Protein AF-W9RNI3-F1 (afdb_monomer_lite)

pLDDT: mean 77.63, std 23.72, range [28.42, 98.56]

Secondary structure (DSSP, 8-state):
----SHHHHHHHHHHHHHHHHHHHHHHHHHHHHHHHHHHHHHHHHHHHHHHHHHHHHHHHHHHHHHHHHHHHHHHHHHHHHHHHHHHHHHHHHHHHHHHHHHHHHHHHHHHHHHHHHHHHHHHHHHT----------------HHHHHHHHHHHHHHHHHHHHHHHHHHHHHHHHHHHHHHHHHHHHHHHHHHHHHHHHHHHHHHHHHHHHHHHHHHHHHHHHHHHHHHHHHHHHHHHHHHHHHHHHHHHHHHHHHHHHHHHHHHHHHHHTTS---HHHHHHHHHHHHHHHHHHHHHHHHHHHHHHHHHHHHHHHHHHT--S---------------------------------------PPPPP-----------SS-TT-------PPP----PPP-----

Foldseek 3Di:
DDDDPVPVVVVVVVVVVVVVVVVVVVVVVVVVVVVVVVVVVVVVVVVVVVVVVVVVVVVVVVVVVVVVVVVVVVVVVVVVVVVVVVVVVVVVVVVVVVVVVVVVVVVVVVVVVVVVVVVVVVVVVVPDDDDDDDDDDDDDPDDPPVVVVVVVVVVVVVVVVVVVVVVVVVVVVVVVVVVVVVVVVVVVVVVVVVVVVVVVVVVVVVVVVVVVVVVVVVVVVVVVVVVVVVVVVVVVVVVVVVVVVVVVVVVVVVVVVVVVVVVVVVVVVVVPDCPDVVVVVVVVVVVVVVVVVVVVVVVVVVVVVVVVVVVVVVVVVVPPDDDDDDDDDDDDDDDDDDDDDDDDDDDDDDDDDDDDDDDDDDDDDDDDDDDPDDDPDPDDPPDDDDDDDDDDDDDDDDDDDDDD

Organism: NCBI:txid981085

Sequence (404 aa):
MGTDRGSKASSDRQNWNRIFNGLVKMLQTQQVQLETLAKERKLLKDRIRMQHDRWVSDVRLFEEQVAQVKGDLVVQDMAASLEAAKSELVMGLKQKDAYLNKLRLAYAETELEDFKGLLDLLSKKGSDPKNGGRDSNRRSSSNTKNVEQHSENLESELRRLKQEYNKFALEKDAEVSALVAEKKFVWNQYKILETDCANKLKRKSSEVEQAEEKVQKLIAGMEELQSSNDEKDDRIARLTSQLTKMSEESNKFKDETSRLSQELDLLFTNRKGPSSNDEKDDRIARLTSQLTKMREESNKFKDETSRLSQELDLLRKSRSCAVTPVLGPSNRSIISRKESSAGQAQNSIEDIEKGGRRRSKRKGGDVASMSVTESPKLLSTSFKVPKLKNPSPRVRLWPNASVF

Structure (mmCIF, N/CA/C/O backbone):
data_AF-W9RNI3-F1
#
_entry.id   AF-W9RNI3-F1
#
loop_
_atom_site.group_PDB
_atom_site.id
_atom_site.type_symbol
_atom_site.label_atom_id
_atom_site.label_alt_id
_atom_site.label_comp_id
_atom_site.label_asym_id
_atom_site.label_entity_id
_atom_site.label_seq_id
_atom_site.pdbx_PDB_ins_code
_atom_site.Cartn_x
_atom_site.Cartn_y
_atom_site.Cartn_z
_atom_site.occupancy
_atom_site.B_iso_or_equiv
_atom_site.auth_seq_id
_atom_site.auth_comp_id
_atom_site.auth_asym_id
_atom_site.auth_atom_id
_atom_site.pdbx_PDB_model_num
ATOM 1 N N . MET A 1 1 ? -82.696 9.764 71.402 1.00 38.06 1 MET A N 1
ATOM 2 C CA . MET A 1 1 ? -82.089 9.040 70.266 1.00 38.06 1 MET A CA 1
ATOM 3 C C . MET A 1 1 ? -81.388 10.048 69.367 1.00 38.06 1 MET A C 1
ATOM 5 O O . MET A 1 1 ? -82.057 10.750 68.625 1.00 38.06 1 MET A O 1
ATOM 9 N N . GLY A 1 2 ? -80.071 10.197 69.497 1.00 51.25 2 GLY A N 1
ATOM 10 C CA . GLY A 1 2 ? -79.273 11.118 68.686 1.00 51.25 2 GLY A CA 1
ATOM 11 C C . GLY A 1 2 ? -78.080 10.365 68.123 1.00 51.25 2 GLY A C 1
ATOM 12 O O . GLY A 1 2 ? -77.028 10.334 68.746 1.00 51.25 2 GLY A O 1
ATOM 13 N N . THR A 1 3 ? -78.270 9.690 66.993 1.00 47.34 3 THR A N 1
ATOM 14 C CA . THR A 1 3 ? -77.221 8.899 66.343 1.00 47.34 3 THR A CA 1
ATOM 15 C C . THR A 1 3 ? -76.673 9.637 65.119 1.00 47.34 3 THR A C 1
ATOM 17 O O . THR A 1 3 ? -77.327 9.746 64.084 1.00 47.34 3 THR A O 1
ATOM 20 N N . ASP A 1 4 ? -75.442 10.124 65.272 1.00 51.56 4 ASP A N 1
ATOM 21 C CA . ASP A 1 4 ? -74.326 9.740 64.397 1.00 51.56 4 ASP A CA 1
ATOM 22 C C . ASP A 1 4 ? -74.319 10.247 62.933 1.00 51.56 4 ASP A C 1
ATOM 24 O O . ASP A 1 4 ? -74.021 9.506 61.997 1.00 51.56 4 ASP A O 1
ATOM 28 N N . ARG A 1 5 ? -74.618 11.538 62.695 1.00 54.75 5 ARG A N 1
ATOM 29 C CA . ARG A 1 5 ? -74.425 12.168 61.361 1.00 54.75 5 ARG A CA 1
ATOM 30 C C . ARG A 1 5 ? -73.089 12.895 61.169 1.00 54.75 5 ARG A C 1
ATOM 32 O O . ARG A 1 5 ? -72.662 13.050 60.028 1.00 54.75 5 ARG A O 1
ATOM 39 N N . GLY A 1 6 ? -72.405 13.300 62.242 1.00 52.38 6 GLY A N 1
ATOM 40 C CA . GLY A 1 6 ? -71.112 14.002 62.155 1.00 52.38 6 GLY A CA 1
ATOM 41 C C . GLY A 1 6 ? -69.950 13.111 61.693 1.00 52.38 6 GLY A C 1
ATOM 42 O O . GLY A 1 6 ? -69.042 13.571 61.004 1.00 52.38 6 GLY A O 1
ATOM 43 N N . SER A 1 7 ? -70.015 11.815 62.001 1.00 56.00 7 SER A N 1
ATOM 44 C CA . SER A 1 7 ? -68.956 10.833 61.735 1.00 56.00 7 SER A CA 1
ATOM 45 C C . SER A 1 7 ? -68.865 10.428 60.251 1.00 56.00 7 SER A C 1
ATOM 47 O O . SER A 1 7 ? -67.774 10.183 59.736 1.00 56.00 7 SER A O 1
ATOM 49 N N . LYS A 1 8 ? -69.995 10.425 59.522 1.00 58.88 8 LYS A N 1
ATOM 50 C CA . LYS A 1 8 ? -70.069 10.018 58.101 1.00 58.88 8 LYS A CA 1
ATOM 51 C C . LYS A 1 8 ? -69.441 11.027 57.135 1.00 58.88 8 LYS A C 1
ATOM 53 O O . LYS A 1 8 ? -68.665 10.631 56.273 1.00 58.88 8 LYS A O 1
ATOM 58 N N . ALA A 1 9 ? -69.698 12.325 57.317 1.00 60.53 9 ALA A N 1
ATOM 59 C CA . ALA A 1 9 ? -69.136 13.369 56.451 1.00 60.53 9 ALA A CA 1
ATOM 60 C C . ALA A 1 9 ? -67.599 13.479 56.568 1.00 60.53 9 ALA A C 1
ATOM 62 O O . ALA A 1 9 ? -66.914 13.804 55.598 1.00 60.53 9 ALA A O 1
ATOM 63 N N . SER A 1 10 ? -67.049 13.167 57.748 1.00 67.75 10 SER A N 1
ATOM 64 C CA . SER A 1 10 ? -65.600 13.069 57.971 1.00 67.75 10 SER A CA 1
ATOM 65 C C . SER A 1 10 ? -64.988 11.861 57.243 1.00 67.75 10 SER A C 1
ATOM 67 O O . SER A 1 10 ? -63.944 11.984 56.598 1.00 67.75 10 SER A O 1
ATOM 69 N N . SER A 1 11 ? -65.680 10.715 57.272 1.00 76.88 11 SER A N 1
ATOM 70 C CA . SER A 1 11 ? -65.249 9.474 56.616 1.00 76.88 11 SER A CA 1
ATOM 71 C C . SER A 1 11 ? -65.184 9.602 55.087 1.00 76.88 11 SER A C 1
ATOM 73 O O . SER A 1 11 ? -64.175 9.226 54.487 1.00 76.88 11 SER A O 1
ATOM 75 N N . ASP A 1 12 ? -66.186 10.225 54.458 1.00 83.81 12 ASP A N 1
ATOM 76 C CA . ASP A 1 12 ? -66.213 10.416 53.000 1.00 83.81 12 ASP A CA 1
ATOM 77 C C . ASP A 1 12 ? -65.072 11.312 52.510 1.00 83.81 12 ASP A C 1
ATOM 79 O O . ASP A 1 12 ? -64.391 10.989 51.533 1.00 83.81 12 ASP A O 1
ATOM 83 N N . ARG A 1 13 ? -64.789 12.411 53.220 1.00 86.50 13 ARG A N 1
ATOM 84 C CA . ARG A 1 13 ? -63.661 13.298 52.891 1.00 86.50 13 ARG A CA 1
ATOM 85 C C . ARG A 1 13 ? -62.323 12.563 52.972 1.00 86.50 13 ARG A C 1
ATOM 87 O O . ARG A 1 13 ? -61.437 12.777 52.144 1.00 86.50 13 ARG A O 1
ATOM 94 N N . GLN A 1 14 ? -62.172 11.680 53.956 1.00 88.81 14 GLN A N 1
ATOM 95 C CA . GLN A 1 14 ? -60.970 10.870 54.121 1.00 88.81 14 GLN A CA 1
ATOM 96 C C . GLN A 1 14 ? -60.828 9.828 53.000 1.00 88.81 14 GLN A C 1
ATOM 98 O O . GLN A 1 14 ? -59.714 9.574 52.535 1.00 88.81 14 GLN A O 1
ATOM 103 N N . ASN A 1 15 ? -61.946 9.274 52.523 1.00 92.12 15 ASN A N 1
ATOM 104 C CA . ASN A 1 15 ? -61.973 8.325 51.415 1.00 92.12 15 ASN A CA 1
ATOM 105 C C . ASN A 1 15 ? -61.614 8.995 50.075 1.00 92.12 15 ASN A C 1
ATOM 107 O O . ASN A 1 15 ? -60.745 8.508 49.351 1.00 92.12 15 ASN A O 1
ATOM 111 N N . TRP A 1 16 ? -62.173 10.176 49.789 1.00 95.06 16 TRP A N 1
ATOM 112 C CA . TRP A 1 16 ? -61.807 10.971 48.609 1.00 95.06 16 TRP A CA 1
ATOM 113 C C . TRP A 1 16 ? -60.337 11.385 48.607 1.00 95.06 16 TRP A C 1
ATOM 115 O O . TRP 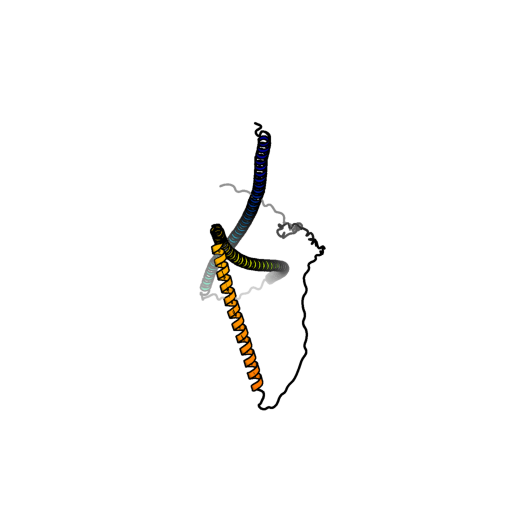A 1 16 ? -59.674 11.277 47.577 1.00 95.06 16 TRP A O 1
ATOM 125 N N . ASN A 1 17 ? -59.788 11.769 49.764 1.00 94.44 17 ASN A N 1
ATOM 126 C CA . ASN A 1 17 ? -58.356 12.042 49.886 1.00 94.44 17 ASN A CA 1
ATOM 127 C C . ASN A 1 17 ? -57.499 10.805 49.579 1.00 94.44 17 ASN A C 1
ATOM 129 O O . ASN A 1 17 ? -56.448 10.935 48.954 1.00 94.44 17 ASN A O 1
ATOM 133 N N . ARG A 1 18 ? -57.927 9.597 49.977 1.00 95.62 18 ARG A N 1
ATOM 134 C CA . ARG A 1 18 ? -57.220 8.355 49.617 1.00 95.62 18 ARG A CA 1
ATOM 135 C C . ARG A 1 18 ? -57.250 8.101 48.110 1.00 95.62 18 ARG A C 1
ATOM 137 O O . ARG A 1 18 ? -56.202 7.797 47.547 1.00 95.62 18 ARG A O 1
ATOM 144 N N . ILE A 1 19 ? -58.407 8.268 47.467 1.00 95.50 19 ILE A N 1
ATOM 145 C CA . ILE A 1 19 ? -58.565 8.093 46.013 1.00 95.50 19 ILE A CA 1
ATOM 146 C C . ILE A 1 19 ? -57.706 9.111 45.255 1.00 95.50 19 ILE A C 1
ATOM 148 O O . ILE A 1 19 ? -56.919 8.730 44.390 1.00 95.50 19 ILE A O 1
ATOM 152 N N . PHE A 1 20 ? -57.802 10.391 45.619 1.00 96.44 20 PHE A N 1
ATOM 153 C CA . PHE A 1 20 ? -57.029 11.466 45.000 1.00 96.44 20 PHE A CA 1
ATOM 154 C C . PHE A 1 20 ? -55.521 11.236 45.144 1.00 96.44 20 PHE A C 1
ATOM 156 O O . PHE A 1 20 ? -54.794 11.263 44.155 1.00 96.44 20 PHE A O 1
ATOM 163 N N . ASN A 1 21 ? -55.047 10.914 46.351 1.00 96.69 21 ASN A N 1
ATOM 164 C CA . ASN A 1 21 ? -53.632 10.614 46.576 1.00 96.69 21 ASN A CA 1
ATOM 165 C C . ASN A 1 21 ? -53.172 9.368 45.802 1.00 96.69 21 ASN A C 1
ATOM 167 O O . ASN A 1 21 ? -52.033 9.323 45.338 1.00 96.69 21 ASN A O 1
ATOM 171 N N . GLY A 1 22 ? -54.042 8.364 45.640 1.00 97.62 22 GLY A N 1
ATOM 172 C CA . GLY A 1 22 ? -53.785 7.203 44.788 1.00 97.62 22 GLY A CA 1
ATOM 173 C C . GLY A 1 22 ? -53.603 7.587 43.317 1.00 97.62 22 GLY A C 1
ATOM 174 O O . GLY A 1 22 ? -52.627 7.170 42.695 1.00 97.62 22 GLY A O 1
ATOM 175 N N . LEU A 1 23 ? -54.486 8.437 42.783 1.00 97.38 23 LEU A N 1
ATOM 176 C CA . LEU A 1 23 ? -54.399 8.957 41.412 1.00 97.38 23 LEU A CA 1
ATOM 177 C C . LEU A 1 23 ? -53.137 9.794 41.189 1.00 97.38 23 LEU A C 1
ATOM 179 O O . LEU A 1 23 ? -52.449 9.600 40.191 1.00 97.38 23 LEU A O 1
ATOM 183 N N . VAL A 1 24 ? -52.786 10.675 42.129 1.00 97.75 24 VAL A N 1
ATOM 184 C CA . VAL A 1 24 ? -51.560 11.485 42.045 1.00 97.75 24 VAL A CA 1
ATOM 185 C C . VAL A 1 24 ? -50.319 10.593 42.017 1.00 97.75 24 VAL A C 1
ATOM 187 O O . VAL A 1 24 ? -49.455 10.784 41.165 1.00 97.75 24 VAL A O 1
ATOM 190 N N . LYS A 1 25 ? -50.242 9.578 42.888 1.00 97.81 25 LYS A N 1
ATOM 191 C CA . LYS A 1 25 ? -49.129 8.613 42.878 1.00 97.81 25 LYS A CA 1
ATOM 192 C C . LYS A 1 25 ? -49.054 7.835 41.565 1.00 97.81 25 LYS A C 1
ATOM 194 O O . LYS A 1 25 ? -47.959 7.610 41.054 1.00 97.81 25 LYS A O 1
ATOM 199 N N . MET A 1 26 ? -50.199 7.440 41.008 1.00 98.00 26 MET A N 1
ATOM 200 C CA . MET A 1 26 ? -50.262 6.745 39.722 1.00 98.00 26 MET A CA 1
ATOM 201 C C . MET A 1 26 ? -49.738 7.632 38.587 1.00 98.00 26 MET A C 1
ATOM 203 O O . MET A 1 26 ? -48.880 7.194 37.827 1.00 98.00 26 MET A O 1
ATOM 207 N N . LEU A 1 27 ? -50.183 8.890 38.525 1.00 98.00 27 LEU A N 1
ATOM 208 C CA . LEU A 1 27 ? -49.718 9.883 37.552 1.00 98.00 27 LEU A CA 1
ATOM 209 C C . LEU A 1 27 ? -48.214 10.146 37.670 1.00 98.00 27 LEU A C 1
ATOM 211 O O . LEU A 1 27 ? -47.511 10.134 36.665 1.00 98.00 27 LEU A O 1
ATOM 215 N N . GLN A 1 28 ? -47.703 10.316 38.891 1.00 97.81 28 GLN A N 1
ATOM 216 C CA . GLN A 1 28 ? -46.266 10.467 39.137 1.00 97.81 28 GLN A CA 1
ATOM 217 C C . GLN A 1 28 ? -45.480 9.235 38.670 1.00 97.81 28 GLN A C 1
ATOM 219 O O . GLN A 1 28 ? -44.444 9.369 38.024 1.00 97.81 28 GLN A O 1
ATOM 224 N N . THR A 1 29 ? -45.991 8.030 38.940 1.00 97.69 29 THR A N 1
ATOM 225 C CA . THR A 1 29 ? -45.363 6.780 38.484 1.00 97.69 29 THR A CA 1
ATOM 226 C C . THR A 1 29 ? -45.329 6.702 36.958 1.00 97.69 29 THR A C 1
ATOM 228 O O . THR A 1 29 ? -44.284 6.409 36.380 1.00 97.69 29 THR A O 1
ATOM 231 N N . GLN A 1 30 ? -46.443 7.023 36.295 1.00 98.06 30 GLN A N 1
ATOM 232 C CA . GLN A 1 30 ? -46.527 7.053 34.833 1.00 98.06 30 GLN A CA 1
ATOM 233 C C . GLN A 1 30 ? -45.585 8.096 34.223 1.00 98.06 30 GLN A C 1
ATOM 235 O O . GLN A 1 30 ? -44.933 7.817 33.219 1.00 98.06 30 GLN A O 1
ATOM 240 N N . GLN A 1 31 ? -45.461 9.273 34.841 1.00 98.00 31 GLN A N 1
ATOM 241 C CA . GLN A 1 31 ? -44.525 10.304 34.399 1.00 98.00 31 GLN A CA 1
ATOM 242 C C . GLN A 1 31 ? -43.074 9.803 34.449 1.00 98.00 31 GLN A C 1
ATOM 244 O O . GLN A 1 31 ? -42.352 9.921 33.461 1.00 98.00 31 GLN A O 1
ATOM 249 N N . VAL A 1 32 ? -42.661 9.173 35.552 1.00 98.12 32 VAL A N 1
ATOM 250 C CA . VAL A 1 32 ? -41.308 8.603 35.690 1.00 98.12 32 VAL A CA 1
ATOM 251 C C . VAL A 1 32 ? -41.059 7.488 34.667 1.00 98.12 32 VAL A C 1
ATOM 253 O O . VAL A 1 32 ? -39.972 7.410 34.085 1.00 98.12 32 VAL A O 1
ATOM 256 N N . GLN A 1 33 ? -42.062 6.648 34.396 1.00 98.00 33 GLN A N 1
ATOM 257 C CA . GLN A 1 33 ? -41.973 5.610 33.364 1.00 98.00 33 GLN A CA 1
ATOM 258 C C . GLN A 1 33 ? -41.785 6.214 31.966 1.00 98.00 33 GLN A C 1
ATOM 260 O O . GLN A 1 33 ? -40.906 5.776 31.224 1.00 98.00 33 GLN A O 1
ATOM 265 N N . LEU A 1 34 ? -42.553 7.251 31.619 1.00 98.31 34 LEU A N 1
ATOM 266 C CA . LEU A 1 34 ? -42.423 7.955 30.341 1.00 98.31 34 LEU A CA 1
ATOM 267 C C . LEU A 1 34 ? -41.057 8.631 30.187 1.00 98.31 34 LEU A C 1
ATOM 269 O O . LEU A 1 34 ? -40.449 8.552 29.120 1.00 98.31 34 LEU A O 1
ATOM 273 N N . GLU A 1 35 ? -40.543 9.256 31.245 1.00 98.25 35 GLU A N 1
ATOM 274 C CA . GLU A 1 35 ? -39.207 9.858 31.233 1.00 98.25 35 GLU A CA 1
ATOM 275 C C . GLU A 1 35 ? -38.105 8.809 31.047 1.00 98.25 35 GLU A C 1
ATOM 277 O O . GLU A 1 35 ? -37.137 9.043 30.319 1.00 98.25 35 GLU A O 1
ATOM 282 N N . THR A 1 36 ? -38.257 7.638 31.668 1.00 97.88 36 THR A N 1
ATOM 283 C CA . THR A 1 36 ? -37.328 6.512 31.498 1.00 97.88 36 THR A CA 1
ATOM 284 C C . THR A 1 36 ? -37.351 6.001 30.058 1.00 97.88 36 THR A C 1
ATOM 286 O O . THR A 1 36 ? -36.303 5.948 29.413 1.00 97.88 36 THR A O 1
ATOM 289 N N . LEU A 1 37 ? -38.540 5.759 29.499 1.00 98.56 37 LEU A N 1
ATOM 290 C CA . LEU A 1 37 ? -38.708 5.341 28.103 1.00 98.56 37 LEU A CA 1
ATOM 291 C C . LEU A 1 37 ? -38.140 6.363 27.108 1.00 98.56 37 LEU A C 1
ATOM 293 O O . LEU A 1 37 ? -37.530 5.993 26.103 1.00 98.56 37 LEU A O 1
ATOM 297 N N . ALA A 1 38 ? -38.298 7.661 27.375 1.00 98.44 38 ALA A N 1
ATOM 298 C CA . ALA A 1 38 ? -37.727 8.709 26.533 1.00 98.44 38 ALA A CA 1
ATOM 299 C C . ALA A 1 38 ? -36.188 8.661 26.520 1.00 98.44 38 ALA A C 1
ATOM 301 O O . ALA A 1 38 ? -35.571 8.823 25.460 1.00 98.44 38 ALA A O 1
ATOM 302 N N . LYS A 1 39 ? -35.560 8.397 27.675 1.00 98.38 39 LYS A N 1
ATOM 303 C CA . LYS A 1 39 ? -34.102 8.223 27.790 1.00 98.38 39 LYS A CA 1
ATOM 304 C C . LYS A 1 39 ? -33.632 6.968 27.055 1.00 98.38 39 LYS A C 1
ATOM 306 O O . LYS A 1 39 ? -32.679 7.048 26.282 1.00 98.38 39 LYS A O 1
ATOM 311 N N . GLU A 1 40 ? -34.321 5.844 27.225 1.00 97.75 40 GLU A N 1
ATOM 312 C CA . GLU A 1 40 ? -34.006 4.587 26.533 1.00 97.75 40 GLU A CA 1
ATOM 313 C C . GLU A 1 40 ? -34.117 4.726 25.011 1.00 97.75 40 GLU A C 1
ATOM 315 O O . GLU A 1 40 ? -33.205 4.342 24.278 1.00 97.75 40 GLU A O 1
ATOM 320 N N . ARG A 1 41 ? -35.181 5.372 24.515 1.00 98.38 41 ARG A N 1
ATOM 321 C CA . ARG A 1 41 ? -35.350 5.645 23.080 1.00 98.38 41 ARG A CA 1
ATOM 322 C C . ARG A 1 41 ? -34.226 6.519 22.527 1.00 98.38 41 ARG A C 1
ATOM 324 O O . ARG A 1 41 ? -33.796 6.316 21.390 1.00 98.38 41 ARG A O 1
ATOM 331 N N . LYS A 1 42 ? -33.745 7.487 23.312 1.00 98.44 42 LYS A N 1
ATOM 332 C CA . LYS A 1 42 ? -32.594 8.315 22.935 1.00 98.44 42 LYS A CA 1
ATOM 333 C C . LYS A 1 42 ? -31.319 7.474 22.833 1.00 98.44 42 LYS A C 1
ATOM 335 O O . LYS A 1 42 ? -30.649 7.546 21.808 1.00 98.44 42 LYS A O 1
ATOM 340 N N . LEU A 1 43 ? -31.035 6.634 23.831 1.00 98.25 43 LEU A N 1
ATOM 341 C CA . LEU A 1 43 ? -29.883 5.725 23.809 1.00 98.25 43 LEU A CA 1
ATOM 342 C C . LEU A 1 43 ? -29.925 4.776 22.606 1.00 98.25 43 LEU A C 1
ATOM 344 O O . LEU A 1 43 ? -28.918 4.608 21.921 1.00 98.25 43 LEU A O 1
ATOM 348 N N . LEU A 1 44 ? -31.096 4.210 22.300 1.00 98.56 44 LEU A N 1
ATOM 349 C CA . LEU A 1 44 ? -31.274 3.343 21.137 1.00 98.56 44 LEU A CA 1
ATOM 350 C C . LEU A 1 44 ? -31.005 4.094 19.827 1.00 98.56 44 LEU A C 1
ATOM 352 O O . LEU A 1 44 ? -30.292 3.592 18.961 1.00 98.56 44 LEU A O 1
ATOM 356 N N . LYS A 1 45 ? -31.526 5.320 19.691 1.00 98.56 45 LYS A N 1
ATOM 357 C CA . LYS A 1 45 ? -31.273 6.170 18.520 1.00 98.56 45 LYS A CA 1
ATOM 358 C C . LYS A 1 45 ? -29.782 6.461 18.344 1.00 98.56 45 LYS A C 1
ATOM 360 O O . LYS A 1 45 ? -29.277 6.396 17.225 1.00 98.56 45 LYS A O 1
ATOM 365 N N . ASP A 1 46 ? -29.083 6.776 19.429 1.00 98.31 46 ASP A N 1
ATOM 366 C CA . ASP A 1 46 ? -27.653 7.080 19.391 1.00 98.31 46 ASP A CA 1
ATOM 367 C C . ASP A 1 46 ? -26.824 5.827 19.064 1.00 98.31 46 ASP A C 1
ATOM 369 O O . ASP A 1 46 ? -25.882 5.902 18.274 1.00 98.31 46 ASP A O 1
ATOM 373 N N . ARG A 1 47 ? -27.230 4.651 19.563 1.00 98.31 47 ARG A N 1
ATOM 374 C CA . ARG A 1 47 ? -26.607 3.368 19.212 1.00 98.31 47 ARG A CA 1
ATOM 375 C C . ARG A 1 47 ? -26.781 3.018 17.735 1.00 98.31 47 ARG A C 1
ATOM 377 O O . ARG A 1 47 ? -25.801 2.634 17.101 1.00 98.31 47 ARG A O 1
ATOM 384 N N . ILE A 1 48 ? -27.991 3.164 17.192 1.00 98.25 48 ILE A N 1
ATOM 385 C CA . ILE A 1 48 ? -28.271 2.912 15.768 1.00 98.25 48 ILE A CA 1
ATOM 386 C C . ILE A 1 48 ? -27.430 3.844 14.895 1.00 98.25 48 ILE A C 1
ATOM 388 O O . ILE A 1 48 ? -26.816 3.394 13.932 1.00 98.25 48 ILE A O 1
ATOM 392 N N . ARG A 1 49 ? -27.348 5.129 15.256 1.00 98.56 49 ARG A N 1
ATOM 393 C CA . ARG A 1 49 ? -26.535 6.106 14.526 1.00 98.56 49 ARG A CA 1
ATOM 394 C C . ARG A 1 49 ? -25.057 5.724 14.520 1.00 98.56 49 ARG A C 1
ATOM 396 O O . ARG A 1 49 ? -24.460 5.659 13.458 1.00 98.56 49 ARG A O 1
ATOM 403 N N . MET A 1 50 ? -24.501 5.391 15.684 1.00 97.62 50 MET A N 1
ATOM 404 C CA . MET A 1 50 ? -23.104 4.966 15.803 1.00 97.62 50 MET A CA 1
ATOM 405 C C . MET A 1 50 ? -22.803 3.720 14.959 1.00 97.62 50 MET A C 1
ATOM 407 O O . MET A 1 50 ? -21.750 3.639 14.333 1.00 97.62 50 MET A O 1
ATOM 411 N N . GLN A 1 51 ? -23.717 2.744 14.934 1.00 97.94 51 GLN A N 1
ATOM 412 C CA . GLN A 1 51 ? -23.562 1.557 14.091 1.00 97.94 51 GLN A CA 1
ATOM 413 C C . GLN A 1 51 ? -23.627 1.901 12.603 1.00 97.94 51 GLN A C 1
ATOM 415 O O . GLN A 1 51 ? -22.803 1.409 11.839 1.00 97.94 51 GLN A O 1
ATOM 420 N N . HIS A 1 52 ? -24.557 2.768 12.203 1.00 98.19 52 HIS A N 1
ATOM 421 C CA . HIS A 1 52 ? -24.668 3.225 10.824 1.00 98.19 52 HIS A CA 1
ATOM 422 C C . HIS A 1 52 ? -23.408 3.971 10.366 1.00 98.19 52 HIS A C 1
ATOM 424 O O . HIS A 1 52 ? -22.856 3.639 9.323 1.00 98.19 52 HIS A O 1
ATOM 430 N N . ASP A 1 53 ? -22.906 4.911 11.168 1.00 97.88 53 ASP A N 1
ATOM 431 C CA . ASP A 1 53 ? -21.699 5.684 10.851 1.00 97.88 53 ASP A CA 1
ATOM 432 C C . ASP A 1 53 ? -20.465 4.776 10.723 1.00 97.88 53 ASP A C 1
ATOM 434 O O . ASP A 1 53 ? -19.636 4.957 9.825 1.00 97.88 53 ASP A O 1
ATOM 438 N N . ARG A 1 54 ? -20.365 3.750 11.583 1.00 98.00 54 ARG A N 1
ATOM 439 C CA . ARG A 1 54 ? -19.332 2.715 11.472 1.00 98.00 54 ARG A CA 1
ATOM 440 C C . ARG A 1 54 ? -19.464 1.937 10.164 1.00 98.00 54 ARG A C 1
ATOM 442 O O . ARG A 1 54 ? -18.489 1.840 9.435 1.00 98.00 54 ARG A O 1
ATOM 449 N N . TRP A 1 55 ? -20.657 1.437 9.839 1.00 98.44 55 TRP A N 1
ATOM 450 C CA . TRP A 1 55 ? -20.888 0.693 8.595 1.00 98.44 55 TRP A CA 1
ATOM 451 C C . TRP A 1 55 ? -20.583 1.526 7.350 1.00 98.44 55 TRP A C 1
ATOM 453 O O . TRP A 1 55 ? -19.966 1.022 6.420 1.00 98.44 55 TRP A O 1
ATOM 463 N N . VAL A 1 56 ? -20.960 2.805 7.331 1.00 98.44 56 VAL A N 1
ATOM 464 C CA . VAL A 1 56 ? -20.632 3.717 6.225 1.00 98.44 56 VAL A CA 1
ATOM 465 C C . VAL A 1 56 ? -19.118 3.891 6.085 1.00 98.44 56 VAL A C 1
ATOM 467 O O . VAL A 1 56 ? -18.610 3.936 4.966 1.00 98.44 56 VAL A O 1
ATOM 470 N N . SER A 1 57 ? -18.394 3.969 7.202 1.00 97.38 57 SER A N 1
ATOM 471 C CA . SER A 1 57 ? -16.930 4.066 7.193 1.00 97.38 57 SER A CA 1
ATOM 472 C C . SER A 1 57 ? -16.281 2.781 6.672 1.00 97.38 57 SER A C 1
ATOM 474 O O . SER A 1 57 ? -15.396 2.856 5.824 1.00 97.38 57 SER A O 1
ATOM 476 N N . ASP A 1 58 ? -16.766 1.617 7.114 1.00 97.06 58 ASP A N 1
ATOM 477 C CA . ASP A 1 58 ? -16.278 0.308 6.664 1.00 97.06 58 ASP A CA 1
ATOM 478 C C . ASP A 1 58 ? -16.524 0.117 5.154 1.00 97.06 58 ASP A C 1
ATOM 480 O O . ASP A 1 58 ? -15.625 -0.297 4.426 1.00 97.06 58 ASP A O 1
ATOM 484 N N . VAL A 1 59 ? -17.708 0.490 4.648 1.00 97.75 59 VAL A N 1
ATOM 485 C CA . VAL A 1 59 ? -18.024 0.429 3.207 1.00 97.75 59 VAL A CA 1
ATOM 486 C C . VAL A 1 59 ? -17.077 1.307 2.391 1.00 97.75 59 VAL A C 1
ATOM 488 O O . VAL A 1 59 ? -16.518 0.828 1.409 1.00 97.75 59 VAL A O 1
ATOM 491 N N . ARG A 1 60 ? -16.840 2.558 2.812 1.00 97.88 60 ARG A N 1
ATOM 492 C CA . ARG A 1 60 ? -15.904 3.458 2.114 1.00 97.88 60 ARG A CA 1
ATOM 493 C C . ARG A 1 60 ? -14.486 2.899 2.082 1.00 97.88 60 ARG A C 1
ATOM 495 O O . ARG A 1 60 ? -13.840 2.949 1.042 1.00 97.88 60 ARG A O 1
ATOM 502 N N . LEU A 1 61 ? -14.024 2.329 3.194 1.00 97.56 61 LEU A N 1
ATOM 503 C CA . LEU A 1 61 ? -12.710 1.695 3.267 1.00 97.56 61 LEU A CA 1
ATOM 504 C C . LEU A 1 61 ? -12.589 0.542 2.260 1.00 97.56 61 LEU A C 1
ATOM 506 O O . LEU A 1 61 ? -11.594 0.451 1.543 1.00 97.56 61 LEU A O 1
ATOM 510 N N . PHE A 1 62 ? -13.600 -0.326 2.177 1.00 95.88 62 PHE A N 1
ATOM 511 C CA . PHE A 1 62 ? -13.591 -1.425 1.212 1.00 95.88 62 PHE A CA 1
ATOM 512 C C . PHE A 1 62 ? -13.676 -0.933 -0.235 1.00 95.88 62 PHE A C 1
ATOM 514 O O . PHE A 1 62 ? -12.999 -1.480 -1.103 1.00 95.88 62 PHE A O 1
ATOM 521 N N . GLU A 1 63 ? -14.459 0.109 -0.513 1.00 97.06 63 GLU A N 1
ATOM 522 C CA . GLU A 1 63 ? -14.514 0.733 -1.839 1.00 97.06 63 GLU A CA 1
ATOM 523 C C . GLU A 1 63 ? -13.150 1.296 -2.262 1.00 97.06 63 GLU A C 1
ATOM 525 O O . GLU A 1 63 ? -12.716 1.057 -3.392 1.00 97.06 63 GLU A O 1
ATOM 530 N N . GLU A 1 64 ? -12.447 1.979 -1.355 1.00 96.44 64 GLU A N 1
ATOM 531 C CA . GLU A 1 64 ? -11.094 2.494 -1.588 1.00 96.44 64 GLU A CA 1
ATOM 532 C C . GLU A 1 64 ? -10.095 1.360 -1.859 1.00 96.44 64 GLU A C 1
ATOM 534 O O . GLU A 1 64 ? -9.343 1.424 -2.834 1.00 96.44 64 GLU A O 1
ATOM 539 N N . GLN A 1 65 ? -10.133 0.280 -1.072 1.00 95.50 65 GLN A N 1
ATOM 540 C CA . GLN A 1 65 ? -9.283 -0.898 -1.290 1.00 95.50 65 GLN A CA 1
ATOM 541 C C . GLN A 1 65 ? -9.558 -1.571 -2.640 1.00 95.50 65 GLN A C 1
ATOM 543 O O . GLN A 1 65 ? -8.629 -1.926 -3.365 1.00 95.50 65 GLN A O 1
ATOM 548 N N . VAL A 1 66 ? -10.830 -1.722 -3.018 1.00 95.44 66 VAL A N 1
ATOM 549 C CA . VAL A 1 66 ? -11.208 -2.289 -4.320 1.00 95.44 66 VAL A CA 1
ATOM 550 C C . VAL A 1 66 ? -10.731 -1.392 -5.461 1.00 95.44 66 VAL A C 1
ATOM 552 O O . VAL A 1 66 ? -10.250 -1.902 -6.474 1.00 95.44 66 VAL A O 1
ATOM 555 N N . ALA A 1 67 ? -10.850 -0.070 -5.323 1.00 96.06 67 ALA A N 1
ATOM 556 C CA . ALA A 1 67 ? -10.353 0.875 -6.318 1.00 96.06 67 ALA A CA 1
ATOM 557 C C . ALA A 1 67 ? -8.826 0.786 -6.468 1.00 96.06 67 ALA A C 1
ATOM 559 O O . ALA A 1 67 ? -8.330 0.768 -7.595 1.00 96.06 67 ALA A O 1
ATOM 560 N N . GLN A 1 68 ? -8.102 0.655 -5.355 1.00 96.69 68 GLN A N 1
ATOM 561 C CA . GLN A 1 68 ? -6.653 0.475 -5.349 1.00 96.69 68 GLN A CA 1
ATOM 562 C C . GLN A 1 68 ? -6.239 -0.814 -6.069 1.00 96.69 68 GLN A C 1
ATOM 564 O O . GLN A 1 68 ? -5.485 -0.752 -7.037 1.00 96.69 68 GLN A O 1
ATOM 569 N N . VAL A 1 69 ? -6.795 -1.964 -5.672 1.00 95.94 69 VAL A N 1
ATOM 570 C CA . VAL A 1 69 ? -6.464 -3.267 -6.279 1.00 95.94 69 VAL A CA 1
ATOM 571 C C . VAL A 1 69 ? -6.781 -3.287 -7.776 1.00 95.94 69 VAL A C 1
ATOM 573 O O . VAL A 1 69 ? -6.022 -3.844 -8.566 1.00 95.94 69 VAL A O 1
ATOM 576 N N . LYS A 1 70 ? -7.879 -2.648 -8.201 1.00 95.88 70 LYS A N 1
ATOM 577 C CA . LYS A 1 70 ? -8.196 -2.497 -9.630 1.00 95.88 70 LYS A CA 1
ATOM 578 C C . LYS A 1 70 ? -7.146 -1.669 -10.369 1.00 95.88 70 LYS A C 1
ATOM 580 O O . LYS A 1 70 ? -6.785 -2.031 -11.485 1.00 95.88 70 LYS A O 1
ATOM 585 N N . GLY A 1 71 ? -6.673 -0.578 -9.769 1.00 95.25 71 GLY A N 1
ATOM 586 C CA . GLY A 1 71 ? -5.594 0.235 -10.329 1.00 95.25 71 GLY A CA 1
ATOM 587 C C . GLY A 1 71 ? -4.303 -0.567 -10.495 1.00 95.25 71 GLY A C 1
ATOM 588 O O . GLY A 1 71 ? -3.728 -0.581 -11.583 1.00 95.25 71 GLY A O 1
ATOM 589 N N . ASP A 1 72 ? -3.903 -1.295 -9.453 1.00 94.44 72 ASP A N 1
ATOM 590 C CA . ASP A 1 72 ? -2.691 -2.121 -9.458 1.00 94.44 72 ASP A CA 1
ATOM 591 C C . ASP A 1 72 ? -2.759 -3.230 -10.518 1.00 94.44 72 ASP A C 1
ATOM 593 O O . ASP A 1 72 ? -1.793 -3.455 -11.249 1.00 94.44 72 ASP A O 1
ATOM 597 N N . LEU A 1 73 ? -3.924 -3.869 -10.673 1.00 95.44 73 LEU A N 1
ATOM 598 C CA . LEU A 1 73 ? -4.140 -4.900 -11.688 1.00 95.44 73 LEU A CA 1
ATOM 599 C C . LEU A 1 73 ? -3.973 -4.355 -13.114 1.00 95.44 73 LEU A C 1
ATOM 601 O O . LEU A 1 73 ? -3.343 -5.004 -13.946 1.00 95.44 73 LEU A O 1
ATOM 605 N N . VAL A 1 74 ? -4.496 -3.156 -13.399 1.00 96.50 74 VAL A N 1
ATOM 606 C CA . VAL A 1 74 ? -4.329 -2.507 -14.712 1.00 96.50 74 VAL A CA 1
ATOM 607 C C . VAL A 1 74 ? -2.856 -2.208 -14.986 1.00 96.50 74 VAL A C 1
ATOM 609 O O . VAL A 1 74 ? -2.368 -2.462 -16.085 1.00 96.50 74 VAL A O 1
ATOM 612 N N . VAL A 1 75 ? -2.121 -1.705 -13.990 1.00 94.00 75 VAL A N 1
ATOM 613 C CA . VAL A 1 75 ? -0.680 -1.445 -14.130 1.00 94.00 75 VAL A CA 1
ATOM 614 C C . VAL A 1 75 ? 0.086 -2.741 -14.407 1.00 94.00 75 VAL A C 1
ATOM 616 O O . VAL A 1 75 ? 0.961 -2.762 -15.275 1.00 94.00 75 VAL A O 1
ATOM 619 N N . GLN A 1 76 ? -0.253 -3.828 -13.711 1.00 96.38 76 GLN A N 1
ATOM 620 C CA . GLN A 1 76 ? 0.374 -5.132 -13.912 1.00 96.38 76 GLN A CA 1
ATOM 621 C C . GLN A 1 76 ? 0.094 -5.702 -15.311 1.00 96.38 76 GLN A C 1
ATOM 623 O O . GLN A 1 76 ? 1.015 -6.201 -15.958 1.00 96.38 76 GLN A O 1
ATOM 628 N N . ASP A 1 77 ? -1.141 -5.590 -15.800 1.00 95.81 77 ASP A N 1
ATOM 629 C CA . ASP A 1 77 ? -1.531 -6.032 -17.145 1.00 95.81 77 ASP A CA 1
ATOM 630 C C . ASP A 1 77 ? -0.792 -5.251 -18.245 1.00 95.81 77 ASP A C 1
ATOM 632 O O . ASP A 1 77 ? -0.244 -5.827 -19.191 1.00 95.81 77 ASP A O 1
ATOM 636 N N . MET A 1 78 ? -0.667 -3.931 -18.073 1.00 95.56 78 MET A N 1
ATOM 637 C CA . MET A 1 78 ? 0.127 -3.089 -18.972 1.00 95.56 78 MET A CA 1
ATOM 638 C C . MET A 1 78 ? 1.612 -3.470 -18.956 1.00 95.56 78 MET A C 1
ATOM 640 O O . MET A 1 78 ? 2.246 -3.511 -20.012 1.00 95.56 78 MET A O 1
ATOM 644 N N . ALA A 1 79 ? 2.176 -3.765 -17.782 1.00 95.75 79 ALA A N 1
ATOM 645 C CA . ALA A 1 79 ? 3.564 -4.201 -17.659 1.00 95.75 79 ALA A CA 1
ATOM 646 C C . ALA A 1 79 ? 3.801 -5.558 -18.346 1.00 95.75 79 ALA A C 1
ATOM 648 O O . ALA A 1 79 ? 4.782 -5.713 -19.074 1.00 95.75 79 ALA A O 1
ATOM 649 N N . ALA A 1 80 ? 2.883 -6.514 -18.174 1.00 96.12 80 ALA A N 1
ATOM 650 C CA . ALA A 1 80 ? 2.943 -7.812 -18.840 1.00 96.12 80 ALA A CA 1
ATOM 651 C C . ALA A 1 80 ? 2.856 -7.670 -20.369 1.00 96.12 80 ALA A C 1
ATOM 653 O O . ALA A 1 80 ? 3.666 -8.249 -21.094 1.00 96.12 80 ALA A O 1
ATOM 654 N N . SER A 1 81 ? 1.934 -6.836 -20.854 1.00 94.19 81 SER A N 1
ATOM 655 C CA . SER A 1 81 ? 1.778 -6.534 -22.282 1.00 94.19 81 SER A CA 1
ATOM 656 C C . SER A 1 81 ? 3.032 -5.888 -22.879 1.00 94.19 81 SER A C 1
ATOM 658 O O . SER A 1 81 ? 3.454 -6.237 -23.983 1.00 94.19 81 SER A O 1
ATOM 660 N N . LEU A 1 82 ? 3.667 -4.971 -22.142 1.00 96.69 82 LEU A N 1
ATOM 661 C CA . LEU A 1 82 ? 4.915 -4.335 -22.561 1.00 96.69 82 LEU A CA 1
ATOM 662 C C . LEU A 1 82 ? 6.059 -5.351 -22.678 1.00 96.69 82 LEU A C 1
ATOM 664 O O . LEU A 1 82 ? 6.800 -5.329 -23.663 1.00 96.69 82 LEU A O 1
ATOM 668 N N . GLU A 1 83 ? 6.209 -6.244 -21.698 1.00 96.75 83 GLU A N 1
ATOM 669 C CA . GLU A 1 83 ? 7.274 -7.251 -21.720 1.00 96.75 83 GLU A CA 1
ATOM 670 C C . GLU A 1 83 ? 7.048 -8.295 -22.828 1.00 96.75 83 GLU A C 1
ATOM 672 O O . GLU A 1 83 ? 8.003 -8.715 -23.491 1.00 96.75 83 GLU A O 1
ATOM 677 N N . ALA A 1 84 ? 5.788 -8.649 -23.110 1.00 96.25 84 ALA A N 1
ATOM 678 C CA . ALA A 1 84 ? 5.423 -9.479 -24.256 1.00 96.25 84 ALA A CA 1
ATOM 679 C C . ALA A 1 84 ? 5.807 -8.806 -25.586 1.00 96.25 84 ALA A C 1
ATOM 681 O O . ALA A 1 84 ? 6.544 -9.391 -26.380 1.00 96.25 84 ALA A O 1
ATOM 682 N N . ALA A 1 85 ? 5.414 -7.544 -25.791 1.00 96.38 85 ALA A N 1
ATOM 683 C CA . ALA A 1 85 ? 5.740 -6.791 -27.005 1.00 96.38 85 ALA A CA 1
ATOM 684 C C . ALA A 1 85 ? 7.258 -6.623 -27.206 1.00 96.38 85 ALA A C 1
ATOM 686 O O . ALA A 1 85 ? 7.779 -6.734 -28.319 1.00 96.38 85 ALA A O 1
ATOM 687 N N . LYS A 1 86 ? 8.003 -6.394 -26.119 1.00 97.44 86 LYS A N 1
ATOM 688 C CA . LYS A 1 86 ? 9.469 -6.343 -26.138 1.00 97.44 86 LYS A CA 1
ATOM 689 C C . LYS A 1 86 ? 10.071 -7.685 -26.560 1.00 97.44 86 LYS A C 1
ATOM 691 O O . LYS A 1 86 ? 11.000 -7.707 -27.369 1.00 97.44 86 LYS A O 1
ATOM 696 N N . SER A 1 87 ? 9.538 -8.791 -26.047 1.00 96.50 87 SER A N 1
ATOM 697 C CA . SER A 1 87 ? 9.992 -10.141 -26.395 1.00 96.50 87 SER A CA 1
ATOM 698 C C . SER A 1 87 ? 9.730 -10.463 -27.870 1.00 96.50 87 SER A C 1
ATOM 700 O O . SER A 1 87 ? 10.631 -10.942 -28.562 1.00 96.50 87 SER A O 1
ATOM 702 N N . GLU A 1 88 ? 8.547 -10.119 -28.386 1.00 98.00 88 GLU A N 1
ATOM 703 C CA . GLU A 1 88 ? 8.203 -10.262 -29.806 1.00 98.00 88 GLU A CA 1
ATOM 704 C C . GLU A 1 88 ? 9.134 -9.454 -30.715 1.00 98.00 88 GLU A C 1
ATOM 706 O O . GLU A 1 88 ? 9.621 -9.969 -31.724 1.00 98.00 88 GLU A O 1
ATOM 711 N N . LEU A 1 89 ? 9.444 -8.207 -30.345 1.00 97.50 89 LEU A N 1
ATOM 712 C CA . LEU A 1 89 ? 10.374 -7.370 -31.100 1.00 97.50 89 LEU A CA 1
ATOM 713 C C . LEU A 1 89 ? 11.768 -8.007 -31.177 1.00 97.50 89 LEU A C 1
ATOM 715 O O . LEU A 1 89 ? 12.357 -8.076 -32.258 1.00 97.50 89 LEU A O 1
ATOM 719 N N . VAL A 1 90 ? 12.295 -8.486 -30.046 1.00 98.12 90 VAL A N 1
ATOM 720 C CA . VAL A 1 90 ? 13.609 -9.145 -29.992 1.00 98.12 90 VAL A CA 1
ATOM 721 C C . VAL A 1 90 ? 13.619 -10.398 -30.865 1.00 98.12 90 VAL A C 1
ATOM 723 O O . VAL A 1 90 ? 14.546 -10.579 -31.658 1.00 98.12 90 VAL A O 1
ATOM 726 N N . MET A 1 91 ? 12.578 -11.226 -30.781 1.00 97.50 91 MET A N 1
ATOM 727 C CA . MET A 1 91 ? 12.428 -12.414 -31.624 1.00 97.50 91 MET A CA 1
ATOM 728 C C . MET A 1 91 ? 12.378 -12.053 -33.113 1.00 97.50 91 MET A C 1
ATOM 730 O O . MET A 1 91 ? 13.098 -12.650 -33.916 1.00 97.50 91 MET A O 1
ATOM 734 N N . GLY A 1 92 ? 11.611 -11.025 -33.482 1.00 97.38 92 GLY A N 1
ATOM 735 C CA . GLY A 1 92 ? 11.525 -10.537 -34.858 1.00 97.38 92 GLY A CA 1
ATOM 736 C C . GLY A 1 92 ? 12.857 -10.003 -35.394 1.00 97.38 92 GLY A C 1
ATOM 737 O O . GLY A 1 92 ? 13.200 -10.244 -36.554 1.00 97.38 92 GLY A O 1
ATOM 738 N N . LEU A 1 93 ? 13.647 -9.316 -34.562 1.00 96.50 93 LEU A N 1
ATOM 739 C CA . LEU A 1 93 ? 14.998 -8.873 -34.924 1.00 96.50 93 LEU A CA 1
ATOM 740 C C . LEU A 1 93 ? 15.948 -10.060 -35.126 1.00 96.50 93 LEU A C 1
ATOM 742 O O . LEU A 1 93 ? 16.675 -10.090 -36.118 1.00 96.50 93 LEU A O 1
ATOM 746 N N . LYS A 1 94 ? 15.909 -11.064 -34.241 1.00 97.88 94 LYS A N 1
ATOM 747 C CA . LYS A 1 94 ? 16.725 -12.282 -34.366 1.00 97.88 94 LYS A CA 1
ATOM 748 C C . LYS A 1 94 ? 16.381 -13.087 -35.618 1.00 97.88 94 LYS A C 1
ATOM 750 O O . LYS A 1 94 ? 17.284 -13.554 -36.305 1.00 97.88 94 LYS A O 1
ATOM 755 N N . GLN A 1 95 ? 15.098 -13.204 -35.954 1.00 97.81 95 GLN A N 1
ATOM 756 C CA . GLN A 1 95 ? 14.657 -13.892 -37.167 1.00 97.81 95 GLN A CA 1
ATOM 757 C C . GLN A 1 95 ? 15.136 -13.177 -38.439 1.00 97.81 95 GLN A C 1
ATOM 759 O O . GLN A 1 95 ? 15.614 -13.828 -39.369 1.00 97.81 95 GLN A O 1
ATOM 764 N N . LYS A 1 96 ? 15.055 -11.839 -38.475 1.00 97.25 96 LYS A N 1
ATOM 765 C CA . LYS A 1 96 ? 15.572 -11.030 -39.593 1.00 97.25 96 LYS A CA 1
ATOM 766 C C . LYS A 1 96 ? 17.084 -11.169 -39.752 1.00 97.25 96 LYS A C 1
ATOM 768 O O . LYS A 1 96 ? 17.556 -11.341 -40.871 1.00 97.25 96 LYS A O 1
ATOM 773 N N . ASP A 1 97 ? 17.827 -11.127 -38.651 1.00 97.31 97 ASP A N 1
ATOM 774 C CA . ASP A 1 97 ? 19.282 -11.301 -38.660 1.00 97.31 97 ASP A CA 1
ATOM 775 C C . ASP A 1 97 ? 19.678 -12.698 -39.169 1.00 97.31 97 ASP A C 1
ATOM 777 O O . ASP A 1 97 ? 20.500 -12.831 -40.075 1.00 97.31 97 ASP A O 1
ATOM 781 N N . ALA A 1 98 ? 19.008 -13.751 -38.688 1.00 97.50 98 ALA A N 1
ATOM 782 C CA . ALA A 1 98 ? 19.206 -15.113 -39.185 1.00 97.50 98 ALA A CA 1
ATOM 783 C C . ALA A 1 98 ? 18.925 -15.233 -40.695 1.00 97.50 98 ALA A C 1
ATOM 785 O O . ALA A 1 98 ? 19.698 -15.859 -41.422 1.00 97.50 98 ALA A O 1
ATOM 786 N N . TYR A 1 99 ? 17.854 -14.600 -41.183 1.00 98.06 99 TYR A N 1
ATOM 787 C CA . TYR A 1 99 ? 17.523 -14.573 -42.609 1.00 98.06 99 TYR A CA 1
ATOM 788 C C . TYR A 1 99 ? 18.597 -13.861 -43.446 1.00 98.06 99 TYR A C 1
ATOM 790 O O . TYR A 1 99 ? 19.022 -14.385 -44.476 1.00 98.06 99 TYR A O 1
ATOM 798 N N . LEU A 1 100 ? 19.080 -12.700 -42.995 1.00 97.69 100 LEU A N 1
ATOM 799 C CA . LEU A 1 100 ? 20.141 -11.956 -43.681 1.00 97.69 100 LEU A CA 1
ATOM 800 C C . LEU A 1 100 ? 21.458 -12.735 -43.723 1.00 97.69 100 LEU A C 1
ATOM 802 O O . LEU A 1 100 ? 22.115 -12.767 -44.762 1.00 97.69 100 LEU A O 1
ATOM 806 N N . ASN A 1 101 ? 21.830 -13.397 -42.627 1.00 96.44 101 ASN A N 1
ATOM 807 C CA . ASN A 1 101 ? 23.028 -14.233 -42.586 1.00 96.44 101 ASN A CA 1
ATOM 808 C C . ASN A 1 101 ? 22.906 -15.440 -43.525 1.00 96.44 101 ASN A C 1
ATOM 810 O O . ASN A 1 101 ? 23.859 -15.751 -44.235 1.00 96.44 101 ASN A O 1
ATOM 814 N N . LYS A 1 102 ? 21.719 -16.057 -43.615 1.00 97.62 102 LYS A N 1
ATOM 815 C CA . LYS A 1 102 ? 21.447 -17.115 -44.599 1.00 97.62 102 LYS A CA 1
ATOM 816 C C . LYS A 1 102 ? 21.612 -16.615 -46.038 1.00 97.62 102 LYS A C 1
ATOM 818 O O . LYS A 1 102 ? 22.220 -17.304 -46.848 1.00 97.62 102 LYS A O 1
ATOM 823 N N . LEU A 1 103 ? 21.105 -15.420 -46.353 1.00 96.81 103 LEU A N 1
ATOM 824 C CA . LEU A 1 103 ? 21.237 -14.831 -47.689 1.00 96.81 103 LEU A CA 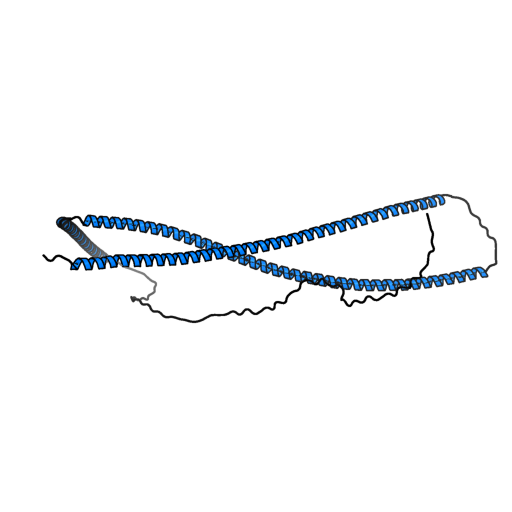1
ATOM 825 C C . LEU A 1 103 ? 22.701 -14.515 -48.035 1.00 96.81 103 LEU A C 1
ATOM 827 O O . LEU A 1 103 ? 23.144 -14.806 -49.141 1.00 96.81 103 LEU A O 1
ATOM 831 N N . ARG A 1 104 ? 23.461 -13.966 -47.079 1.00 96.62 104 ARG A N 1
ATOM 832 C CA . ARG A 1 104 ? 24.903 -13.717 -47.238 1.00 96.62 104 ARG A CA 1
ATOM 833 C C . ARG A 1 104 ? 25.688 -15.001 -47.484 1.00 96.62 104 ARG A C 1
ATOM 835 O O . ARG A 1 104 ? 26.568 -14.994 -48.333 1.00 96.62 104 ARG A O 1
ATOM 842 N N . LEU A 1 105 ? 25.367 -16.078 -46.766 1.00 96.06 105 LEU A N 1
ATOM 843 C CA . LEU A 1 105 ? 25.994 -17.385 -46.973 1.00 96.06 105 LEU A CA 1
ATOM 844 C C . LEU A 1 105 ? 25.707 -17.926 -48.374 1.00 96.06 105 LEU A C 1
ATOM 846 O O . LEU A 1 105 ? 26.648 -18.276 -49.072 1.00 96.06 105 LEU A O 1
ATOM 850 N N . ALA A 1 106 ? 24.446 -17.908 -48.814 1.00 96.25 106 ALA A N 1
ATOM 851 C CA . ALA A 1 106 ? 24.083 -18.359 -50.158 1.00 96.25 106 ALA A CA 1
ATOM 852 C C . ALA A 1 106 ? 24.806 -17.556 -51.256 1.00 96.25 106 ALA A C 1
ATOM 854 O O . ALA A 1 106 ? 25.281 -18.123 -52.234 1.00 96.25 106 ALA A O 1
ATOM 855 N N . TYR A 1 107 ? 24.933 -16.239 -51.074 1.00 95.62 107 TYR A N 1
ATOM 856 C CA . TYR A 1 107 ? 25.679 -15.386 -51.998 1.00 95.62 107 TYR A CA 1
ATOM 857 C C . TYR A 1 107 ? 27.190 -15.700 -51.997 1.00 95.62 107 TYR A C 1
ATOM 859 O O . TYR A 1 107 ? 27.798 -15.838 -53.056 1.00 95.62 107 TYR A O 1
ATOM 867 N N . ALA A 1 108 ? 27.796 -15.895 -50.822 1.00 95.31 108 ALA A N 1
ATOM 868 C CA . ALA A 1 108 ? 29.202 -16.289 -50.715 1.00 95.31 108 ALA A CA 1
ATOM 869 C C . ALA A 1 108 ? 29.474 -17.685 -51.311 1.00 95.31 108 ALA A C 1
ATOM 871 O O . ALA A 1 108 ? 30.529 -17.904 -51.900 1.00 95.31 108 ALA A O 1
ATOM 872 N N . GLU A 1 109 ? 28.527 -18.622 -51.192 1.00 94.62 109 GLU A N 1
ATOM 873 C CA . GLU A 1 109 ? 28.596 -19.941 -51.834 1.00 94.62 109 GLU A CA 1
ATOM 874 C C . GLU A 1 109 ? 28.603 -19.819 -53.362 1.00 94.62 109 GLU A C 1
ATOM 876 O O . GLU A 1 109 ? 29.397 -20.496 -54.015 1.00 94.62 109 GLU A O 1
ATOM 881 N N . THR A 1 110 ? 27.787 -18.923 -53.932 1.00 94.56 110 THR A N 1
ATOM 882 C CA . THR A 1 110 ? 27.803 -18.665 -55.381 1.00 94.56 110 THR A CA 1
ATOM 883 C C . THR A 1 110 ? 29.112 -18.031 -55.849 1.00 94.56 110 THR A C 1
ATOM 885 O O . THR A 1 110 ? 29.702 -18.521 -56.807 1.00 94.56 110 THR A O 1
ATOM 888 N N . GLU A 1 111 ? 29.630 -17.019 -55.140 1.00 94.69 111 GLU A N 1
ATOM 889 C CA . GLU A 1 111 ? 30.926 -16.410 -55.483 1.00 94.69 111 GLU A CA 1
ATOM 890 C C . GLU A 1 111 ? 32.068 -17.430 -55.389 1.00 94.69 111 GLU A C 1
ATOM 892 O O . GLU A 1 111 ? 32.946 -17.470 -56.250 1.00 94.69 111 GLU A O 1
ATOM 897 N N . LEU A 1 112 ? 32.061 -18.287 -54.362 1.00 93.62 112 LEU A N 1
ATOM 898 C CA . LEU A 1 112 ? 33.059 -19.343 -54.203 1.00 93.62 112 LEU A CA 1
ATOM 899 C C . LEU A 1 112 ? 33.039 -20.324 -55.382 1.00 93.62 112 LEU A C 1
ATOM 901 O O . LEU A 1 112 ? 34.102 -20.762 -55.826 1.00 93.62 112 LEU A O 1
ATOM 905 N N . GLU A 1 113 ? 31.857 -20.676 -55.880 1.00 94.00 113 GLU A N 1
ATOM 906 C CA . GLU A 1 113 ? 31.716 -21.560 -57.035 1.00 94.00 113 GLU A CA 1
ATOM 907 C C . GLU A 1 113 ? 32.237 -20.898 -58.322 1.00 94.00 113 GLU A C 1
ATOM 909 O O . GLU A 1 113 ? 33.000 -21.521 -59.066 1.00 94.00 113 GLU A O 1
ATOM 914 N N . ASP A 1 114 ? 31.954 -19.606 -58.522 1.00 92.88 114 ASP A N 1
ATOM 915 C CA . ASP A 1 114 ? 32.515 -18.815 -59.624 1.00 92.88 114 ASP A CA 1
ATOM 916 C C . ASP A 1 114 ? 34.056 -18.761 -59.559 1.00 92.88 114 ASP A C 1
ATOM 918 O O . ASP A 1 114 ? 34.747 -18.950 -60.569 1.00 92.88 114 ASP A O 1
ATOM 922 N N . PHE A 1 115 ? 34.623 -18.564 -58.362 1.00 93.31 115 PHE A N 1
ATOM 923 C CA . PHE A 1 115 ? 36.075 -18.558 -58.156 1.00 93.31 115 PHE A CA 1
ATOM 924 C C . PHE A 1 115 ? 36.721 -19.915 -58.442 1.00 93.31 115 PHE A C 1
ATOM 926 O O . PHE A 1 115 ? 37.790 -19.954 -59.057 1.00 93.31 115 PHE A O 1
ATOM 933 N N . LYS A 1 116 ? 36.097 -21.027 -58.035 1.00 92.81 116 LYS A N 1
ATOM 934 C CA . LYS A 1 116 ? 36.586 -22.371 -58.384 1.00 92.81 116 LYS A CA 1
ATOM 935 C C . LYS A 1 116 ? 36.615 -22.569 -59.898 1.00 92.81 116 LYS A C 1
ATOM 937 O O . LYS A 1 116 ? 37.634 -23.011 -60.422 1.00 92.81 116 LYS A O 1
ATOM 942 N N . GLY A 1 117 ? 35.558 -22.162 -60.606 1.00 91.81 117 GLY A N 1
ATOM 943 C CA . GLY A 1 117 ? 35.500 -22.243 -62.069 1.00 91.81 117 GLY A CA 1
ATOM 944 C C . GLY A 1 117 ? 36.613 -21.445 -62.763 1.00 91.81 117 GLY A C 1
ATOM 945 O O . GLY A 1 117 ? 37.233 -21.929 -63.715 1.00 91.81 117 GLY A O 1
ATOM 946 N N . LEU A 1 118 ? 36.929 -20.247 -62.255 1.00 89.38 118 LEU A N 1
ATOM 947 C CA . LEU A 1 118 ? 38.075 -19.452 -62.717 1.00 89.38 118 LEU A CA 1
ATOM 948 C C . LEU A 1 118 ? 39.415 -20.162 -62.476 1.00 89.38 118 LEU A C 1
ATOM 950 O O . LEU A 1 118 ? 40.293 -20.141 -63.344 1.00 89.38 118 LEU A O 1
ATOM 954 N N . LEU A 1 119 ? 39.581 -20.793 -61.314 1.00 87.75 119 LEU A N 1
ATOM 955 C CA . LEU A 1 119 ? 40.810 -21.496 -60.952 1.00 87.75 119 LEU A CA 1
ATOM 956 C C . LEU A 1 119 ? 41.023 -22.749 -61.816 1.00 87.75 119 LEU A C 1
ATOM 958 O O . LEU A 1 119 ? 42.132 -22.983 -62.297 1.00 87.75 119 LEU A O 1
ATOM 962 N N . ASP A 1 120 ? 39.955 -23.497 -62.093 1.00 89.06 120 ASP A N 1
ATOM 963 C CA . ASP A 1 120 ? 39.969 -24.648 -63.000 1.00 89.06 120 ASP A CA 1
ATOM 964 C C . ASP A 1 120 ? 40.348 -24.242 -64.430 1.00 89.06 120 ASP A C 1
ATOM 966 O O . ASP A 1 120 ? 41.126 -24.931 -65.099 1.00 89.06 120 ASP A O 1
ATOM 970 N N . LEU A 1 121 ? 39.845 -23.095 -64.900 1.00 87.38 121 LEU A N 1
ATOM 971 C CA . LEU A 1 121 ? 40.211 -22.532 -66.200 1.00 87.38 121 LEU A CA 1
ATOM 972 C C . LEU A 1 121 ? 41.704 -22.164 -66.258 1.00 87.38 121 LEU A C 1
ATOM 974 O O . LEU A 1 121 ? 42.380 -22.467 -67.244 1.00 87.38 121 LEU A O 1
ATOM 978 N N . LEU A 1 122 ? 42.233 -21.540 -65.201 1.00 83.38 122 LEU A N 1
ATOM 979 C CA . LEU A 1 122 ? 43.655 -21.197 -65.088 1.00 83.38 122 LEU A CA 1
ATOM 980 C C . LEU A 1 122 ? 44.546 -22.446 -65.014 1.00 83.38 122 LEU A C 1
ATOM 982 O O . LEU A 1 122 ? 45.593 -22.485 -65.659 1.00 83.38 122 LEU A O 1
ATOM 986 N N . SER A 1 123 ? 44.114 -23.485 -64.298 1.00 82.38 123 SER A N 1
ATOM 987 C CA . SER A 1 123 ? 44.825 -24.765 -64.185 1.00 82.38 123 SER A CA 1
ATOM 988 C C . SER A 1 123 ? 44.880 -25.519 -65.525 1.00 82.38 123 SER A C 1
ATOM 990 O O . SER A 1 123 ? 45.939 -26.005 -65.937 1.00 82.38 123 SER A O 1
ATOM 992 N N . LYS A 1 124 ? 43.777 -25.519 -66.290 1.00 77.44 124 LYS A N 1
ATOM 993 C CA . LYS A 1 124 ? 43.752 -26.029 -67.676 1.00 77.44 124 LYS A CA 1
ATOM 994 C C . LYS A 1 124 ? 44.683 -25.247 -68.604 1.00 77.44 124 LYS A C 1
ATOM 996 O O . LYS A 1 124 ? 45.318 -25.838 -69.466 1.00 77.44 124 LYS A O 1
ATOM 1001 N N . LYS A 1 125 ? 44.811 -23.932 -68.413 1.00 70.75 125 LYS A N 1
ATOM 1002 C CA . LYS A 1 125 ? 45.722 -23.087 -69.203 1.00 70.75 125 LYS A CA 1
ATOM 1003 C C . LYS A 1 125 ? 47.202 -23.269 -68.822 1.00 70.75 125 LYS A C 1
ATOM 1005 O O . LYS A 1 125 ? 48.071 -23.036 -69.653 1.00 70.75 125 LYS A O 1
ATOM 1010 N N . GLY A 1 126 ? 47.496 -23.682 -67.586 1.00 59.94 126 GLY A N 1
ATOM 1011 C CA . GLY A 1 126 ? 48.855 -23.944 -67.092 1.00 59.94 126 GLY A CA 1
ATOM 1012 C C . GLY A 1 126 ? 49.413 -25.336 -67.417 1.00 59.94 126 GLY A C 1
ATOM 1013 O O . GLY A 1 126 ? 50.593 -25.580 -67.180 1.00 59.94 126 GLY A O 1
ATOM 1014 N N . SER A 1 127 ? 48.592 -26.242 -67.956 1.00 52.91 127 SER A N 1
ATOM 1015 C CA . SER A 1 127 ? 48.961 -27.635 -68.258 1.00 52.91 127 SER A CA 1
ATOM 1016 C C . SER A 1 127 ? 49.261 -27.906 -69.739 1.00 52.91 127 SER A C 1
ATOM 1018 O O . SER A 1 127 ? 49.411 -29.065 -70.116 1.00 52.91 127 SER A O 1
ATOM 1020 N N . ASP A 1 128 ? 49.442 -26.860 -70.552 1.00 45.09 128 ASP A N 1
ATOM 1021 C CA . ASP A 1 128 ? 49.974 -26.955 -71.919 1.00 45.09 128 ASP A CA 1
ATOM 1022 C C . ASP A 1 128 ? 51.489 -26.652 -71.932 1.00 45.09 128 ASP A C 1
ATOM 1024 O O . ASP A 1 128 ? 51.898 -25.485 -71.922 1.00 45.09 128 ASP A O 1
ATOM 1028 N N . PRO A 1 129 ? 52.380 -27.663 -71.972 1.00 53.44 129 PRO A N 1
ATOM 1029 C CA . PRO A 1 129 ? 53.773 -27.446 -72.290 1.00 53.44 129 PRO A CA 1
ATOM 1030 C C . PRO A 1 129 ? 53.945 -27.652 -73.794 1.00 53.44 129 PRO A C 1
ATOM 1032 O O . PRO A 1 129 ? 54.068 -28.793 -74.239 1.00 53.44 129 PRO A O 1
ATOM 1035 N N . LYS A 1 130 ? 54.001 -26.562 -74.571 1.00 41.78 130 LYS A N 1
ATOM 1036 C CA . LYS A 1 130 ? 55.014 -26.359 -75.628 1.00 41.78 130 LYS A CA 1
ATOM 1037 C C . LYS A 1 130 ? 54.731 -25.179 -76.560 1.00 41.78 130 LYS A C 1
ATOM 1039 O O . LYS A 1 130 ? 53.647 -25.005 -77.094 1.00 41.78 130 LYS A O 1
ATOM 1044 N N . ASN A 1 131 ? 55.863 -24.557 -76.888 1.00 35.16 131 ASN A N 1
ATOM 1045 C CA . ASN A 1 131 ? 56.234 -23.948 -78.162 1.00 35.16 131 ASN A CA 1
ATOM 1046 C C . ASN A 1 131 ? 55.709 -22.554 -78.496 1.00 35.16 131 ASN A C 1
ATOM 1048 O O . ASN A 1 131 ? 54.653 -22.370 -79.087 1.00 35.16 131 ASN A O 1
ATOM 1052 N N . GLY A 1 132 ? 56.599 -21.582 -78.293 1.00 36.12 132 GLY A N 1
ATOM 1053 C CA . GLY A 1 132 ? 56.515 -20.294 -78.965 1.00 36.12 132 GLY A CA 1
ATOM 1054 C C . GLY A 1 132 ? 57.748 -19.416 -78.806 1.00 36.12 132 GLY A C 1
ATOM 1055 O O . GLY A 1 132 ? 57.606 -18.207 -78.690 1.00 36.12 132 GLY A O 1
ATOM 1056 N N . GLY A 1 133 ? 58.953 -19.994 -78.772 1.00 41.69 133 GLY A N 1
ATOM 1057 C CA . GLY A 1 133 ? 60.166 -19.202 -78.950 1.00 41.69 133 GLY A CA 1
ATOM 1058 C C . GLY A 1 133 ? 60.200 -18.600 -80.354 1.00 41.69 133 GLY A C 1
ATOM 1059 O O . GLY A 1 133 ? 60.089 -19.333 -81.337 1.00 41.69 133 GLY A O 1
ATOM 1060 N N . ARG A 1 134 ? 60.396 -17.283 -80.457 1.00 37.03 134 ARG A N 1
ATOM 1061 C CA . ARG A 1 134 ? 61.095 -16.697 -81.601 1.00 37.03 134 ARG A CA 1
ATOM 1062 C C . ARG A 1 134 ? 61.643 -15.319 -81.269 1.00 37.03 134 ARG A C 1
ATOM 1064 O O . ARG A 1 134 ? 60.913 -14.337 -81.191 1.00 37.03 134 ARG A O 1
ATOM 1071 N N . ASP A 1 135 ? 62.962 -15.293 -81.138 1.00 42.94 135 ASP A N 1
ATOM 1072 C CA . ASP A 1 135 ? 63.784 -14.146 -81.478 1.00 42.94 135 ASP A CA 1
ATOM 1073 C C . ASP A 1 135 ? 63.385 -13.587 -82.846 1.00 42.94 135 ASP A C 1
ATOM 1075 O O . ASP A 1 135 ? 63.342 -14.305 -83.850 1.00 42.94 135 ASP A O 1
ATOM 1079 N N . SER A 1 136 ? 63.193 -12.275 -82.903 1.00 41.62 136 SER A N 1
ATOM 1080 C CA . SER A 1 136 ? 63.389 -11.512 -84.129 1.00 41.62 136 SER A CA 1
ATOM 1081 C C . SER A 1 136 ? 63.842 -10.102 -83.781 1.00 41.62 136 SER A C 1
ATOM 1083 O O . SER A 1 136 ? 63.070 -9.149 -83.725 1.00 41.62 136 SER A O 1
ATOM 1085 N N . ASN A 1 137 ? 65.151 -9.998 -83.577 1.00 39.00 137 ASN A N 1
ATOM 1086 C CA . ASN A 1 137 ? 65.925 -8.798 -83.830 1.00 39.00 137 ASN A CA 1
ATOM 1087 C C . ASN A 1 137 ? 65.680 -8.331 -85.280 1.00 39.00 137 ASN A C 1
ATOM 1089 O O . ASN A 1 137 ? 66.069 -9.024 -86.221 1.00 39.00 137 ASN A O 1
ATOM 1093 N N . ARG A 1 138 ? 65.057 -7.162 -85.470 1.00 36.00 138 ARG A N 1
ATOM 1094 C CA . ARG A 1 138 ? 65.265 -6.302 -86.647 1.00 36.00 138 ARG A CA 1
ATOM 1095 C C . ARG A 1 138 ? 64.687 -4.906 -86.405 1.00 36.00 138 ARG A C 1
ATOM 1097 O O . ARG A 1 138 ? 63.482 -4.713 -86.429 1.00 36.00 138 ARG A O 1
ATOM 1104 N N . ARG A 1 139 ? 65.615 -3.962 -86.207 1.00 38.94 139 ARG A N 1
ATOM 1105 C CA . ARG A 1 139 ? 65.660 -2.597 -86.767 1.00 38.94 139 ARG A CA 1
ATOM 1106 C C . ARG A 1 139 ? 64.315 -1.881 -86.963 1.00 38.94 139 ARG A C 1
ATOM 1108 O O . ARG A 1 139 ? 63.581 -2.243 -87.869 1.00 38.94 139 ARG A O 1
ATOM 1115 N N . SER A 1 140 ? 64.139 -0.751 -86.273 1.00 39.31 140 SER A N 1
ATOM 1116 C CA . SER A 1 140 ? 63.675 0.492 -86.911 1.00 39.31 140 SER A CA 1
ATOM 1117 C C . SER A 1 140 ? 63.978 1.702 -86.030 1.00 39.31 140 SER A C 1
ATOM 1119 O O . SER A 1 140 ? 63.290 2.013 -85.063 1.00 39.31 140 SER A O 1
ATOM 1121 N N . SER A 1 141 ? 65.070 2.365 -86.393 1.00 45.44 141 SER A N 1
ATOM 1122 C CA . SER A 1 141 ? 65.367 3.749 -86.060 1.00 45.44 141 SER A CA 1
ATOM 1123 C C . SER A 1 141 ? 64.344 4.639 -86.771 1.00 45.44 141 SER A C 1
ATOM 1125 O O . SER A 1 141 ? 64.412 4.718 -87.992 1.00 45.44 141 SER A O 1
ATOM 1127 N N . SER A 1 142 ? 63.392 5.225 -86.028 1.00 45.94 142 SER A N 1
ATOM 1128 C CA . SER A 1 142 ? 62.659 6.476 -86.334 1.00 45.94 142 SER A CA 1
ATOM 1129 C C . SER A 1 142 ? 61.335 6.549 -85.551 1.00 45.94 142 SER A C 1
ATOM 1131 O O . SER A 1 142 ? 60.343 5.979 -85.994 1.00 45.94 142 SER A O 1
ATOM 1133 N N . ASN A 1 143 ? 61.316 7.215 -84.387 1.00 47.84 143 ASN A N 1
ATOM 1134 C CA . ASN A 1 143 ? 60.163 7.980 -83.855 1.00 47.84 143 ASN A CA 1
ATOM 1135 C C . ASN A 1 143 ? 60.480 8.588 -82.472 1.00 47.84 143 ASN A C 1
ATOM 1137 O O . ASN A 1 143 ? 59.748 8.410 -81.502 1.00 47.84 143 ASN A O 1
ATOM 1141 N N . THR A 1 144 ? 61.569 9.350 -82.366 1.00 49.38 144 THR A N 1
ATOM 1142 C CA . THR A 1 144 ? 61.911 10.113 -81.149 1.00 49.38 144 THR A CA 1
ATOM 1143 C C . THR A 1 144 ? 60.818 11.118 -80.755 1.00 49.38 144 THR A C 1
ATOM 1145 O O . THR A 1 144 ? 60.597 11.334 -79.574 1.00 49.38 144 THR A O 1
ATOM 1148 N N . LYS A 1 145 ? 60.033 11.628 -81.717 1.00 54.50 145 LYS A N 1
ATOM 1149 C CA . LYS A 1 145 ? 58.965 12.615 -81.462 1.00 54.50 145 LYS A CA 1
ATOM 1150 C C . LYS A 1 145 ? 57.669 12.050 -80.850 1.00 54.50 145 LYS A C 1
ATOM 1152 O O . LYS A 1 145 ? 56.912 12.809 -80.267 1.00 54.50 145 LYS A O 1
ATOM 1157 N N . ASN A 1 146 ? 57.385 10.748 -80.980 1.00 52.28 146 ASN A N 1
ATOM 1158 C CA . ASN A 1 146 ? 56.125 10.149 -80.491 1.00 52.28 146 ASN A CA 1
ATOM 1159 C C . ASN A 1 146 ? 56.277 9.553 -79.071 1.00 52.28 146 ASN A C 1
ATOM 1161 O O . ASN A 1 146 ? 55.339 9.552 -78.280 1.00 52.28 146 ASN A O 1
ATOM 1165 N N . VAL A 1 147 ? 57.488 9.110 -78.708 1.00 56.91 147 VAL A N 1
ATOM 1166 C CA . VAL A 1 147 ? 57.813 8.618 -77.354 1.00 56.91 147 VAL A CA 1
ATOM 1167 C C . VAL A 1 147 ? 57.895 9.769 -76.346 1.00 56.91 147 VAL A C 1
ATOM 1169 O O . VAL A 1 147 ? 57.372 9.637 -75.242 1.00 56.91 147 VAL A O 1
ATOM 1172 N N . GLU A 1 148 ? 58.472 10.911 -76.737 1.00 59.66 148 GLU A N 1
ATOM 1173 C CA . GLU A 1 148 ? 58.489 12.133 -75.915 1.00 59.66 148 GLU A CA 1
ATOM 1174 C C . GLU A 1 148 ? 57.065 12.619 -75.614 1.00 59.66 148 GLU A C 1
ATOM 1176 O O . GLU A 1 148 ? 56.724 12.839 -74.454 1.00 59.66 148 GLU A O 1
ATOM 1181 N N . GLN A 1 149 ? 56.188 12.652 -76.622 1.00 63.22 149 GLN A N 1
ATOM 1182 C CA . GLN A 1 149 ? 54.802 13.101 -76.462 1.00 63.22 149 GLN A CA 1
ATOM 1183 C C . GLN A 1 149 ? 53.952 12.146 -75.601 1.00 63.22 149 GLN A C 1
ATOM 1185 O O . GLN A 1 149 ? 53.118 12.591 -74.812 1.00 63.22 149 GLN A O 1
ATOM 1190 N N . HIS A 1 150 ? 54.198 10.833 -75.679 1.00 64.12 150 HIS A N 1
ATOM 1191 C CA . HIS A 1 150 ? 53.607 9.864 -74.750 1.00 64.12 150 HIS A CA 1
ATOM 1192 C C . HIS A 1 150 ? 54.146 10.010 -73.320 1.00 64.12 150 HIS A C 1
ATOM 1194 O O . HIS A 1 150 ? 53.382 9.838 -72.369 1.00 64.12 150 HIS A O 1
ATOM 1200 N N . SER A 1 151 ? 55.431 10.338 -73.155 1.00 75.62 151 SER A N 1
ATOM 1201 C CA . SER A 1 151 ? 56.042 10.538 -71.837 1.00 75.62 151 SER A CA 1
ATOM 1202 C C . SER A 1 151 ? 55.535 11.807 -71.144 1.00 75.62 151 SER A C 1
ATOM 1204 O O . SER A 1 151 ? 55.191 11.753 -69.966 1.00 75.62 151 SER A O 1
ATOM 1206 N N . GLU A 1 152 ? 55.373 12.909 -71.884 1.00 78.94 152 GLU A N 1
ATOM 1207 C CA . GLU A 1 152 ? 54.802 14.160 -71.371 1.00 78.94 152 GLU A CA 1
ATOM 1208 C C . GLU A 1 152 ? 53.332 13.985 -70.974 1.00 78.94 152 GLU A C 1
ATOM 1210 O O . GLU A 1 152 ? 52.907 14.455 -69.915 1.00 78.94 152 GLU A O 1
ATOM 1215 N N . ASN A 1 153 ? 52.551 13.256 -71.781 1.00 83.00 153 ASN A N 1
ATOM 1216 C CA . ASN A 1 153 ? 51.157 12.968 -71.453 1.00 83.00 153 ASN A CA 1
ATOM 1217 C C . ASN A 1 153 ? 51.049 12.120 -70.172 1.00 83.00 153 ASN A C 1
ATOM 1219 O O . ASN A 1 153 ? 50.276 12.457 -69.274 1.00 83.00 153 ASN A O 1
ATOM 1223 N N . LEU A 1 154 ? 51.881 11.082 -70.039 1.00 85.12 154 LEU A N 1
ATOM 1224 C CA . LEU A 1 154 ? 51.934 10.238 -68.842 1.00 85.12 154 LEU A CA 1
ATOM 1225 C C . LEU A 1 154 ? 52.351 11.032 -67.592 1.00 85.12 154 LEU A C 1
ATOM 1227 O O . LEU A 1 154 ? 51.787 10.841 -66.514 1.00 85.12 154 LEU A O 1
ATOM 1231 N N . GLU A 1 155 ? 53.304 11.957 -67.724 1.00 86.75 155 GLU A N 1
ATOM 1232 C CA . GLU A 1 155 ? 53.719 12.824 -66.619 1.00 86.75 155 GLU A CA 1
ATOM 1233 C C . GLU A 1 155 ? 52.594 13.783 -66.196 1.00 86.75 155 GLU A C 1
ATOM 1235 O O . GLU A 1 155 ? 52.372 14.009 -65.000 1.00 86.75 155 GLU A O 1
ATOM 1240 N N . SER A 1 156 ? 51.835 14.311 -67.161 1.00 87.88 156 SER A N 1
ATOM 1241 C CA . SER A 1 156 ? 50.669 15.155 -66.888 1.00 87.88 156 SER A CA 1
ATOM 1242 C C . SER A 1 156 ? 49.556 14.387 -66.159 1.00 87.88 156 SER A C 1
ATOM 1244 O O . SER A 1 156 ? 48.983 14.903 -65.193 1.00 87.88 156 SER A O 1
ATOM 1246 N N . GLU A 1 157 ? 49.313 13.125 -66.529 1.00 91.69 157 GLU A N 1
ATOM 1247 C CA . GLU A 1 157 ? 48.353 12.254 -65.847 1.00 91.69 157 GLU A CA 1
ATOM 1248 C C . GLU A 1 157 ? 48.808 11.883 -64.435 1.00 91.69 157 GLU A C 1
ATOM 1250 O O . GLU A 1 157 ? 48.001 11.943 -63.507 1.00 91.69 157 GLU A O 1
ATOM 1255 N N . LEU A 1 158 ? 50.097 11.588 -64.228 1.00 90.94 158 LEU A N 1
ATOM 1256 C CA . LEU A 1 158 ? 50.658 11.363 -62.891 1.00 90.94 158 LEU A CA 1
ATOM 1257 C C . LEU A 1 158 ? 50.506 12.598 -62.001 1.00 90.94 158 LEU A C 1
ATOM 1259 O O . LEU A 1 158 ? 50.173 12.485 -60.818 1.00 90.94 158 LEU A O 1
ATOM 1263 N N . ARG A 1 159 ? 50.712 13.793 -62.564 1.00 93.62 159 ARG A N 1
ATOM 1264 C CA . ARG A 1 159 ? 50.529 15.058 -61.845 1.00 93.62 159 ARG A CA 1
ATOM 1265 C C . ARG A 1 159 ? 49.063 15.280 -61.471 1.00 93.62 159 ARG A C 1
ATOM 1267 O O . ARG A 1 159 ? 48.796 15.657 -60.329 1.00 93.62 159 ARG A O 1
ATOM 1274 N N . ARG A 1 160 ? 48.124 14.992 -62.381 1.00 94.75 160 ARG A N 1
ATOM 1275 C CA . ARG A 1 160 ? 46.675 15.052 -62.122 1.00 94.75 160 ARG A CA 1
ATOM 1276 C C . ARG A 1 160 ? 46.256 14.051 -61.049 1.00 94.75 160 ARG A C 1
ATOM 1278 O O . ARG A 1 160 ? 45.607 14.440 -60.083 1.00 94.75 160 ARG A O 1
ATOM 1285 N N . LEU A 1 161 ? 46.683 12.795 -61.164 1.00 95.12 161 LEU A N 1
ATOM 1286 C CA . LEU A 1 161 ? 46.362 11.746 -60.198 1.00 95.12 161 LEU A CA 1
ATOM 1287 C C . LEU A 1 161 ? 46.901 12.086 -58.803 1.00 95.12 161 LEU A C 1
ATOM 1289 O O . LEU A 1 161 ? 46.203 11.914 -57.809 1.00 95.12 161 LEU A O 1
ATOM 1293 N N . LYS A 1 162 ? 48.112 12.651 -58.717 1.00 96.00 162 LYS A N 1
ATOM 1294 C CA . LYS A 1 162 ? 48.687 13.130 -57.452 1.00 96.00 162 LYS A CA 1
ATOM 1295 C C . LYS A 1 162 ? 47.876 14.276 -56.838 1.00 96.00 162 LYS A C 1
ATOM 1297 O O . LYS A 1 162 ? 47.695 14.311 -55.623 1.00 96.00 162 LYS A O 1
ATOM 1302 N N . GLN A 1 163 ? 47.386 15.211 -57.652 1.00 95.25 163 GLN A N 1
ATOM 1303 C CA . GLN A 1 163 ? 46.518 16.296 -57.181 1.00 95.25 163 GLN A CA 1
ATOM 1304 C C . GLN A 1 163 ? 45.164 15.770 -56.694 1.00 95.25 163 GLN A C 1
ATOM 1306 O O . GLN A 1 163 ? 44.709 16.177 -55.626 1.00 95.25 163 GLN A O 1
ATOM 1311 N N . GLU A 1 164 ? 44.546 14.851 -57.437 1.00 95.50 164 GLU A N 1
ATOM 1312 C CA . GLU A 1 164 ? 43.290 14.205 -57.044 1.00 95.50 164 GLU A CA 1
ATOM 1313 C C . GLU A 1 164 ? 43.453 13.403 -55.749 1.00 95.50 164 GLU A C 1
ATOM 1315 O O . GLU A 1 164 ? 42.634 13.550 -54.844 1.00 95.50 164 GLU A O 1
ATOM 1320 N N . TYR A 1 165 ? 44.547 12.648 -55.608 1.00 96.38 165 TYR A N 1
ATOM 1321 C CA . TYR A 1 165 ? 44.882 11.932 -54.377 1.00 96.38 165 TYR A CA 1
ATOM 1322 C C . TYR A 1 165 ? 45.028 12.881 -53.183 1.00 96.38 165 TYR A C 1
ATOM 1324 O O . TYR A 1 165 ? 44.414 12.664 -52.143 1.00 96.38 165 TYR A O 1
ATOM 1332 N N . ASN A 1 166 ? 45.792 13.968 -53.332 1.00 95.69 166 ASN A N 1
ATOM 1333 C CA . ASN A 1 166 ? 45.977 14.942 -52.254 1.00 95.69 166 ASN A CA 1
ATOM 1334 C C . ASN A 1 166 ? 44.660 15.635 -51.874 1.00 95.69 166 ASN A C 1
ATOM 1336 O O . ASN A 1 166 ? 44.394 15.847 -50.693 1.00 95.69 166 ASN A O 1
ATOM 1340 N N . LYS A 1 167 ? 43.820 15.974 -52.860 1.00 96.75 167 LYS A N 1
ATOM 1341 C CA . LYS A 1 167 ? 42.489 16.542 -52.616 1.00 96.75 167 LYS A CA 1
ATOM 1342 C C . LYS A 1 167 ? 41.607 15.558 -51.847 1.00 96.75 167 LYS A C 1
ATOM 1344 O O . LYS A 1 167 ? 40.975 15.951 -50.872 1.00 96.75 167 LYS A O 1
ATOM 1349 N N . PHE A 1 168 ? 41.587 14.297 -52.272 1.00 95.44 168 PHE A N 1
ATOM 1350 C CA . PHE A 1 168 ? 40.830 13.238 -51.613 1.00 95.44 168 PHE A CA 1
ATOM 1351 C C . PHE A 1 168 ? 41.311 13.003 -50.177 1.00 95.44 168 PHE A C 1
ATOM 1353 O O . PHE A 1 168 ? 40.490 12.881 -49.274 1.00 95.44 168 PHE A O 1
ATOM 1360 N N . ALA A 1 169 ? 42.627 13.009 -49.945 1.00 96.50 169 ALA A N 1
ATOM 1361 C CA . ALA A 1 169 ? 43.200 12.893 -48.607 1.00 96.50 169 ALA A CA 1
ATOM 1362 C C . ALA A 1 169 ? 42.724 14.028 -47.683 1.00 96.50 169 ALA A C 1
ATOM 1364 O O . ALA A 1 169 ? 42.227 13.757 -46.595 1.00 96.50 169 ALA A O 1
ATOM 1365 N N . LEU A 1 170 ? 42.766 15.284 -48.147 1.00 96.00 170 LEU A N 1
ATOM 1366 C CA . LEU A 1 170 ? 42.282 16.436 -47.372 1.00 96.00 170 LEU A CA 1
ATOM 1367 C C . LEU A 1 170 ? 40.778 16.365 -47.071 1.00 96.00 170 LEU A C 1
ATOM 1369 O O . LEU A 1 170 ? 40.347 16.722 -45.976 1.00 96.00 170 LEU A O 1
ATOM 1373 N N . GLU A 1 171 ? 39.973 15.911 -48.033 1.00 96.94 171 GLU A N 1
ATOM 1374 C CA . GLU A 1 171 ? 38.535 15.713 -47.835 1.00 96.94 171 GLU A CA 1
ATOM 1375 C C . GLU A 1 171 ? 38.262 14.632 -46.782 1.00 96.94 171 GLU A C 1
ATOM 1377 O O . GLU A 1 171 ? 37.432 14.825 -45.893 1.00 96.94 171 GLU A O 1
ATOM 1382 N N . LYS A 1 172 ? 39.016 13.528 -46.824 1.00 97.56 172 LYS A N 1
ATOM 1383 C CA . LYS A 1 172 ? 38.913 12.447 -45.840 1.00 97.56 172 LYS A CA 1
ATOM 1384 C C . LYS A 1 172 ? 39.357 12.880 -44.449 1.00 97.56 172 LYS A C 1
ATOM 1386 O O . LYS A 1 172 ? 38.677 12.554 -43.480 1.00 97.56 172 LYS A O 1
ATOM 1391 N N . ASP A 1 173 ? 40.423 13.663 -44.336 1.00 97.62 173 ASP A N 1
ATOM 1392 C CA . ASP A 1 173 ? 40.874 14.204 -43.050 1.00 97.62 173 ASP A CA 1
ATOM 1393 C C . ASP A 1 173 ? 39.845 15.172 -42.443 1.00 97.62 173 ASP A C 1
ATOM 1395 O O . ASP A 1 173 ? 39.617 15.171 -41.226 1.00 97.62 173 ASP A O 1
ATOM 1399 N N . ALA A 1 174 ? 39.171 15.968 -43.280 1.00 96.75 174 ALA A N 1
ATOM 1400 C CA . ALA A 1 174 ? 38.074 16.832 -42.851 1.00 96.75 174 ALA A CA 1
ATOM 1401 C C . ALA A 1 174 ? 36.852 16.020 -42.383 1.00 96.75 174 ALA A C 1
ATOM 1403 O O . ALA A 1 174 ? 36.280 16.328 -41.335 1.00 96.75 174 ALA A O 1
ATOM 1404 N N . GLU A 1 175 ? 36.483 14.960 -43.109 1.00 97.62 175 GLU A N 1
ATOM 1405 C CA . GLU A 1 175 ? 35.411 14.030 -42.728 1.00 97.62 175 GLU A CA 1
ATOM 1406 C C . GLU A 1 175 ? 35.719 13.343 -41.387 1.00 97.62 175 GLU A C 1
ATOM 1408 O O . GLU A 1 175 ? 34.891 13.356 -40.474 1.00 97.62 175 GLU A O 1
ATOM 1413 N N . VAL A 1 176 ? 36.940 12.827 -41.211 1.00 97.56 176 VAL A N 1
ATOM 1414 C CA . VAL A 1 176 ? 37.393 12.223 -39.948 1.00 97.56 176 VAL A CA 1
ATOM 1415 C C . VAL A 1 176 ? 37.347 13.241 -38.808 1.00 97.56 176 VAL A C 1
ATOM 1417 O O . VAL A 1 176 ? 36.858 12.927 -37.722 1.00 97.56 176 VAL A O 1
ATOM 1420 N N . SER A 1 177 ? 37.792 14.476 -39.047 1.00 97.38 177 SER A N 1
ATOM 1421 C CA . SER A 1 177 ? 37.749 15.546 -38.044 1.00 97.38 177 SER A CA 1
ATOM 1422 C C . SER A 1 177 ? 36.315 15.888 -37.622 1.00 97.38 177 SER A C 1
ATOM 1424 O O . SER A 1 177 ? 36.047 16.057 -36.428 1.00 97.38 177 SER A O 1
ATOM 1426 N N . ALA A 1 178 ? 35.376 15.935 -38.572 1.00 97.00 178 ALA A N 1
ATOM 1427 C CA . ALA A 1 178 ? 33.958 16.153 -38.295 1.00 97.00 178 ALA A CA 1
ATOM 1428 C C . ALA A 1 178 ? 33.353 15.002 -37.473 1.00 97.00 178 ALA A C 1
ATOM 1430 O O . ALA A 1 178 ? 32.709 15.249 -36.452 1.00 97.00 178 ALA A O 1
ATOM 1431 N N . LEU A 1 179 ? 33.635 13.749 -37.847 1.00 97.69 179 LEU A N 1
ATOM 1432 C CA . LEU A 1 179 ? 33.161 12.567 -37.119 1.00 97.69 179 LEU A CA 1
ATOM 1433 C C . LEU A 1 179 ? 33.724 12.492 -35.695 1.00 97.69 179 LEU A C 1
ATOM 1435 O O . LEU A 1 179 ? 33.017 12.120 -34.758 1.00 97.69 179 LEU A O 1
ATOM 1439 N N . VAL A 1 180 ? 34.987 12.874 -35.489 1.00 98.00 180 VAL A N 1
ATOM 1440 C CA . VAL A 1 180 ? 35.587 12.944 -34.147 1.00 98.00 180 VAL A CA 1
ATOM 1441 C C . VAL A 1 180 ? 34.897 14.011 -33.290 1.00 98.00 180 VAL A C 1
ATOM 1443 O O . VAL A 1 180 ? 34.638 13.772 -32.105 1.00 98.00 180 VAL A O 1
ATOM 1446 N N . ALA A 1 181 ? 34.564 15.168 -33.869 1.00 96.75 181 ALA A N 1
ATOM 1447 C CA . ALA A 1 181 ? 33.824 16.217 -33.172 1.00 96.75 181 ALA A CA 1
ATOM 1448 C C . ALA A 1 181 ? 32.403 15.761 -32.798 1.00 96.75 181 ALA A C 1
ATOM 1450 O O . ALA A 1 181 ? 31.979 15.956 -31.655 1.00 96.75 181 ALA A O 1
ATOM 1451 N N . GLU A 1 182 ? 31.703 15.087 -33.712 1.00 97.25 182 GLU A N 1
ATOM 1452 C CA . GLU A 1 182 ? 30.377 14.518 -33.461 1.00 97.25 182 GLU A CA 1
ATOM 1453 C C . GLU A 1 182 ? 30.424 13.437 -32.375 1.00 97.25 182 GLU A C 1
ATOM 1455 O O . GLU A 1 182 ? 29.663 13.500 -31.408 1.00 97.25 182 GLU A O 1
ATOM 1460 N N . LYS A 1 183 ? 31.385 12.506 -32.446 1.00 98.00 183 LYS A N 1
ATOM 1461 C CA . LYS A 1 183 ? 31.613 11.499 -31.400 1.00 98.00 183 LYS A CA 1
ATOM 1462 C C . LYS A 1 183 ? 31.801 12.154 -30.032 1.00 98.00 183 LYS A C 1
ATOM 1464 O O . LYS A 1 183 ? 31.217 11.701 -29.047 1.00 98.00 183 LYS A O 1
ATOM 1469 N N . LYS A 1 184 ? 32.605 13.219 -29.951 1.00 98.31 184 LYS A N 1
ATOM 1470 C CA . LYS A 1 184 ? 32.841 13.953 -28.699 1.00 98.31 184 LYS A CA 1
ATOM 1471 C C . LYS A 1 184 ? 31.561 14.612 -28.180 1.00 98.31 184 LYS A C 1
ATOM 1473 O O . LYS A 1 184 ? 31.309 14.569 -26.977 1.00 98.31 184 LYS A O 1
ATOM 1478 N N . PHE A 1 185 ? 30.754 15.188 -29.069 1.00 98.19 185 PHE A N 1
ATOM 1479 C CA . PHE A 1 185 ? 29.463 15.776 -28.723 1.00 98.19 185 PHE A CA 1
ATOM 1480 C C . PHE A 1 185 ? 28.485 14.724 -28.184 1.00 98.19 185 PHE A C 1
ATOM 1482 O O . PHE A 1 185 ? 27.974 14.881 -27.075 1.00 98.19 185 PHE A O 1
ATOM 1489 N N . VAL A 1 186 ? 28.280 13.622 -28.911 1.00 97.94 186 VAL A N 1
ATOM 1490 C CA . VAL A 1 186 ? 27.379 12.530 -28.503 1.00 97.94 186 VAL A CA 1
ATOM 1491 C C . VAL A 1 186 ? 27.823 11.924 -27.175 1.00 97.94 186 VAL A C 1
ATOM 1493 O O . VAL A 1 186 ? 26.999 11.714 -26.288 1.00 97.94 186 VAL A O 1
ATOM 1496 N N . TRP A 1 187 ? 29.127 11.710 -26.990 1.00 98.06 187 TRP A N 1
ATOM 1497 C CA . TRP A 1 187 ? 29.672 11.215 -25.728 1.00 98.06 187 TRP A CA 1
ATOM 1498 C C . TRP A 1 187 ? 29.394 12.164 -24.555 1.00 98.06 187 TRP A C 1
ATOM 1500 O O . TRP A 1 187 ? 29.025 11.721 -23.468 1.00 98.06 187 TRP A O 1
ATOM 1510 N N . ASN A 1 188 ? 29.524 13.476 -24.768 1.00 98.19 188 ASN A N 1
ATOM 1511 C CA . ASN A 1 188 ? 29.196 14.465 -23.745 1.00 98.19 188 ASN A CA 1
ATOM 1512 C C . ASN A 1 188 ? 27.701 14.439 -23.384 1.00 98.19 188 ASN A C 1
ATOM 1514 O O . ASN A 1 188 ? 27.357 14.460 -22.203 1.00 98.19 188 ASN A O 1
ATOM 1518 N N . GLN A 1 189 ? 26.819 14.327 -24.382 1.00 96.31 189 GLN A N 1
ATOM 1519 C CA . GLN A 1 189 ? 25.374 14.200 -24.161 1.00 96.31 189 GLN A CA 1
ATOM 1520 C C . GLN A 1 189 ? 25.024 12.920 -23.394 1.00 96.31 189 GLN A C 1
ATOM 1522 O O . GLN A 1 189 ? 24.239 12.969 -22.447 1.00 96.31 189 GLN A O 1
ATOM 1527 N N . TYR A 1 190 ? 25.645 11.796 -23.762 1.00 96.69 190 TYR A N 1
ATOM 1528 C CA . TYR A 1 190 ? 25.485 10.526 -23.059 1.00 96.69 190 TYR A CA 1
ATOM 1529 C C . TYR A 1 190 ? 25.886 10.657 -21.588 1.00 96.69 190 TYR A C 1
ATOM 1531 O O . TYR A 1 190 ? 25.125 10.270 -20.707 1.00 96.69 190 TYR A O 1
ATOM 1539 N N . LYS A 1 191 ? 27.031 11.288 -21.308 1.00 98.12 191 LYS A N 1
ATOM 1540 C CA . LYS A 1 191 ? 27.519 11.483 -19.940 1.00 98.12 191 LYS A CA 1
ATOM 1541 C C . LYS A 1 191 ? 26.571 12.338 -19.097 1.00 98.12 191 LYS A C 1
ATOM 1543 O O . LYS A 1 191 ? 26.322 12.015 -17.940 1.00 98.12 191 LYS A O 1
ATOM 1548 N N . ILE A 1 192 ? 26.010 13.408 -19.664 1.00 97.44 192 ILE A N 1
ATOM 1549 C CA . ILE A 1 192 ? 25.007 14.234 -18.973 1.00 97.44 192 ILE A CA 1
ATOM 1550 C C . ILE A 1 192 ? 23.777 13.386 -18.626 1.00 97.44 192 ILE A C 1
ATOM 1552 O O . ILE A 1 192 ? 23.348 13.380 -17.471 1.00 97.44 192 ILE A O 1
ATOM 1556 N N . LEU A 1 193 ? 23.250 12.635 -19.597 1.00 95.38 193 LEU A N 1
ATOM 1557 C CA . LEU A 1 193 ? 22.086 11.774 -19.394 1.00 95.38 193 LEU A CA 1
ATOM 1558 C C . LEU A 1 193 ? 22.349 10.705 -18.325 1.00 95.38 193 LEU A C 1
ATOM 1560 O O . LEU A 1 193 ? 21.535 10.525 -17.424 1.00 95.38 193 LEU A O 1
ATOM 1564 N N . GLU A 1 194 ? 23.505 10.046 -18.383 1.00 96.44 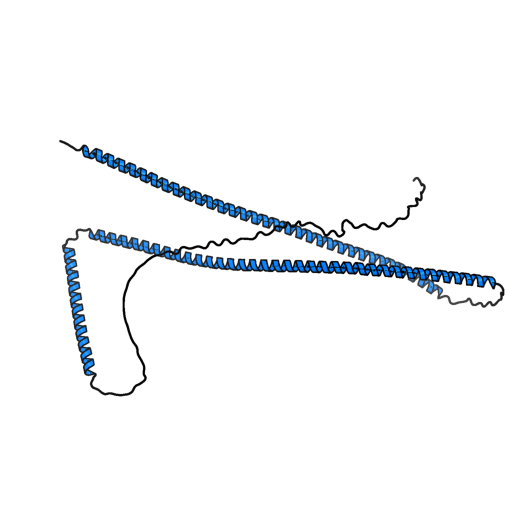194 GLU A N 1
ATOM 1565 C CA . GLU A 1 194 ? 23.936 9.048 -17.405 1.00 96.44 194 GLU A CA 1
ATOM 1566 C C . GLU A 1 194 ? 23.971 9.633 -15.986 1.00 96.44 194 GLU A C 1
ATOM 1568 O O . GLU A 1 194 ? 23.427 9.037 -15.053 1.00 96.44 194 GLU A O 1
ATOM 1573 N N . THR A 1 195 ? 24.529 10.839 -15.815 1.00 97.12 195 THR A N 1
ATOM 1574 C CA . THR A 1 195 ? 24.549 11.501 -14.501 1.00 97.12 195 THR A CA 1
ATOM 1575 C C . THR A 1 195 ? 23.157 11.896 -14.003 1.00 97.12 195 THR A C 1
ATOM 1577 O O . THR A 1 195 ? 22.874 11.740 -12.815 1.00 97.12 195 THR A O 1
ATOM 1580 N N . ASP A 1 196 ? 22.262 12.366 -14.877 1.00 95.62 196 ASP A N 1
ATOM 1581 C CA . ASP A 1 196 ? 20.883 12.704 -14.504 1.00 95.62 196 ASP A CA 1
ATOM 1582 C C . ASP A 1 196 ? 20.092 11.453 -14.092 1.00 95.62 196 ASP A C 1
ATOM 1584 O O . ASP A 1 196 ? 19.436 11.444 -13.047 1.00 95.62 196 ASP A O 1
ATOM 1588 N N . CYS A 1 197 ? 20.225 10.360 -14.847 1.00 92.88 197 CYS A N 1
ATOM 1589 C CA . CYS A 1 197 ? 19.650 9.063 -14.500 1.00 92.88 197 CYS A CA 1
ATOM 1590 C C . CYS A 1 197 ? 20.175 8.550 -13.152 1.00 92.88 197 CYS A C 1
ATOM 1592 O O . CYS A 1 197 ? 19.377 8.166 -12.296 1.00 92.88 197 CYS A O 1
ATOM 1594 N N . ALA A 1 198 ? 21.489 8.608 -12.915 1.00 95.31 198 ALA A N 1
ATOM 1595 C CA . ALA A 1 198 ? 22.084 8.204 -11.642 1.00 95.31 198 ALA A CA 1
ATOM 1596 C C . ALA A 1 198 ? 21.571 9.055 -10.466 1.00 95.31 198 ALA A C 1
ATOM 1598 O O . ALA A 1 198 ? 21.273 8.530 -9.392 1.00 95.31 198 ALA A O 1
ATOM 1599 N N . ASN A 1 199 ? 21.413 10.366 -10.665 1.00 94.50 199 ASN A N 1
ATOM 1600 C CA . ASN A 1 199 ? 20.880 11.269 -9.646 1.00 94.50 199 ASN A CA 1
ATOM 1601 C C . ASN A 1 199 ? 19.400 10.998 -9.348 1.00 94.50 199 ASN A C 1
ATOM 1603 O O . ASN A 1 199 ? 19.002 10.975 -8.182 1.00 94.50 199 ASN A O 1
ATOM 1607 N N . LYS A 1 200 ? 18.582 10.765 -10.381 1.00 95.06 200 LYS A N 1
ATOM 1608 C CA . LYS A 1 200 ? 17.172 10.379 -10.228 1.00 95.06 200 LYS A CA 1
ATOM 1609 C C . LYS A 1 200 ? 17.035 9.065 -9.467 1.00 95.06 200 LYS A C 1
ATOM 1611 O O . LYS A 1 200 ? 16.225 8.994 -8.545 1.00 95.06 200 LYS A O 1
ATOM 1616 N N . LEU A 1 201 ? 17.860 8.072 -9.801 1.00 93.06 201 LEU A N 1
ATOM 1617 C CA . LEU A 1 201 ? 17.882 6.782 -9.117 1.00 93.06 201 LEU A CA 1
ATOM 1618 C C . LEU A 1 201 ? 18.220 6.948 -7.631 1.00 93.06 201 LEU A C 1
ATOM 1620 O O . LEU A 1 201 ? 17.494 6.440 -6.784 1.00 93.06 201 LEU A O 1
ATOM 1624 N N . LYS A 1 202 ? 19.254 7.733 -7.303 1.00 96.62 202 LYS A N 1
ATOM 1625 C CA . LYS A 1 202 ? 19.625 8.024 -5.908 1.00 96.62 202 LYS A CA 1
ATOM 1626 C C . LYS A 1 202 ? 18.497 8.702 -5.129 1.00 96.62 202 LYS A C 1
ATOM 1628 O O . LYS A 1 202 ? 18.199 8.278 -4.019 1.00 96.62 202 LYS A O 1
ATOM 1633 N N . ARG A 1 203 ? 17.831 9.709 -5.711 1.00 93.62 203 ARG A N 1
ATOM 1634 C CA . ARG A 1 203 ? 16.687 10.386 -5.067 1.00 93.62 203 ARG A CA 1
ATOM 1635 C C . ARG A 1 203 ? 15.537 9.422 -4.794 1.00 93.62 203 ARG A C 1
ATOM 1637 O O . ARG A 1 203 ? 14.993 9.422 -3.694 1.00 93.62 203 ARG A O 1
ATOM 1644 N N . LYS A 1 204 ? 15.187 8.591 -5.778 1.00 94.12 204 LYS A N 1
ATOM 1645 C CA . LYS A 1 204 ? 14.123 7.593 -5.623 1.00 94.12 204 LYS A CA 1
ATOM 1646 C C . LYS A 1 204 ? 14.486 6.534 -4.586 1.00 94.12 204 LYS A C 1
ATOM 1648 O O . LYS A 1 204 ? 13.644 6.203 -3.765 1.00 94.12 204 LYS A O 1
ATOM 1653 N N . SER A 1 205 ? 15.741 6.094 -4.552 1.00 89.06 205 SER A N 1
ATOM 1654 C CA . SER A 1 205 ? 16.240 5.191 -3.512 1.00 89.06 205 SER A CA 1
ATOM 1655 C C . SER A 1 205 ? 16.086 5.792 -2.111 1.00 89.06 205 SER A C 1
ATOM 1657 O O . SER A 1 205 ? 15.560 5.125 -1.231 1.00 89.06 205 SER A O 1
ATOM 1659 N N . SER A 1 206 ? 16.466 7.060 -1.910 1.00 91.44 206 SER A N 1
ATOM 1660 C CA . SER A 1 206 ? 16.310 7.721 -0.603 1.00 91.44 206 SER A CA 1
ATOM 1661 C C . SER A 1 206 ? 14.846 7.949 -0.202 1.00 91.44 206 SER A C 1
ATOM 1663 O O . SER A 1 206 ? 14.514 7.919 0.978 1.00 91.44 206 SER A O 1
ATOM 1665 N N . GLU A 1 207 ? 13.955 8.175 -1.173 1.00 91.56 207 GLU A N 1
ATOM 1666 C CA . GLU A 1 207 ? 12.512 8.311 -0.930 1.00 91.56 207 GLU A CA 1
ATOM 1667 C C . GLU A 1 207 ? 11.903 6.977 -0.472 1.00 91.56 207 GLU A C 1
ATOM 1669 O O . GLU A 1 207 ? 11.115 6.954 0.474 1.00 91.56 207 GLU A O 1
ATOM 1674 N N . VAL A 1 208 ? 12.312 5.871 -1.105 1.00 91.69 208 VAL A N 1
ATOM 1675 C CA . VAL A 1 208 ? 11.911 4.510 -0.722 1.00 91.69 208 VAL A CA 1
ATOM 1676 C C . VAL A 1 208 ? 12.415 4.166 0.678 1.00 91.69 208 VAL A C 1
ATOM 1678 O O . VAL A 1 208 ? 11.616 3.742 1.504 1.00 91.69 208 VAL A O 1
ATOM 1681 N N . GLU A 1 209 ? 13.688 4.426 0.979 1.00 94.69 209 GLU A N 1
ATOM 1682 C CA . GLU A 1 209 ? 14.276 4.168 2.303 1.00 94.69 209 GLU A CA 1
ATOM 1683 C C . GLU A 1 209 ? 13.541 4.943 3.414 1.00 94.69 209 GLU A C 1
ATOM 1685 O O . GLU A 1 209 ? 13.200 4.394 4.461 1.00 94.69 209 GLU A O 1
ATOM 1690 N N . GLN A 1 210 ? 13.186 6.208 3.160 1.00 95.94 210 GLN A N 1
ATOM 1691 C CA . GLN A 1 210 ? 12.403 7.002 4.109 1.00 95.94 210 GLN A CA 1
ATOM 1692 C C . GLN A 1 210 ? 10.969 6.472 4.287 1.00 95.94 210 GLN A C 1
ATOM 1694 O O . GLN A 1 210 ? 10.400 6.556 5.381 1.00 95.94 210 GLN A O 1
ATOM 1699 N N . ALA A 1 211 ? 10.338 5.988 3.215 1.00 90.00 211 ALA A N 1
ATOM 1700 C CA . ALA A 1 211 ? 9.013 5.383 3.290 1.00 90.00 211 ALA A CA 1
ATOM 1701 C C . ALA A 1 211 ? 9.051 4.064 4.075 1.00 90.00 211 ALA A C 1
ATOM 1703 O O . ALA A 1 211 ? 8.182 3.836 4.916 1.00 90.00 211 ALA A O 1
ATOM 1704 N N . GLU A 1 212 ? 10.085 3.250 3.866 1.00 90.88 212 GLU A N 1
ATOM 1705 C CA . GLU A 1 212 ? 10.310 2.002 4.589 1.00 90.88 212 GLU A CA 1
ATOM 1706 C C . GLU A 1 212 ? 10.482 2.247 6.094 1.00 90.88 212 GLU A C 1
ATOM 1708 O O . GLU A 1 212 ? 9.795 1.618 6.898 1.00 90.88 212 GLU A O 1
ATOM 1713 N N . GLU A 1 213 ? 11.282 3.242 6.489 1.00 96.56 213 GLU A N 1
ATOM 1714 C CA . GLU A 1 213 ? 11.444 3.614 7.900 1.00 96.56 213 GLU A CA 1
ATOM 1715 C C . GLU A 1 213 ? 10.104 4.028 8.544 1.00 96.56 213 GLU A C 1
ATOM 1717 O O . GLU A 1 213 ? 9.809 3.690 9.694 1.00 96.56 213 GLU A O 1
ATOM 1722 N N . LYS A 1 214 ? 9.250 4.753 7.808 1.00 96.75 214 LYS A N 1
ATOM 1723 C CA . LYS A 1 214 ? 7.910 5.134 8.290 1.00 96.75 214 LYS A CA 1
ATOM 1724 C C . LYS A 1 214 ? 6.999 3.920 8.454 1.00 96.75 214 LYS A C 1
ATOM 1726 O O . LYS A 1 214 ? 6.273 3.855 9.444 1.00 96.75 214 LYS A O 1
ATOM 1731 N N . VAL A 1 215 ? 7.035 2.975 7.513 1.00 94.00 215 VAL A N 1
ATOM 1732 C CA . VAL A 1 215 ? 6.266 1.725 7.592 1.00 94.00 215 VAL A CA 1
ATOM 1733 C C . VAL A 1 215 ? 6.720 0.895 8.789 1.00 94.00 215 VAL A C 1
ATOM 1735 O O . VAL A 1 215 ? 5.879 0.471 9.575 1.00 94.00 215 VAL A O 1
ATOM 1738 N N . GLN A 1 216 ? 8.028 0.746 9.003 1.00 96.31 216 GLN A N 1
ATOM 1739 C CA . GLN A 1 216 ? 8.567 0.033 10.165 1.00 96.31 216 GLN A CA 1
ATOM 1740 C C . GLN A 1 216 ? 8.119 0.668 11.490 1.00 96.31 216 GLN A C 1
ATOM 1742 O O . GLN A 1 216 ? 7.683 -0.039 12.395 1.00 96.31 216 GLN A O 1
ATOM 1747 N N . LYS A 1 217 ? 8.137 2.006 11.594 1.00 96.88 217 LYS A N 1
ATOM 1748 C CA . LYS A 1 217 ? 7.621 2.719 12.779 1.00 96.88 217 LYS A CA 1
ATOM 1749 C C . LYS A 1 217 ? 6.130 2.475 13.013 1.00 96.88 217 LYS A C 1
ATOM 1751 O O . LYS A 1 217 ? 5.713 2.343 14.160 1.00 96.88 217 LYS A O 1
ATOM 1756 N N . LEU A 1 218 ? 5.327 2.431 11.948 1.00 96.69 218 LEU A N 1
ATOM 1757 C CA . LEU A 1 218 ? 3.897 2.129 12.050 1.00 96.69 218 LEU A CA 1
ATOM 1758 C C . LEU A 1 218 ? 3.651 0.687 12.502 1.00 96.69 218 LEU A C 1
ATOM 1760 O O . LEU A 1 218 ? 2.801 0.478 13.361 1.00 96.69 218 LEU A O 1
ATOM 1764 N N . ILE A 1 219 ? 4.403 -0.279 11.968 1.00 95.56 219 ILE A N 1
ATOM 1765 C CA . ILE A 1 219 ? 4.318 -1.690 12.371 1.00 95.56 219 ILE A CA 1
ATOM 1766 C C . ILE A 1 219 ? 4.656 -1.835 13.856 1.00 95.56 219 ILE A C 1
ATOM 1768 O O . ILE A 1 219 ? 3.847 -2.377 14.601 1.00 95.56 219 ILE A O 1
ATOM 1772 N N . ALA A 1 220 ? 5.773 -1.258 14.311 1.00 96.25 220 ALA A N 1
ATOM 1773 C CA . ALA A 1 220 ? 6.160 -1.300 15.721 1.00 96.25 220 ALA A CA 1
ATOM 1774 C C . ALA A 1 220 ? 5.084 -0.686 16.639 1.00 96.25 220 ALA A C 1
ATOM 1776 O O . ALA A 1 220 ? 4.740 -1.255 17.673 1.00 96.25 220 ALA A O 1
ATOM 1777 N N . GLY A 1 221 ? 4.494 0.450 16.242 1.00 97.75 221 GLY A N 1
ATOM 1778 C CA . GLY A 1 221 ? 3.388 1.057 16.989 1.00 97.75 221 GLY A CA 1
ATOM 1779 C C . GLY A 1 221 ? 2.118 0.197 17.002 1.00 97.75 221 GLY A C 1
ATOM 1780 O O . GLY A 1 221 ? 1.387 0.185 17.992 1.00 97.75 221 GLY A O 1
ATOM 1781 N N . MET A 1 222 ? 1.846 -0.540 15.922 1.00 96.06 222 MET A N 1
ATOM 1782 C CA . MET A 1 222 ? 0.720 -1.471 15.848 1.00 96.06 222 MET A CA 1
ATOM 1783 C C . MET A 1 222 ? 0.928 -2.683 16.767 1.00 96.06 222 MET A C 1
ATOM 1785 O O . MET A 1 222 ? 0.004 -3.055 17.486 1.00 96.06 222 MET A O 1
ATOM 1789 N N . GLU A 1 223 ? 2.135 -3.250 16.795 1.00 96.44 223 GLU A N 1
ATOM 1790 C CA . GLU A 1 223 ? 2.510 -4.363 17.680 1.00 96.44 223 GLU A CA 1
ATOM 1791 C C . GLU A 1 223 ? 2.425 -3.974 19.167 1.00 96.44 223 GLU A C 1
ATOM 1793 O O . GLU A 1 223 ? 1.928 -4.747 19.992 1.00 96.44 223 GLU A O 1
ATOM 1798 N N . GLU A 1 224 ? 2.836 -2.751 19.518 1.00 97.94 224 GLU A N 1
ATOM 1799 C CA . GLU A 1 224 ? 2.707 -2.215 20.879 1.00 97.94 224 GLU A CA 1
ATOM 1800 C C . GLU A 1 224 ? 1.234 -2.059 21.291 1.00 97.94 224 GLU A C 1
ATOM 1802 O O . GLU A 1 224 ? 0.835 -2.470 22.386 1.00 97.94 224 GLU A O 1
ATOM 1807 N N . LEU A 1 225 ? 0.396 -1.504 20.406 1.00 96.69 225 LEU A N 1
ATOM 1808 C CA . LEU A 1 225 ? -1.041 -1.367 20.655 1.00 96.69 225 LEU A CA 1
ATOM 1809 C C . LEU A 1 225 ? -1.730 -2.723 20.806 1.00 96.69 225 LEU A C 1
ATOM 1811 O O . LEU A 1 225 ? -2.575 -2.869 21.690 1.00 96.69 225 LEU A O 1
ATOM 1815 N N . GLN A 1 226 ? -1.364 -3.697 19.973 1.00 98.00 226 GLN A N 1
ATOM 1816 C CA . GLN A 1 226 ? -1.875 -5.059 20.060 1.00 98.00 226 GLN A CA 1
ATOM 1817 C C . GLN A 1 226 ? -1.510 -5.687 21.409 1.00 98.00 226 GLN A C 1
ATOM 1819 O O . GLN A 1 226 ? -2.400 -6.123 22.134 1.00 98.00 226 GLN A O 1
ATOM 1824 N N . SER A 1 227 ? -0.239 -5.601 21.809 1.00 95.50 227 SER A N 1
ATOM 1825 C CA . SER A 1 227 ? 0.234 -6.110 23.103 1.00 95.50 227 SER A CA 1
ATOM 1826 C C . SER A 1 227 ? -0.488 -5.447 24.287 1.00 95.50 227 SER A C 1
ATOM 1828 O O . SER A 1 227 ? -0.883 -6.111 25.244 1.00 95.50 227 SER A O 1
ATOM 1830 N N . SER A 1 228 ? -0.721 -4.130 24.220 1.00 98.00 228 SER A N 1
ATOM 1831 C CA . SER A 1 228 ? -1.495 -3.407 25.240 1.00 98.00 228 SER A CA 1
ATOM 1832 C C . SER A 1 228 ? -2.962 -3.841 25.288 1.00 98.00 228 SER A C 1
ATOM 1834 O O . SER A 1 228 ? -3.589 -3.781 26.350 1.00 98.00 228 SER A O 1
ATOM 1836 N N . ASN A 1 229 ? -3.541 -4.216 24.147 1.00 96.69 229 ASN A N 1
ATOM 1837 C CA . ASN A 1 229 ? -4.911 -4.699 24.092 1.00 96.69 229 ASN A CA 1
ATOM 1838 C C . ASN A 1 229 ? -5.025 -6.097 24.708 1.00 96.69 229 ASN A C 1
ATOM 1840 O O . ASN A 1 229 ? -5.892 -6.297 25.554 1.00 96.69 229 ASN A O 1
ATOM 1844 N N . ASP A 1 230 ? -4.091 -6.992 24.388 1.00 96.06 230 ASP A N 1
ATOM 1845 C CA . ASP A 1 230 ? -4.022 -8.335 24.970 1.00 96.06 230 ASP A CA 1
ATOM 1846 C C . ASP A 1 230 ? -3.898 -8.270 26.508 1.00 96.06 230 ASP A C 1
ATOM 1848 O O . ASP A 1 230 ? -4.631 -8.943 27.232 1.00 96.06 230 ASP A O 1
ATOM 1852 N N . GLU A 1 231 ? -3.066 -7.364 27.045 1.00 98.00 231 GLU A N 1
ATOM 1853 C CA . GLU A 1 231 ? -2.945 -7.157 28.499 1.00 98.00 231 GLU A CA 1
ATOM 1854 C C . GLU A 1 231 ? -4.255 -6.656 29.144 1.00 98.00 231 GLU A C 1
ATOM 1856 O O . GLU A 1 231 ? -4.614 -7.034 30.271 1.00 98.00 231 GLU A O 1
ATOM 1861 N N . LYS A 1 232 ? -4.988 -5.780 28.444 1.00 98.12 232 LYS A N 1
ATOM 1862 C CA . LYS A 1 232 ? -6.295 -5.293 28.907 1.00 98.12 232 LYS A CA 1
ATOM 1863 C C . LYS A 1 232 ? -7.333 -6.404 28.881 1.00 98.12 232 LYS A C 1
ATOM 1865 O O . LYS A 1 232 ? -8.078 -6.514 29.854 1.00 98.12 232 LYS A O 1
ATOM 1870 N N . ASP A 1 233 ? -7.359 -7.225 27.839 1.00 98.00 233 ASP A N 1
ATOM 1871 C CA . ASP A 1 233 ? -8.271 -8.362 27.719 1.00 98.00 233 ASP A CA 1
ATOM 1872 C C . ASP A 1 233 ? -8.016 -9.388 28.832 1.00 98.00 233 ASP A C 1
ATOM 1874 O O . ASP A 1 233 ? -8.951 -9.804 29.524 1.00 98.00 233 ASP A O 1
ATOM 1878 N N . ASP A 1 234 ? -6.750 -9.670 29.138 1.00 98.19 234 ASP A N 1
ATOM 1879 C CA . ASP A 1 234 ? -6.345 -10.484 30.285 1.00 98.19 234 ASP A CA 1
ATOM 1880 C C . ASP A 1 234 ? -6.830 -9.902 31.622 1.00 98.19 234 ASP A C 1
ATOM 1882 O O . ASP A 1 234 ? -7.304 -10.617 32.517 1.00 98.19 234 ASP A O 1
ATOM 1886 N N . ARG A 1 235 ? -6.722 -8.580 31.797 1.00 98.06 235 ARG A N 1
ATOM 1887 C CA . ARG A 1 235 ? -7.208 -7.900 33.004 1.00 98.06 235 ARG A CA 1
ATOM 1888 C C . ARG A 1 235 ? -8.727 -7.950 33.105 1.00 98.06 235 ARG A C 1
ATOM 1890 O O . ARG A 1 235 ? -9.240 -8.152 34.208 1.00 98.06 235 ARG A O 1
ATOM 1897 N N . ILE A 1 236 ? -9.431 -7.773 31.991 1.00 98.19 236 ILE A N 1
ATOM 1898 C CA . ILE A 1 236 ? -10.887 -7.891 31.922 1.00 98.19 236 ILE A CA 1
ATOM 1899 C C . ILE A 1 236 ? -11.294 -9.308 32.324 1.00 98.19 236 ILE A C 1
ATOM 1901 O O . ILE A 1 236 ? -12.093 -9.449 33.246 1.00 98.19 236 ILE A O 1
ATOM 1905 N N . ALA A 1 237 ? -10.682 -10.346 31.749 1.00 98.00 237 ALA A N 1
ATOM 1906 C CA . ALA A 1 237 ? -10.970 -11.738 32.091 1.00 98.00 237 ALA A CA 1
ATOM 1907 C C . ALA A 1 237 ? -10.784 -12.023 33.594 1.00 98.00 237 ALA A C 1
ATOM 1909 O O . ALA A 1 237 ? -11.654 -12.626 34.234 1.00 98.00 237 ALA A O 1
ATOM 1910 N N . ARG A 1 238 ? -9.692 -11.524 34.195 1.00 98.25 238 ARG A N 1
ATOM 1911 C CA . ARG A 1 238 ? -9.456 -11.634 35.646 1.00 98.25 238 ARG A CA 1
ATOM 1912 C C . ARG A 1 238 ? -10.533 -10.928 36.470 1.00 98.25 238 ARG A C 1
ATOM 1914 O O . ARG A 1 238 ? -11.036 -11.515 37.428 1.00 98.25 238 ARG A O 1
ATOM 1921 N N . LEU A 1 239 ? -10.890 -9.693 36.117 1.00 98.25 239 LEU A N 1
ATOM 1922 C CA . LEU A 1 239 ? -11.917 -8.924 36.829 1.00 98.25 239 LEU A CA 1
ATOM 1923 C C . LEU A 1 239 ? -13.299 -9.573 36.706 1.00 98.25 239 LEU A C 1
ATOM 1925 O O . LEU A 1 239 ? -14.013 -9.672 37.700 1.00 98.25 239 LEU A O 1
ATOM 1929 N N . THR A 1 240 ? -13.655 -10.079 35.527 1.00 97.94 240 THR A N 1
ATOM 1930 C CA . THR A 1 240 ? -14.903 -10.817 35.314 1.00 97.94 240 THR A CA 1
ATOM 1931 C C . THR A 1 240 ? -14.953 -12.072 36.182 1.00 97.94 240 THR A C 1
ATOM 1933 O O . THR A 1 240 ? -15.962 -12.299 36.842 1.00 97.94 240 THR A O 1
ATOM 1936 N N . SER A 1 241 ? -13.860 -12.841 36.268 1.00 97.44 241 SER A N 1
ATOM 1937 C CA . SER A 1 241 ? -13.780 -14.021 37.146 1.00 97.44 241 SER A CA 1
ATOM 1938 C C . SER A 1 241 ? -13.912 -13.673 38.634 1.00 97.44 241 SER A C 1
ATOM 1940 O O . SER A 1 241 ? -14.527 -14.412 39.402 1.00 97.44 241 SER A O 1
ATOM 1942 N N . GLN A 1 242 ? -13.349 -12.545 39.072 1.00 98.31 242 GLN A N 1
ATOM 1943 C CA . GLN A 1 242 ? -13.523 -12.079 40.450 1.00 98.31 242 GLN A CA 1
ATOM 1944 C C . GLN A 1 242 ? -14.969 -11.653 40.725 1.00 98.31 242 GLN A C 1
ATOM 1946 O O . GLN A 1 242 ? -15.509 -11.966 41.784 1.00 98.31 242 GLN A O 1
ATOM 1951 N N . LEU A 1 243 ? -15.606 -10.974 39.771 1.00 97.25 243 LEU A N 1
ATOM 1952 C CA . LEU A 1 243 ? -16.982 -10.504 39.898 1.00 97.25 243 LEU A CA 1
ATOM 1953 C C . LEU A 1 243 ? -17.985 -11.664 39.938 1.00 97.25 243 LEU A C 1
ATOM 1955 O O . LEU A 1 243 ? -18.921 -11.623 40.734 1.00 97.25 243 LEU A O 1
ATOM 1959 N N . THR A 1 244 ? -17.772 -12.722 39.149 1.00 96.75 244 THR A N 1
ATOM 1960 C CA . THR A 1 244 ? -18.611 -13.929 39.216 1.00 96.75 244 THR A CA 1
ATOM 1961 C C . THR A 1 244 ? -18.478 -14.629 40.566 1.00 96.75 244 THR A C 1
ATOM 1963 O O . THR A 1 244 ? -19.495 -14.897 41.202 1.00 96.75 244 THR A O 1
ATOM 1966 N N . LYS A 1 245 ? -17.250 -14.830 41.067 1.00 97.81 245 LYS A N 1
ATOM 1967 C CA . LYS A 1 245 ? -17.010 -15.415 42.401 1.00 97.81 245 LYS A CA 1
ATOM 1968 C C . LYS A 1 245 ? -17.680 -14.612 43.515 1.00 97.81 245 LYS A C 1
ATOM 1970 O O . LYS A 1 245 ? -18.399 -15.173 44.336 1.00 97.81 245 LYS A O 1
ATOM 1975 N N . MET A 1 246 ? -17.499 -13.291 43.512 1.00 96.69 246 MET A N 1
ATOM 1976 C CA . MET A 1 246 ? -18.106 -12.409 44.511 1.00 96.69 246 MET A CA 1
ATOM 1977 C C . MET A 1 246 ? -19.640 -12.415 44.429 1.00 96.69 246 MET A C 1
ATOM 1979 O O . MET A 1 246 ? -20.314 -12.363 45.456 1.00 96.69 246 MET A O 1
ATOM 1983 N N . SER A 1 247 ? -20.211 -12.516 43.224 1.00 96.25 247 SER A N 1
ATOM 1984 C CA . SER A 1 247 ? -21.660 -12.650 43.043 1.00 96.25 247 SER A CA 1
ATOM 1985 C C . SER A 1 247 ? -22.190 -13.972 43.603 1.00 96.25 247 SER A C 1
ATOM 1987 O O . SER A 1 247 ? -23.253 -13.983 44.220 1.00 96.25 247 SER A O 1
ATOM 1989 N N . GLU A 1 248 ? -21.477 -15.081 43.404 1.00 96.56 248 GLU A N 1
ATOM 1990 C CA . GLU A 1 248 ? -21.845 -16.382 43.972 1.00 96.56 248 GLU A CA 1
ATOM 1991 C C . GLU A 1 248 ? -21.777 -16.366 45.503 1.00 96.56 248 GLU A C 1
ATOM 1993 O O . GLU A 1 248 ? -22.695 -16.844 46.167 1.00 96.56 248 GLU A O 1
AT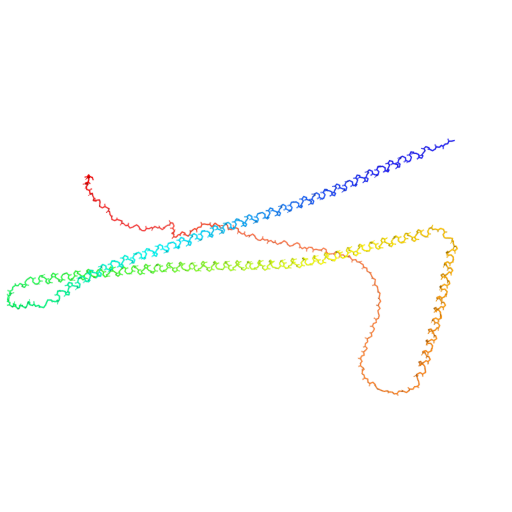OM 1998 N N . GLU A 1 249 ? -20.722 -15.783 46.075 1.00 96.19 249 GLU A N 1
ATOM 1999 C CA . GLU A 1 249 ? -20.590 -15.591 47.523 1.00 96.19 249 GLU A CA 1
ATOM 2000 C C . GLU A 1 249 ? -21.703 -14.697 48.082 1.00 96.19 249 GLU A C 1
ATOM 2002 O O . GLU A 1 249 ? -22.311 -15.035 49.096 1.00 96.19 249 GLU A O 1
ATOM 2007 N N . SER A 1 250 ? -22.032 -13.594 47.402 1.00 96.38 250 SER A N 1
ATOM 2008 C CA . SER A 1 250 ? -23.133 -12.708 47.794 1.00 96.38 250 SER A CA 1
ATOM 2009 C C . SER A 1 250 ? -24.481 -13.433 47.802 1.00 96.38 250 SER A C 1
ATOM 2011 O O . SER A 1 250 ? -25.255 -13.267 48.747 1.00 96.38 250 SER A O 1
ATOM 2013 N N . ASN A 1 251 ? -24.742 -14.284 46.805 1.00 94.62 251 ASN A N 1
ATOM 2014 C CA . ASN A 1 251 ? -25.944 -15.115 46.772 1.00 94.62 251 ASN A CA 1
ATOM 2015 C C . ASN A 1 251 ? -25.971 -16.112 47.941 1.00 94.62 251 ASN A C 1
ATOM 2017 O O . ASN A 1 251 ? -26.972 -16.175 48.648 1.00 94.62 251 ASN A O 1
ATOM 2021 N N . LYS A 1 252 ? -24.854 -16.795 48.232 1.00 96.94 252 LYS A N 1
ATOM 2022 C CA . LYS A 1 252 ? -24.745 -17.689 49.403 1.00 96.94 252 LYS A CA 1
ATOM 2023 C C . LYS A 1 252 ? -25.019 -16.954 50.718 1.00 96.94 252 LYS A C 1
ATOM 2025 O O . LYS A 1 252 ? -25.761 -17.456 51.556 1.00 96.94 252 LYS A O 1
ATOM 2030 N N . PHE A 1 253 ? -24.461 -15.753 50.902 1.00 95.12 253 PHE A N 1
ATOM 2031 C CA . PHE A 1 253 ? -24.726 -14.940 52.093 1.00 95.12 253 PHE A CA 1
ATOM 2032 C C . PHE A 1 253 ? -26.189 -14.504 52.190 1.00 95.12 253 PHE A C 1
ATOM 2034 O O . PHE A 1 253 ? -26.746 -14.467 53.287 1.00 95.12 253 PHE A O 1
ATOM 2041 N N . LYS A 1 254 ? -26.832 -14.185 51.064 1.00 95.88 254 LYS A N 1
ATOM 2042 C CA . LYS A 1 254 ? -28.256 -13.836 51.021 1.00 95.88 254 LYS A CA 1
ATOM 2043 C C . LYS A 1 254 ? -29.145 -15.024 51.401 1.00 95.88 254 LYS A C 1
ATOM 2045 O O . LYS A 1 254 ? -30.100 -14.842 52.161 1.00 95.88 254 LYS A O 1
ATOM 2050 N N . ASP A 1 255 ? -28.816 -16.218 50.920 1.00 94.75 255 ASP A N 1
ATOM 2051 C CA . ASP A 1 255 ? -29.523 -17.453 51.269 1.00 94.75 255 ASP A CA 1
ATOM 2052 C C . ASP A 1 255 ? -29.371 -17.764 52.764 1.00 94.75 255 ASP A C 1
ATOM 2054 O O . ASP A 1 255 ? -30.361 -18.002 53.456 1.00 94.75 255 ASP A O 1
ATOM 2058 N N . GLU A 1 256 ? -28.151 -17.652 53.297 1.00 95.31 256 GLU A N 1
ATOM 2059 C CA . GLU A 1 256 ? -27.869 -17.857 54.721 1.00 95.31 256 GLU A CA 1
ATOM 2060 C C . GLU A 1 256 ? -28.572 -16.817 55.606 1.00 95.31 256 GLU A C 1
ATOM 2062 O O . GLU A 1 256 ? -29.143 -17.154 56.642 1.00 95.31 256 GLU A O 1
ATOM 2067 N N . THR A 1 257 ? -28.611 -15.555 55.170 1.00 94.12 257 THR A N 1
ATOM 2068 C CA . THR A 1 257 ? -29.363 -14.492 55.856 1.00 94.12 257 THR A CA 1
ATOM 2069 C C . THR A 1 257 ? -30.854 -14.824 55.899 1.00 94.12 257 THR A C 1
ATOM 2071 O O . THR A 1 257 ? -31.485 -14.676 56.942 1.00 94.12 257 THR A O 1
ATOM 2074 N N . SER A 1 258 ? -31.415 -15.320 54.793 1.00 95.50 258 SER A N 1
ATOM 2075 C CA . SER A 1 258 ? -32.826 -15.714 54.714 1.00 95.50 258 SER A CA 1
ATOM 2076 C C . SER A 1 258 ? -33.132 -16.904 55.632 1.00 95.50 258 SER A C 1
ATOM 2078 O O . SER A 1 258 ? -34.141 -16.892 56.338 1.00 95.50 258 SER A O 1
ATOM 2080 N N . ARG A 1 259 ? -32.231 -17.895 55.680 1.00 96.44 259 ARG A N 1
ATOM 2081 C CA . ARG A 1 259 ? -32.302 -19.054 56.583 1.00 96.44 259 ARG A CA 1
ATOM 2082 C C . ARG A 1 259 ? -32.297 -18.626 58.051 1.00 96.44 259 ARG A C 1
ATOM 2084 O O . ARG A 1 259 ? -33.183 -19.025 58.804 1.00 96.44 259 ARG A O 1
ATOM 2091 N N . LEU A 1 260 ? -31.345 -17.776 58.440 1.00 94.19 260 LEU A N 1
ATOM 2092 C CA . LEU A 1 260 ? -31.244 -17.248 59.802 1.00 94.19 260 LEU A CA 1
ATOM 2093 C C . LEU A 1 260 ? -32.460 -16.398 60.176 1.00 94.19 260 LEU A C 1
ATOM 2095 O O . LEU A 1 260 ? -32.964 -16.535 61.285 1.00 94.19 260 LEU A O 1
ATOM 2099 N N . SER A 1 261 ? -32.968 -15.553 59.271 1.00 92.75 261 SER A N 1
ATOM 2100 C CA . SER A 1 261 ? -34.198 -14.788 59.509 1.00 92.75 261 SER A CA 1
ATOM 2101 C C . SER A 1 261 ? -35.398 -15.699 59.776 1.00 92.75 261 SER A C 1
ATOM 2103 O O . SER A 1 261 ? -36.135 -15.455 60.729 1.00 92.75 261 SER A O 1
ATOM 2105 N N . GLN A 1 262 ? -35.562 -16.777 59.002 1.00 93.00 262 GLN A N 1
ATOM 2106 C CA . GLN A 1 262 ? -36.630 -17.755 59.224 1.00 93.00 262 GLN A CA 1
ATOM 2107 C C . GLN A 1 262 ? -36.496 -18.459 60.585 1.00 93.00 262 GLN A C 1
ATOM 2109 O O . GLN A 1 262 ? -37.491 -18.647 61.286 1.00 93.00 262 GLN A O 1
ATOM 2114 N N . GLU A 1 263 ? -35.277 -18.834 60.981 1.00 92.12 263 GLU A N 1
ATOM 2115 C CA . GLU A 1 263 ? -35.006 -19.432 62.295 1.00 92.12 263 GLU A CA 1
ATOM 2116 C C . GLU A 1 263 ? -35.332 -18.460 63.442 1.00 92.12 263 GLU A C 1
ATOM 2118 O O . GLU A 1 263 ? -35.946 -18.841 64.442 1.00 92.12 263 GLU A O 1
ATOM 2123 N N . LEU A 1 264 ? -34.991 -17.181 63.271 1.00 88.25 264 LEU A N 1
ATOM 2124 C CA . LEU A 1 264 ? -35.294 -16.114 64.223 1.00 88.25 264 LEU A CA 1
ATOM 2125 C C . LEU A 1 264 ? -36.807 -15.919 64.392 1.00 88.25 264 LEU A C 1
ATOM 2127 O O . LEU A 1 264 ? -37.293 -15.832 65.522 1.00 88.25 264 LEU A O 1
ATOM 2131 N N . ASP A 1 265 ? -37.558 -15.918 63.290 1.00 87.56 265 ASP A N 1
ATOM 2132 C CA . ASP A 1 265 ? -39.019 -15.832 63.311 1.00 87.56 265 ASP A CA 1
ATOM 2133 C C . ASP A 1 265 ? -39.650 -17.043 64.019 1.00 87.56 265 ASP A C 1
ATOM 2135 O O . ASP A 1 265 ? -40.531 -16.858 64.862 1.00 87.56 265 ASP A O 1
ATOM 2139 N N . LEU A 1 266 ? -39.153 -18.264 63.774 1.00 84.31 266 LEU A N 1
ATOM 2140 C CA . LEU A 1 266 ? -39.602 -19.480 64.471 1.00 84.31 266 LEU A CA 1
ATOM 2141 C C . LEU A 1 266 ? -39.363 -19.406 65.988 1.00 84.31 266 LEU A C 1
ATOM 2143 O O . LEU A 1 266 ? -40.227 -19.793 66.783 1.00 84.31 266 LEU A O 1
ATOM 2147 N N . LEU A 1 267 ? -38.213 -18.874 66.414 1.00 80.06 267 LEU A N 1
ATOM 2148 C CA . LEU A 1 267 ? -37.924 -18.636 67.831 1.00 80.06 267 LEU A CA 1
ATOM 2149 C C . LEU A 1 267 ? -38.857 -17.579 68.434 1.00 80.06 267 LEU A C 1
ATOM 2151 O O . LEU A 1 267 ? -39.315 -17.742 69.568 1.00 80.06 267 LEU A O 1
ATOM 2155 N N . PHE A 1 268 ? -39.188 -16.521 67.690 1.00 74.00 268 PHE A N 1
ATOM 2156 C CA . PHE A 1 268 ? -40.147 -15.507 68.128 1.00 74.00 268 PHE A CA 1
ATOM 2157 C C . PHE A 1 268 ? -41.583 -16.037 68.212 1.00 74.00 268 PHE A C 1
ATOM 2159 O O . PHE A 1 268 ? -42.310 -15.654 69.133 1.00 74.00 268 PHE A O 1
ATOM 2166 N N . THR A 1 269 ? -41.998 -16.938 67.318 1.00 69.19 269 THR A N 1
ATOM 2167 C CA . THR A 1 269 ? -43.315 -17.589 67.393 1.00 69.19 269 THR A CA 1
ATOM 2168 C C . THR A 1 269 ? -43.389 -18.602 68.531 1.00 69.19 269 THR A C 1
ATOM 2170 O O . THR A 1 269 ? -44.378 -18.609 69.261 1.00 69.19 269 THR A O 1
ATOM 2173 N N . ASN A 1 270 ? -42.322 -19.369 68.779 1.00 61.31 270 ASN A N 1
ATOM 2174 C CA . ASN A 1 270 ? -42.247 -20.284 69.924 1.00 61.31 270 ASN A CA 1
ATOM 2175 C C . ASN A 1 270 ? -42.197 -19.543 71.272 1.00 61.31 270 ASN A C 1
ATOM 2177 O O . ASN A 1 270 ? -42.607 -20.087 72.293 1.00 61.31 270 ASN A O 1
ATOM 2181 N N . ARG A 1 271 ? -41.772 -18.271 71.291 1.00 55.28 271 ARG A N 1
ATOM 2182 C CA . ARG A 1 271 ? -41.850 -17.398 72.477 1.00 55.28 271 ARG A CA 1
ATOM 2183 C C . ARG A 1 271 ? -43.236 -16.803 72.744 1.00 55.28 271 ARG A C 1
ATOM 2185 O O . ARG A 1 271 ? -43.425 -16.222 73.810 1.00 55.28 271 ARG A O 1
ATOM 2192 N N . LYS A 1 272 ? -44.182 -16.903 71.802 1.00 48.06 272 LYS A N 1
ATOM 2193 C CA . LYS A 1 272 ? -45.546 -16.350 71.915 1.00 48.06 272 LYS A CA 1
ATOM 2194 C C . LYS A 1 272 ? -46.594 -17.354 72.415 1.00 48.06 272 LYS A C 1
ATOM 2196 O O . LYS A 1 272 ? -47.778 -17.028 72.419 1.00 48.06 272 LYS A O 1
ATOM 2201 N N . GLY A 1 273 ? -46.191 -18.538 72.876 1.00 46.47 273 GLY A N 1
ATOM 2202 C CA . GLY A 1 273 ? -47.045 -19.366 73.733 1.00 46.47 273 GLY A CA 1
ATOM 2203 C C . GLY A 1 273 ? -47.068 -18.811 75.165 1.00 46.47 273 GLY A C 1
ATOM 2204 O O . GLY A 1 273 ? -46.038 -18.297 75.613 1.00 46.47 273 GLY A O 1
ATOM 2205 N N . PRO A 1 274 ? -48.187 -18.897 75.911 1.00 48.62 274 PRO A N 1
ATOM 2206 C CA . PRO A 1 274 ? -48.222 -18.544 77.325 1.00 48.62 274 PRO A CA 1
ATOM 2207 C C . PRO A 1 274 ? -47.483 -19.632 78.119 1.00 48.62 274 PRO A C 1
ATOM 2209 O O . PRO A 1 274 ? -48.089 -20.479 78.763 1.00 48.62 274 PRO A O 1
ATOM 2212 N N . SER A 1 275 ? -46.153 -19.644 78.024 1.00 46.31 275 SER A N 1
ATOM 2213 C CA . SER A 1 275 ? -45.294 -20.377 78.949 1.00 46.31 275 SER A CA 1
ATOM 2214 C C . SER A 1 275 ? -45.413 -19.657 80.289 1.00 46.31 275 SER A C 1
ATOM 2216 O O . SER A 1 275 ? -45.001 -18.496 80.426 1.00 46.31 275 SER A O 1
ATOM 2218 N N . SER A 1 276 ? -46.119 -20.328 81.205 1.00 54.25 276 SER A N 1
ATOM 2219 C CA . SER A 1 276 ? -46.342 -19.933 82.594 1.00 54.25 276 SER A CA 1
ATOM 2220 C C . SER A 1 276 ? -45.044 -19.407 83.200 1.00 54.25 276 SER A C 1
ATOM 2222 O O . SER A 1 276 ? -43.966 -19.933 82.916 1.00 54.25 276 SER A O 1
ATOM 2224 N N . ASN A 1 277 ? -45.137 -18.370 84.033 1.00 58.97 277 ASN A N 1
ATOM 2225 C CA . ASN A 1 277 ? -43.983 -17.803 84.738 1.00 58.97 277 ASN A CA 1
ATOM 2226 C C . ASN A 1 277 ? -43.154 -18.883 85.466 1.00 58.97 277 ASN A C 1
ATOM 2228 O O . ASN A 1 277 ? -41.938 -18.740 85.554 1.00 58.97 277 ASN A O 1
ATOM 2232 N N . ASP A 1 278 ? -43.775 -20.009 85.822 1.00 59.34 278 ASP A N 1
ATOM 2233 C CA . ASP A 1 278 ? -43.141 -21.172 86.448 1.00 59.34 278 ASP A CA 1
ATOM 2234 C C . ASP A 1 278 ? -41.987 -21.782 85.620 1.00 59.34 278 ASP A C 1
ATOM 2236 O O . ASP A 1 278 ? -40.946 -22.125 86.172 1.00 59.34 278 ASP A O 1
ATOM 2240 N N . GLU A 1 279 ? -42.081 -21.855 84.283 1.00 60.69 279 GLU A N 1
ATOM 2241 C CA . GLU A 1 279 ? -40.984 -22.400 83.453 1.00 60.69 279 GLU A CA 1
ATOM 2242 C C . GLU A 1 279 ? -39.796 -21.435 83.346 1.00 60.69 279 GLU A C 1
ATOM 2244 O O . GLU A 1 279 ? -38.637 -21.851 83.202 1.00 60.69 279 GLU A O 1
ATOM 2249 N N . LYS A 1 280 ? -40.079 -20.128 83.399 1.00 70.12 280 LYS A N 1
ATOM 2250 C CA . LYS A 1 280 ? -39.038 -19.096 83.432 1.00 70.12 280 LYS A CA 1
ATOM 2251 C C . LYS A 1 280 ? -38.335 -19.121 84.779 1.00 70.12 280 LYS A C 1
ATOM 2253 O O . LYS A 1 280 ? -37.107 -19.083 84.788 1.00 70.12 280 LYS A O 1
ATOM 2258 N N . ASP A 1 281 ? -39.080 -19.279 85.866 1.00 72.00 281 ASP A N 1
ATOM 2259 C CA . ASP A 1 281 ? -38.535 -19.386 87.216 1.00 72.00 281 ASP A CA 1
ATOM 2260 C C . ASP A 1 281 ? -37.710 -20.672 87.390 1.00 72.00 281 ASP A C 1
ATOM 2262 O O . ASP A 1 281 ? -36.587 -20.606 87.888 1.00 72.00 281 ASP A O 1
ATOM 2266 N N . ASP A 1 282 ? -38.138 -21.808 86.829 1.00 77.00 282 ASP A N 1
ATOM 2267 C CA . ASP A 1 282 ? -37.350 -23.052 86.804 1.00 77.00 282 ASP A CA 1
ATOM 2268 C C . ASP A 1 282 ? -36.067 -22.938 85.970 1.00 77.00 282 ASP A C 1
ATOM 2270 O O . ASP A 1 282 ? -35.039 -23.575 86.244 1.00 77.00 282 ASP A O 1
ATOM 2274 N N . ARG A 1 283 ? -36.099 -22.155 84.888 1.00 81.50 283 ARG A N 1
ATOM 2275 C CA . ARG A 1 283 ? -34.908 -21.909 84.068 1.00 81.50 283 ARG A CA 1
ATOM 2276 C C . ARG A 1 283 ? -33.957 -20.929 84.748 1.00 81.50 283 ARG A C 1
ATOM 2278 O O . ARG A 1 283 ? -32.746 -21.140 84.687 1.00 81.50 283 ARG A O 1
ATOM 2285 N N . ILE A 1 284 ? -34.487 -19.912 85.425 1.00 80.25 284 ILE A N 1
ATOM 2286 C CA . ILE A 1 284 ? -33.712 -18.989 86.256 1.00 80.25 284 ILE A CA 1
ATOM 2287 C C . ILE A 1 284 ? -33.069 -19.761 87.411 1.00 80.25 284 ILE A C 1
ATOM 2289 O O . ILE A 1 284 ? -31.862 -19.634 87.603 1.00 80.25 284 ILE A O 1
ATOM 2293 N N . ALA A 1 285 ? -33.801 -20.635 88.105 1.00 81.75 285 ALA A N 1
ATOM 2294 C CA . ALA A 1 285 ? -33.265 -21.472 89.178 1.00 81.75 285 ALA A CA 1
ATOM 2295 C C . ALA A 1 285 ? -32.124 -22.378 88.682 1.00 81.75 285 ALA A C 1
ATOM 2297 O O . ALA A 1 285 ? -31.051 -22.419 89.289 1.00 81.75 285 ALA A O 1
ATOM 2298 N N . ARG A 1 286 ? -32.296 -23.033 87.524 1.00 84.12 286 ARG A N 1
ATOM 2299 C CA . ARG A 1 286 ? -31.248 -23.872 86.913 1.00 84.12 286 ARG A CA 1
ATOM 2300 C C . ARG A 1 286 ? -30.004 -23.084 86.503 1.00 84.12 286 ARG A C 1
ATOM 2302 O O . ARG A 1 286 ? -28.894 -23.528 86.789 1.00 84.12 286 ARG A O 1
ATOM 2309 N N . LEU A 1 287 ? -30.165 -21.921 85.869 1.00 85.62 287 LEU A N 1
ATOM 2310 C CA . LEU A 1 287 ? -29.033 -21.062 85.495 1.00 85.62 287 LEU A CA 1
ATOM 2311 C C . LEU A 1 287 ? -28.327 -20.483 86.726 1.00 85.62 287 LEU A C 1
ATOM 2313 O O . LEU A 1 287 ? -27.101 -20.414 86.751 1.00 85.62 287 LEU A O 1
ATOM 2317 N N . THR A 1 288 ? -29.081 -20.130 87.767 1.00 85.81 288 THR A N 1
ATOM 2318 C CA . THR A 1 288 ? -28.523 -19.642 89.034 1.00 85.81 288 THR A CA 1
ATOM 2319 C C . THR A 1 288 ? -27.703 -20.738 89.716 1.00 85.81 288 THR A C 1
ATOM 2321 O O . THR A 1 288 ? -26.574 -20.479 90.119 1.00 85.81 288 THR A O 1
ATOM 2324 N N . SER A 1 289 ? -28.205 -21.979 89.742 1.00 87.81 289 SER A N 1
ATOM 2325 C CA . SER A 1 289 ? -27.484 -23.148 90.268 1.00 87.81 289 SER A CA 1
ATOM 2326 C C . SER A 1 289 ? -26.211 -23.482 89.471 1.00 87.81 289 SER A C 1
ATOM 2328 O O . SER A 1 289 ? -25.174 -23.818 90.047 1.00 87.81 289 SER A O 1
ATOM 2330 N N . GLN A 1 290 ? -26.240 -23.352 88.141 1.00 88.81 290 GLN A N 1
ATOM 2331 C CA . GLN A 1 290 ? -25.038 -23.537 87.320 1.00 88.81 290 GLN A CA 1
ATOM 2332 C C . GLN A 1 290 ? -24.003 -22.429 87.550 1.00 88.81 290 GLN A C 1
ATOM 2334 O O . GLN A 1 290 ? -22.810 -22.716 87.639 1.00 88.81 290 GLN A O 1
ATOM 2339 N N . LEU A 1 291 ? -24.439 -21.174 87.691 1.00 87.44 291 LEU A N 1
ATOM 2340 C CA . LEU A 1 291 ? -23.550 -20.051 87.988 1.00 87.44 291 LEU A CA 1
ATOM 2341 C C . LEU A 1 291 ? -22.918 -20.163 89.378 1.00 87.44 291 LEU A C 1
ATOM 2343 O O . LEU A 1 291 ? -21.731 -19.870 89.516 1.00 87.44 291 LEU A O 1
ATOM 2347 N N . THR A 1 292 ? -23.659 -20.616 90.396 1.00 86.31 292 THR A N 1
ATOM 2348 C CA . THR A 1 292 ? -23.080 -20.878 91.724 1.00 86.31 292 THR A CA 1
ATOM 2349 C C . THR A 1 292 ? -22.039 -21.987 91.657 1.00 86.31 292 THR A C 1
ATOM 2351 O O . THR A 1 292 ? -20.943 -21.807 92.181 1.00 86.31 292 THR A O 1
ATOM 2354 N N . LYS A 1 293 ? -22.313 -23.070 90.917 1.00 90.00 293 LYS A N 1
ATOM 2355 C CA . LYS A 1 293 ? -21.361 -24.172 90.736 1.00 90.00 293 LYS A CA 1
ATOM 2356 C C . LYS A 1 293 ? -20.079 -23.734 90.017 1.00 90.00 293 LYS A C 1
ATOM 2358 O O . LYS A 1 293 ? -18.986 -23.997 90.505 1.00 90.00 293 LYS A O 1
ATOM 2363 N N . MET A 1 294 ? -20.190 -22.996 88.907 1.00 86.81 294 MET A N 1
ATOM 2364 C CA . MET A 1 294 ? -19.010 -22.458 88.210 1.00 86.81 294 MET A CA 1
ATOM 2365 C C . MET A 1 294 ? -18.222 -21.474 89.081 1.00 86.81 294 MET A C 1
ATOM 2367 O O . MET A 1 294 ? -16.997 -21.409 88.996 1.00 86.81 294 MET A O 1
ATOM 2371 N N . ARG A 1 295 ? -18.903 -20.700 89.934 1.00 87.25 295 ARG A N 1
ATOM 2372 C CA . ARG A 1 295 ? -18.247 -19.775 90.863 1.00 87.25 295 ARG A CA 1
ATOM 2373 C C . ARG A 1 295 ? -17.481 -20.514 91.961 1.00 87.25 295 ARG A C 1
ATOM 2375 O O . ARG A 1 295 ? -16.377 -20.099 92.297 1.00 87.25 295 ARG A O 1
ATOM 2382 N N . GLU A 1 296 ? -18.033 -21.601 92.493 1.00 86.50 296 GLU A N 1
ATOM 2383 C CA . GLU A 1 296 ? -17.350 -22.477 93.453 1.00 86.50 296 GLU A CA 1
ATOM 2384 C C . GLU A 1 296 ? -16.134 -23.165 92.828 1.00 86.50 296 GLU A C 1
ATOM 2386 O O . GLU A 1 296 ? -15.052 -23.135 93.410 1.00 86.50 296 GLU A O 1
ATOM 2391 N N . GLU A 1 297 ? -16.270 -23.708 91.616 1.00 87.88 297 GLU A N 1
ATOM 2392 C CA . GLU A 1 297 ? -15.155 -24.308 90.873 1.00 87.88 297 GLU A CA 1
ATOM 2393 C C . GLU A 1 297 ? -14.066 -23.271 90.558 1.00 87.88 297 GLU A C 1
ATOM 2395 O O . GLU A 1 297 ? -12.881 -23.536 90.755 1.00 87.88 297 GLU A O 1
ATOM 2400 N N . SER A 1 298 ? -14.452 -22.056 90.158 1.00 87.50 298 SER A N 1
ATOM 2401 C CA . SER A 1 298 ? -13.510 -20.956 89.934 1.00 87.50 298 SER A CA 1
ATOM 2402 C C . SER A 1 298 ? -12.794 -20.529 91.217 1.00 87.50 298 SER A C 1
ATOM 2404 O O . SER A 1 298 ? -11.604 -20.216 91.161 1.00 87.50 298 SER A O 1
ATOM 2406 N N . ASN A 1 299 ? -13.483 -20.508 92.361 1.00 85.06 299 ASN A N 1
ATOM 2407 C CA . ASN A 1 299 ? -12.861 -20.212 93.652 1.00 85.06 299 ASN A CA 1
ATOM 2408 C C . ASN A 1 299 ? -11.891 -21.327 94.060 1.00 85.06 299 ASN A C 1
ATOM 2410 O O . ASN A 1 299 ? -10.763 -21.034 94.442 1.00 85.06 299 ASN A O 1
ATOM 2414 N N . LYS A 1 300 ? -12.269 -22.596 93.874 1.00 88.75 300 LYS A N 1
ATOM 2415 C CA . LYS A 1 300 ? -11.395 -23.744 94.136 1.00 88.75 300 LYS A CA 1
ATOM 2416 C C . LYS A 1 300 ? -10.124 -23.702 93.283 1.00 88.75 300 LYS A C 1
ATOM 2418 O O . LYS A 1 300 ? -9.029 -23.898 93.802 1.00 88.75 300 LYS A O 1
ATOM 2423 N N . PHE A 1 301 ? -10.256 -23.370 91.997 1.00 85.31 301 PHE A N 1
ATOM 2424 C CA . PHE A 1 301 ? -9.109 -23.221 91.100 1.00 85.31 301 PHE A CA 1
ATOM 2425 C C . PHE A 1 301 ? -8.202 -22.058 91.529 1.00 85.31 301 PHE A C 1
ATOM 2427 O O . PHE A 1 301 ? -6.975 -22.145 91.459 1.00 85.31 301 PHE A O 1
ATOM 2434 N N . LYS A 1 302 ? -8.795 -20.961 92.014 1.00 87.50 302 LYS A N 1
ATOM 2435 C CA . LYS A 1 302 ? -8.062 -19.809 92.551 1.00 87.50 302 LYS A CA 1
ATOM 2436 C C . LYS A 1 302 ? -7.295 -20.159 93.832 1.00 87.50 302 LYS A C 1
ATOM 2438 O O . LYS A 1 302 ? -6.151 -19.724 93.990 1.00 87.50 302 LYS A O 1
ATOM 2443 N N . ASP A 1 303 ? -7.879 -20.973 94.704 1.00 84.81 303 ASP A N 1
ATOM 2444 C CA . ASP A 1 303 ? -7.231 -21.461 95.923 1.00 84.81 303 ASP A CA 1
ATOM 2445 C C . ASP A 1 303 ? -6.086 -22.437 95.604 1.00 84.81 303 ASP A C 1
ATOM 2447 O O . ASP A 1 303 ? -4.988 -22.297 96.143 1.00 84.81 303 ASP A O 1
ATOM 2451 N N . GLU A 1 304 ? -6.282 -23.366 94.662 1.00 83.81 304 GLU A N 1
ATOM 2452 C CA . GLU A 1 304 ? -5.226 -24.269 94.173 1.00 83.81 304 GLU A CA 1
ATOM 2453 C C . GLU A 1 304 ? -4.076 -23.504 93.512 1.00 83.81 304 GLU A C 1
ATOM 2455 O O . GLU A 1 304 ? -2.908 -23.780 93.793 1.00 83.81 304 GLU A O 1
ATOM 2460 N N . THR A 1 305 ? -4.387 -22.487 92.705 1.00 82.44 305 THR A N 1
ATOM 2461 C CA . THR A 1 305 ? -3.375 -21.602 92.109 1.00 82.44 305 THR A CA 1
ATOM 2462 C C . THR A 1 305 ? -2.571 -20.889 93.199 1.00 82.44 305 THR A C 1
ATOM 2464 O O . THR A 1 305 ? -1.345 -20.829 93.125 1.00 82.44 305 THR A O 1
ATOM 2467 N N . SER A 1 306 ? -3.240 -20.408 94.250 1.00 86.94 306 SER A N 1
ATOM 2468 C CA . SER A 1 306 ? -2.586 -19.734 95.379 1.00 86.94 306 SER A CA 1
ATOM 2469 C C . SER A 1 306 ? -1.695 -20.693 96.180 1.00 86.94 306 SER A C 1
ATOM 2471 O O . SER A 1 306 ? -0.583 -20.325 96.564 1.00 86.94 306 SER A O 1
ATOM 2473 N N . ARG A 1 307 ? -2.131 -21.946 96.371 1.00 87.06 307 ARG A N 1
ATOM 2474 C CA . ARG A 1 307 ? -1.344 -23.002 97.029 1.00 87.06 307 ARG A CA 1
ATOM 2475 C C . ARG A 1 307 ? -0.088 -23.357 96.233 1.00 87.06 307 ARG A C 1
ATOM 2477 O O . ARG A 1 307 ? 0.997 -23.416 96.805 1.00 87.06 307 ARG A O 1
ATOM 2484 N N . LEU A 1 308 ? -0.219 -23.547 94.919 1.00 84.94 308 LEU A N 1
ATOM 2485 C CA . LEU A 1 308 ? 0.908 -23.843 94.028 1.00 84.94 308 LEU A CA 1
ATOM 2486 C C . LEU A 1 308 ? 1.905 -22.679 93.960 1.00 84.94 308 LEU A C 1
ATOM 2488 O O . LEU A 1 308 ? 3.115 -22.903 93.969 1.00 84.94 308 LEU A O 1
ATOM 2492 N N . SER A 1 309 ? 1.424 -21.431 93.942 1.00 82.62 309 SER A N 1
ATOM 2493 C CA . SER A 1 309 ? 2.300 -20.257 94.034 1.00 82.62 309 SER A CA 1
ATOM 2494 C C . SER A 1 309 ? 3.091 -20.229 95.347 1.00 82.62 309 SER A C 1
ATOM 2496 O O . SER A 1 309 ? 4.293 -19.969 95.321 1.00 82.62 309 SER A O 1
ATOM 2498 N N . GLN A 1 310 ? 2.463 -20.561 96.479 1.00 81.88 310 GLN A N 1
ATOM 2499 C CA . GLN A 1 310 ? 3.152 -20.648 97.770 1.00 81.88 310 GLN A CA 1
ATOM 2500 C C . GLN A 1 310 ? 4.213 -21.765 97.790 1.00 81.88 310 GLN A C 1
ATOM 2502 O O . GLN A 1 310 ? 5.306 -21.576 98.325 1.00 81.88 310 GLN A O 1
ATOM 2507 N N . GLU A 1 311 ? 3.920 -22.914 97.180 1.00 81.31 311 GLU A N 1
ATOM 2508 C CA . GLU A 1 311 ? 4.834 -24.058 97.085 1.00 81.31 311 GLU A CA 1
ATOM 2509 C C . GLU A 1 311 ? 6.062 -23.743 96.209 1.00 81.31 311 GLU A C 1
ATOM 2511 O O . GLU A 1 311 ? 7.197 -24.055 96.582 1.00 81.31 311 GLU A O 1
ATOM 2516 N N . LEU A 1 312 ? 5.870 -23.020 95.098 1.00 80.75 312 LEU A N 1
ATOM 2517 C CA . LEU A 1 312 ? 6.969 -22.514 94.268 1.00 80.75 312 LEU A CA 1
ATOM 2518 C C . LEU A 1 312 ? 7.878 -21.530 95.017 1.00 80.75 312 LEU A C 1
ATOM 2520 O O . LEU A 1 312 ? 9.102 -21.590 94.866 1.00 80.75 312 LEU A O 1
ATOM 2524 N N . ASP A 1 313 ? 7.317 -20.652 95.848 1.00 76.81 313 ASP A N 1
ATOM 2525 C CA . ASP A 1 313 ? 8.111 -19.722 96.656 1.00 76.81 313 ASP A CA 1
ATOM 2526 C C . ASP A 1 313 ? 8.914 -20.432 97.760 1.00 76.81 313 ASP A C 1
ATOM 2528 O O . ASP A 1 313 ? 10.032 -20.011 98.085 1.00 76.81 313 ASP A O 1
ATOM 2532 N N . LEU A 1 314 ? 8.405 -21.544 98.302 1.00 77.25 314 LEU A N 1
ATOM 2533 C CA . LEU A 1 314 ? 9.150 -22.405 99.229 1.00 77.25 314 LEU A CA 1
ATOM 2534 C C . LEU A 1 314 ? 10.284 -23.167 98.522 1.00 77.25 314 LEU A C 1
ATOM 2536 O O . LEU A 1 314 ? 11.395 -23.235 99.060 1.00 77.25 314 LEU A O 1
ATOM 2540 N N . LEU A 1 315 ? 10.059 -23.665 97.298 1.00 70.62 315 LEU A N 1
ATOM 2541 C CA . LEU A 1 315 ? 11.111 -24.277 96.469 1.00 70.62 315 LEU A CA 1
ATOM 2542 C C . LEU A 1 315 ? 12.210 -23.272 96.091 1.00 70.62 315 LEU A C 1
ATOM 2544 O O . LEU A 1 315 ? 13.397 -23.604 96.083 1.00 70.62 315 LEU A O 1
ATOM 2548 N N . ARG A 1 316 ? 11.840 -22.018 95.810 1.00 66.06 316 ARG A N 1
ATOM 2549 C CA . ARG A 1 316 ? 12.806 -20.947 95.525 1.00 66.06 316 ARG A CA 1
ATOM 2550 C C . ARG A 1 316 ? 13.652 -20.595 96.754 1.00 66.06 316 ARG A C 1
ATOM 2552 O O . ARG A 1 316 ? 14.832 -20.291 96.601 1.00 66.06 316 ARG A O 1
ATOM 2559 N N . LYS A 1 317 ? 13.093 -20.669 97.966 1.00 66.69 317 LYS A N 1
ATOM 2560 C CA . LYS A 1 317 ? 13.828 -20.419 99.223 1.00 66.69 317 LYS A CA 1
ATOM 2561 C C . LYS A 1 317 ? 14.743 -21.573 99.646 1.00 66.69 317 LYS A C 1
ATOM 2563 O O . LYS A 1 317 ? 15.769 -21.317 100.265 1.00 66.69 317 LYS A O 1
ATOM 2568 N N . SER A 1 318 ? 14.430 -22.813 99.275 1.00 60.41 318 SER A N 1
ATOM 2569 C CA . SER A 1 318 ? 15.242 -23.998 99.610 1.00 60.41 318 SER A CA 1
ATOM 2570 C C . SER A 1 318 ? 16.429 -24.236 98.662 1.00 60.41 318 SER A C 1
ATOM 2572 O O . SER A 1 318 ? 17.356 -24.959 99.015 1.00 60.41 318 SER A O 1
ATOM 2574 N N . ARG A 1 319 ? 16.471 -23.572 97.496 1.00 55.62 319 ARG A N 1
ATOM 2575 C CA . ARG A 1 319 ? 17.588 -23.652 96.531 1.00 55.62 319 ARG A CA 1
ATOM 2576 C C . ARG A 1 319 ? 18.736 -22.651 96.758 1.00 55.62 319 ARG A C 1
ATOM 2578 O O . ARG A 1 319 ? 19.686 -22.657 95.982 1.00 55.62 319 ARG A O 1
ATOM 2585 N N . SER A 1 320 ? 18.688 -21.822 97.805 1.00 54.50 320 SER A N 1
ATOM 2586 C CA . SER A 1 320 ? 19.646 -20.717 98.026 1.00 54.50 320 SER A CA 1
ATOM 2587 C C . SER A 1 320 ? 20.781 -21.002 99.025 1.00 54.50 320 SER A C 1
ATOM 2589 O O . SER A 1 320 ? 21.435 -20.068 99.483 1.00 54.50 320 SER A O 1
ATOM 2591 N N . CYS A 1 321 ? 21.079 -22.268 99.334 1.00 48.22 321 CYS A N 1
ATOM 2592 C CA . CYS A 1 321 ? 22.258 -22.642 100.127 1.00 48.22 321 CYS A CA 1
ATOM 2593 C C . CYS A 1 321 ? 23.078 -23.751 99.447 1.00 48.22 321 CYS A C 1
ATOM 2595 O O . CYS A 1 321 ? 23.081 -24.876 99.928 1.00 48.22 321 CYS A O 1
ATOM 2597 N N . ALA A 1 322 ? 23.777 -23.442 98.346 1.00 41.50 322 ALA A N 1
ATOM 2598 C CA . ALA A 1 322 ? 25.039 -24.101 97.972 1.00 41.50 322 ALA A CA 1
ATOM 2599 C C . ALA A 1 322 ? 25.749 -23.393 96.791 1.00 41.50 322 ALA A C 1
ATOM 2601 O O . ALA A 1 322 ? 25.348 -23.534 95.643 1.00 41.50 322 ALA A O 1
ATOM 2602 N N . VAL A 1 323 ? 26.827 -22.673 97.130 1.00 36.44 323 VAL A N 1
ATOM 2603 C CA . VAL A 1 323 ? 28.150 -22.633 96.463 1.00 36.44 323 VAL A CA 1
ATOM 2604 C C . VAL A 1 323 ? 28.283 -22.097 95.008 1.00 36.44 323 VAL A C 1
ATOM 2606 O O . VAL A 1 323 ? 27.878 -22.702 94.025 1.00 36.44 323 VAL A O 1
ATOM 2609 N N . THR A 1 324 ? 28.965 -20.949 94.940 1.00 39.75 324 THR A N 1
ATOM 2610 C CA . THR A 1 324 ? 29.666 -20.185 93.870 1.00 39.75 324 THR A CA 1
ATOM 2611 C C . THR A 1 324 ? 30.906 -20.917 93.264 1.00 39.75 324 THR A C 1
ATOM 2613 O O . THR A 1 324 ? 31.218 -21.977 93.800 1.00 39.75 324 THR A O 1
ATOM 2616 N N . PRO A 1 325 ? 31.737 -20.386 92.302 1.00 59.88 325 PRO A N 1
ATOM 2617 C CA . PRO A 1 325 ? 31.723 -19.102 91.545 1.00 59.88 325 PRO A CA 1
ATOM 2618 C C . PRO A 1 325 ? 32.260 -19.139 90.059 1.00 59.88 325 PRO A C 1
ATOM 2620 O O . PRO A 1 325 ? 32.588 -20.192 89.527 1.00 59.88 325 PRO A O 1
ATOM 2623 N N . VAL A 1 326 ? 32.449 -17.926 89.482 1.00 34.25 326 VAL A N 1
ATOM 2624 C CA . VAL A 1 326 ? 33.443 -17.447 88.462 1.00 34.25 326 VAL A CA 1
ATOM 2625 C C . VAL A 1 326 ? 33.335 -17.924 86.987 1.00 34.25 326 VAL A C 1
ATOM 2627 O O . VAL A 1 326 ? 33.044 -19.081 86.753 1.00 34.25 326 VAL A O 1
ATOM 2630 N N . LEU A 1 327 ? 33.559 -17.164 85.892 1.00 38.72 327 LEU A N 1
ATOM 2631 C CA . LEU A 1 327 ? 34.083 -15.822 85.533 1.00 38.72 327 LEU A CA 1
ATOM 2632 C C . LEU A 1 327 ? 33.331 -15.311 84.267 1.00 38.72 327 LEU A C 1
ATOM 2634 O O . LEU A 1 327 ? 32.991 -16.109 83.399 1.00 38.72 327 LEU A O 1
ATOM 2638 N N . GLY A 1 328 ? 33.118 -13.991 84.132 1.00 37.31 328 GLY A N 1
ATOM 2639 C CA . GLY A 1 328 ? 32.734 -13.321 82.864 1.00 37.31 328 GLY A CA 1
ATOM 2640 C C . GLY A 1 328 ? 33.952 -13.071 81.948 1.00 37.31 328 GLY A C 1
ATOM 2641 O O . GLY A 1 328 ? 34.919 -13.820 82.057 1.00 37.31 328 GLY A O 1
ATOM 2642 N N . PRO A 1 329 ? 34.042 -11.970 81.164 1.00 53.34 329 PRO A N 1
ATOM 2643 C CA . PRO A 1 329 ? 33.017 -11.018 80.697 1.00 53.34 329 PRO A CA 1
ATOM 2644 C C . PRO A 1 329 ? 33.234 -10.529 79.230 1.00 53.34 329 PRO A C 1
ATOM 2646 O O . PRO A 1 329 ? 34.341 -10.576 78.711 1.00 53.34 329 PRO A O 1
ATOM 2649 N N . SER A 1 330 ? 32.221 -9.925 78.595 1.00 35.25 330 SER A N 1
ATOM 2650 C CA . SER A 1 330 ? 32.374 -8.690 77.783 1.00 35.25 330 SER A CA 1
ATOM 2651 C C . SER A 1 330 ? 30.973 -8.202 77.382 1.00 35.25 330 SER A C 1
ATOM 2653 O O . SER A 1 330 ? 30.275 -8.883 76.642 1.00 35.25 330 SER A O 1
ATOM 2655 N N . ASN A 1 331 ? 30.392 -7.217 78.083 1.00 44.16 331 ASN A N 1
ATOM 2656 C CA . ASN A 1 331 ? 30.463 -5.772 77.782 1.00 44.16 331 ASN A CA 1
ATOM 2657 C C . ASN A 1 331 ? 30.045 -5.469 76.338 1.00 44.16 331 ASN A C 1
ATOM 2659 O O . ASN A 1 331 ? 30.608 -6.022 75.409 1.00 44.16 331 ASN A O 1
ATOM 2663 N N . ARG A 1 332 ? 29.144 -4.548 76.016 1.00 41.78 332 ARG A N 1
ATOM 2664 C CA . ARG A 1 332 ? 28.463 -3.406 76.656 1.00 41.78 332 ARG A CA 1
ATOM 2665 C C . ARG A 1 332 ? 27.573 -2.879 75.505 1.00 41.78 332 ARG A C 1
ATOM 2667 O O . ARG A 1 332 ? 27.901 -3.098 74.349 1.00 41.78 332 ARG A O 1
ATOM 2674 N N . SER A 1 333 ? 26.507 -2.121 75.643 1.00 39.09 333 SER A N 1
ATOM 2675 C CA . SER A 1 333 ? 25.733 -1.588 76.747 1.00 39.09 333 SER A CA 1
ATOM 2676 C C . SER A 1 333 ? 24.677 -0.703 76.083 1.00 39.09 333 SER A C 1
ATOM 2678 O O . SER A 1 333 ? 25.054 0.050 75.195 1.00 39.09 333 SER A O 1
ATOM 2680 N N . ILE A 1 334 ? 23.430 -0.791 76.564 1.00 41.38 334 ILE A N 1
ATOM 2681 C CA . ILE A 1 334 ? 22.632 0.325 77.118 1.00 41.38 334 ILE A CA 1
ATOM 2682 C C . ILE A 1 334 ? 22.471 1.528 76.139 1.00 41.38 334 ILE A C 1
ATOM 2684 O O . ILE A 1 334 ? 23.434 2.126 75.691 1.00 41.38 334 ILE A O 1
ATOM 2688 N N . ILE A 1 335 ? 21.278 2.004 75.787 1.00 39.38 335 ILE A N 1
ATOM 2689 C CA . ILE A 1 335 ? 20.367 2.786 76.639 1.00 39.38 335 ILE A CA 1
ATOM 2690 C C . ILE A 1 335 ? 19.080 2.957 75.816 1.00 39.38 335 ILE A C 1
ATOM 2692 O O . ILE A 1 335 ? 19.131 3.460 74.703 1.00 39.38 335 ILE A O 1
ATOM 2696 N N . SER A 1 336 ? 17.979 2.312 76.198 1.00 35.38 336 SER A N 1
ATOM 2697 C CA . SER A 1 336 ? 16.939 2.763 77.143 1.00 35.38 336 SER A CA 1
ATOM 2698 C C . SER A 1 336 ? 15.955 3.779 76.564 1.00 35.38 336 SER A C 1
ATOM 2700 O O . SER A 1 336 ? 16.362 4.847 76.123 1.00 35.38 336 SER A O 1
ATOM 2702 N N . ARG A 1 337 ? 14.676 3.512 76.885 1.00 31.42 337 ARG A N 1
ATOM 2703 C CA . ARG A 1 337 ? 13.601 4.485 77.168 1.00 31.42 337 ARG A CA 1
ATOM 2704 C C . ARG A 1 337 ? 12.984 5.155 75.925 1.00 31.42 337 ARG A C 1
ATOM 2706 O O . ARG A 1 337 ? 13.689 5.585 75.038 1.00 31.42 337 ARG A O 1
ATOM 2713 N N . LYS A 1 338 ? 11.668 5.337 75.814 1.00 35.25 338 LYS A N 1
ATOM 2714 C CA . LYS A 1 338 ? 10.575 5.296 76.796 1.00 35.25 338 LYS A CA 1
ATOM 2715 C C . LYS A 1 338 ? 9.244 5.408 76.037 1.00 35.25 338 LYS A C 1
ATOM 2717 O O . LYS A 1 338 ? 9.190 5.999 74.965 1.00 35.25 338 LYS A O 1
ATOM 2722 N N . GLU A 1 339 ? 8.220 4.818 76.643 1.00 28.42 339 GLU A N 1
ATOM 2723 C CA . GLU A 1 339 ? 6.773 4.941 76.407 1.00 28.42 339 GLU A CA 1
ATOM 2724 C C . GLU A 1 339 ? 6.355 6.378 76.031 1.00 28.42 339 GLU A C 1
ATOM 2726 O O . GLU A 1 339 ? 6.948 7.345 76.507 1.00 28.42 339 GLU A O 1
ATOM 2731 N N . SER A 1 340 ? 5.304 6.634 75.254 1.00 39.16 340 SER A N 1
ATOM 2732 C CA . SER A 1 340 ? 3.886 6.649 75.675 1.00 39.16 340 SER A CA 1
ATOM 2733 C C . SER A 1 340 ? 3.078 7.142 74.453 1.00 39.16 340 SER A C 1
ATOM 2735 O O . SER A 1 340 ? 3.545 8.035 73.759 1.00 39.16 340 SER A O 1
ATOM 2737 N N . SER A 1 341 ? 1.965 6.508 74.080 1.00 37.12 341 SER A N 1
ATOM 2738 C CA . SER A 1 341 ? 0.583 6.911 74.417 1.00 37.12 341 SER A CA 1
ATOM 2739 C C . SER A 1 341 ? -0.083 7.911 73.452 1.00 37.12 341 SER A C 1
ATOM 2741 O O . SER A 1 341 ? 0.373 9.034 73.295 1.00 37.12 341 SER A O 1
ATOM 2743 N N . ALA A 1 342 ? -1.218 7.441 72.919 1.00 29.73 342 ALA A N 1
ATOM 2744 C CA . ALA A 1 342 ? -2.515 8.104 72.733 1.00 29.73 342 ALA A CA 1
ATOM 2745 C C . ALA A 1 342 ? -2.660 9.407 71.922 1.00 29.73 342 ALA A C 1
ATOM 2747 O O . ALA A 1 342 ? -1.968 10.395 72.126 1.00 29.73 342 ALA A O 1
ATOM 2748 N N . GLY A 1 343 ? -3.746 9.431 71.140 1.00 30.17 343 GLY A N 1
ATOM 2749 C CA . GLY A 1 343 ? -4.471 10.652 70.772 1.00 30.17 343 GLY A CA 1
ATOM 2750 C C . GLY A 1 343 ? -4.709 10.769 69.264 1.00 30.17 343 GLY A C 1
ATOM 2751 O O . GLY A 1 343 ? -3.802 11.125 68.533 1.00 30.17 343 GLY A O 1
ATOM 2752 N N . GLN A 1 344 ? -5.817 10.249 68.732 1.00 32.41 344 GLN A N 1
ATOM 2753 C CA . GLN A 1 344 ? -7.078 10.971 68.477 1.00 32.41 344 GLN A CA 1
ATOM 2754 C C . GLN A 1 344 ? -7.051 11.903 67.246 1.00 32.41 344 GLN A C 1
ATOM 2756 O O . GLN A 1 344 ? -6.404 12.938 67.235 1.00 32.41 344 GLN A O 1
ATOM 2761 N N . ALA A 1 345 ? -7.805 11.464 66.231 1.00 31.45 345 ALA A N 1
ATOM 2762 C CA . ALA A 1 345 ? -8.667 12.202 65.301 1.00 31.45 345 ALA A CA 1
ATOM 2763 C C . ALA A 1 345 ? -8.503 13.732 65.156 1.00 31.45 345 ALA A C 1
ATOM 2765 O O . ALA A 1 345 ? -8.645 14.457 66.131 1.00 31.45 345 ALA A O 1
ATOM 2766 N N . GLN A 1 346 ? -8.475 14.233 63.915 1.00 34.34 346 GLN A N 1
ATOM 2767 C CA . GLN A 1 346 ? -9.651 14.818 63.241 1.00 34.34 346 GLN A CA 1
ATOM 2768 C C . GLN A 1 346 ? -9.299 15.423 61.868 1.00 34.34 346 GLN A C 1
ATOM 2770 O O . GLN A 1 346 ? -8.152 15.726 61.559 1.00 34.34 346 GLN A O 1
ATOM 2775 N N . ASN A 1 347 ? -10.346 15.536 61.053 1.00 36.31 347 ASN A N 1
ATOM 2776 C CA . ASN A 1 347 ? -10.405 16.035 59.683 1.00 36.31 347 ASN A CA 1
ATOM 2777 C C . ASN A 1 347 ? -10.345 17.573 59.597 1.00 36.31 347 ASN A C 1
ATOM 2779 O O . ASN A 1 347 ? -10.964 18.228 60.428 1.00 36.31 347 ASN A O 1
ATOM 2783 N N . SER A 1 348 ? -9.790 18.110 58.504 1.00 34.84 348 SER A N 1
ATOM 2784 C CA . SER A 1 348 ? -10.292 19.277 57.733 1.00 34.84 348 SER A CA 1
ATOM 2785 C C . SER A 1 348 ? -9.402 19.448 56.485 1.00 34.84 348 SER A C 1
ATOM 2787 O O . SER A 1 348 ? -8.184 19.378 56.596 1.00 34.84 348 SER A O 1
ATOM 2789 N N . ILE A 1 349 ? -9.931 19.346 55.259 1.00 37.06 349 ILE A N 1
ATOM 2790 C CA . ILE A 1 349 ? -10.502 20.435 54.432 1.00 37.06 349 ILE A CA 1
ATOM 2791 C C . ILE A 1 349 ? -9.499 21.588 54.248 1.00 37.06 349 ILE A C 1
ATOM 2793 O O . ILE A 1 349 ? -9.262 22.322 55.198 1.00 37.06 349 ILE A O 1
ATOM 2797 N N . GLU A 1 350 ? -8.914 21.728 53.050 1.00 34.78 350 GLU A N 1
ATOM 2798 C CA . GLU A 1 350 ? -9.169 22.871 52.153 1.00 34.78 350 GLU A CA 1
ATOM 2799 C C . GLU A 1 350 ? -8.457 22.764 50.791 1.00 34.78 350 GLU A C 1
ATOM 2801 O O . GLU A 1 350 ? -7.398 22.159 50.625 1.00 34.78 350 GLU A O 1
ATOM 2806 N N . ASP A 1 351 ? -9.154 23.362 49.831 1.00 35.69 351 ASP A N 1
ATOM 2807 C CA . ASP A 1 351 ? -8.915 23.598 48.415 1.00 35.69 351 ASP A CA 1
ATOM 2808 C C . ASP A 1 351 ? -7.524 24.099 48.003 1.00 35.69 351 ASP A C 1
ATOM 2810 O O . ASP A 1 351 ? -6.950 24.992 48.621 1.00 35.69 351 ASP A O 1
ATOM 2814 N N . ILE A 1 352 ? -7.076 23.659 46.818 1.00 40.31 352 ILE A N 1
ATOM 2815 C CA . ILE A 1 352 ? -6.264 24.493 45.920 1.00 40.31 352 ILE A CA 1
ATOM 2816 C C . ILE A 1 352 ? -6.807 24.367 44.491 1.00 40.31 352 ILE A C 1
ATOM 2818 O O . ILE A 1 352 ? -6.515 23.426 43.751 1.00 40.31 352 ILE A O 1
ATOM 2822 N N . GLU A 1 353 ? -7.573 25.379 44.084 1.00 37.41 353 GLU A N 1
ATOM 2823 C CA . GLU A 1 353 ? -7.650 25.813 42.692 1.00 37.41 353 GLU A CA 1
ATOM 2824 C C . GLU A 1 353 ? -6.251 26.203 42.185 1.00 37.41 353 GLU A C 1
ATOM 2826 O O . GLU A 1 353 ? -5.543 26.958 42.853 1.00 37.41 353 GLU A O 1
ATOM 2831 N N . LYS A 1 354 ? -5.892 25.789 40.960 1.00 41.34 354 LYS A N 1
ATOM 2832 C CA . LYS A 1 354 ? -5.455 26.694 39.870 1.00 41.34 354 LYS A CA 1
ATOM 2833 C C . LYS A 1 354 ? -4.910 25.934 38.655 1.00 41.34 354 LYS A C 1
ATOM 2835 O O . LYS A 1 354 ? -3.855 25.321 38.698 1.00 41.34 354 LYS A O 1
ATOM 2840 N N . GLY A 1 355 ? -5.610 26.125 37.534 1.00 29.81 355 GLY A N 1
ATOM 2841 C CA . GLY A 1 355 ? -5.042 26.732 36.324 1.00 29.81 355 GLY A CA 1
ATOM 2842 C C . GLY A 1 355 ? -4.059 25.917 35.476 1.00 29.81 355 GLY A C 1
ATOM 2843 O O . GLY A 1 355 ? -2.925 25.677 35.863 1.00 29.81 355 GLY A O 1
ATOM 2844 N N . GLY A 1 356 ? -4.432 25.649 34.218 1.00 30.50 356 GLY A N 1
ATOM 2845 C CA . GLY A 1 356 ? -3.443 25.197 33.235 1.00 30.50 356 GLY A CA 1
ATOM 2846 C C . GLY A 1 356 ? -3.948 24.780 31.858 1.00 30.50 356 GLY A C 1
ATOM 2847 O O . GLY A 1 356 ? -3.504 23.764 31.337 1.00 30.50 356 GLY A O 1
ATOM 2848 N N . ARG A 1 357 ? -4.841 25.547 31.216 1.00 42.28 357 ARG A N 1
ATOM 2849 C CA . ARG A 1 357 ? -5.108 25.379 29.775 1.00 42.28 357 ARG A CA 1
ATOM 2850 C C . ARG A 1 357 ? -3.860 25.779 28.979 1.00 42.28 357 ARG A C 1
ATOM 2852 O O . ARG A 1 357 ? -3.541 26.963 28.912 1.00 42.28 357 ARG A O 1
ATOM 2859 N N . ARG A 1 358 ? -3.194 24.830 28.310 1.00 40.53 358 ARG A N 1
ATOM 2860 C CA . ARG A 1 358 ? -2.211 25.131 27.254 1.00 40.53 358 ARG A CA 1
ATOM 2861 C C . ARG A 1 358 ? -2.708 24.674 25.887 1.00 40.53 358 ARG A C 1
ATOM 2863 O O . ARG A 1 358 ? -2.708 23.505 25.528 1.00 40.53 358 ARG A O 1
ATOM 2870 N N . ARG A 1 359 ? -3.133 25.692 25.143 1.00 38.41 359 ARG A N 1
ATOM 2871 C CA . ARG A 1 359 ? -3.426 25.746 23.713 1.00 38.41 359 ARG A CA 1
ATOM 2872 C C . ARG A 1 359 ? -2.108 25.534 22.952 1.00 38.41 359 ARG A C 1
ATOM 2874 O O . ARG A 1 359 ? -1.213 26.367 23.078 1.00 38.41 359 ARG A O 1
ATOM 2881 N N . SER A 1 360 ? -1.981 24.457 22.175 1.00 34.72 360 SER A N 1
ATOM 2882 C CA . SER A 1 360 ? -0.858 24.271 21.244 1.00 34.72 360 SER A CA 1
ATOM 2883 C C . SER A 1 360 ? -1.297 24.614 19.822 1.00 34.72 360 SER A C 1
ATOM 2885 O O . SER A 1 360 ? -2.298 24.117 19.310 1.00 34.72 360 SER A O 1
ATOM 2887 N N . LYS A 1 361 ? -0.566 25.558 19.237 1.00 36.00 361 LYS A N 1
ATOM 2888 C CA . LYS A 1 361 ? -0.836 26.296 18.005 1.00 36.00 361 LYS A CA 1
ATOM 2889 C C . LYS A 1 361 ? -0.153 25.549 16.856 1.00 36.00 361 LYS A C 1
ATOM 2891 O O . LYS A 1 361 ? 1.071 25.567 16.778 1.00 36.00 361 LYS A O 1
ATOM 2896 N N . ARG A 1 362 ? -0.911 24.878 15.978 1.00 44.44 362 ARG A N 1
ATOM 2897 C CA . ARG A 1 362 ? -0.352 24.344 14.724 1.00 44.44 362 ARG A CA 1
ATOM 2898 C C . ARG A 1 362 ? -0.231 25.471 13.700 1.00 44.44 362 ARG A C 1
ATOM 2900 O O . ARG A 1 362 ? -1.153 26.259 13.501 1.00 44.44 362 ARG A O 1
ATOM 2907 N N . LYS A 1 363 ? 0.970 25.554 13.140 1.00 39.44 363 LYS A N 1
ATOM 2908 C CA . LYS A 1 363 ? 1.444 26.487 12.123 1.00 39.44 363 LYS A CA 1
ATOM 2909 C C . LYS A 1 363 ? 0.891 26.043 10.765 1.00 39.44 363 LYS A C 1
ATOM 2911 O O . LYS A 1 363 ? 0.915 24.851 10.473 1.00 39.44 363 LYS A O 1
ATOM 2916 N N . GLY A 1 364 ? 0.354 26.991 9.997 1.00 33.62 364 GLY A N 1
ATOM 2917 C CA . GLY A 1 364 ? -0.129 26.764 8.637 1.00 33.62 364 GLY A CA 1
ATOM 2918 C C . GLY A 1 364 ? 1.011 26.310 7.730 1.00 33.62 364 GLY A C 1
ATOM 2919 O O . GLY A 1 364 ? 2.091 26.899 7.760 1.00 33.62 364 GLY A O 1
ATOM 2920 N N . GLY A 1 365 ? 0.765 25.232 6.991 1.00 30.73 365 GLY A N 1
ATOM 2921 C CA . GLY A 1 365 ? 1.598 24.788 5.885 1.00 30.73 365 GLY A CA 1
ATOM 2922 C C . GLY A 1 365 ? 0.926 25.195 4.582 1.00 30.73 365 GLY A C 1
ATOM 2923 O O . GLY A 1 365 ? -0.244 24.872 4.372 1.00 30.73 365 GLY A O 1
ATOM 2924 N N . ASP A 1 366 ? 1.667 25.925 3.755 1.00 31.80 366 ASP A N 1
ATOM 2925 C CA . ASP A 1 366 ? 1.295 26.281 2.393 1.00 31.80 366 ASP A CA 1
ATOM 2926 C C . ASP A 1 366 ? 1.055 25.021 1.559 1.00 31.80 366 ASP A C 1
ATOM 2928 O O . ASP A 1 366 ? 1.922 24.156 1.419 1.00 31.80 366 ASP A O 1
ATOM 2932 N N . VAL A 1 367 ? -0.145 24.933 0.991 1.00 36.53 367 VAL A N 1
ATOM 2933 C CA . VAL A 1 367 ? -0.509 23.943 -0.019 1.00 36.53 367 VAL A CA 1
ATOM 2934 C C . VAL A 1 367 ? -0.055 24.497 -1.366 1.00 36.53 367 VAL A C 1
ATOM 2936 O O . VAL A 1 367 ? -0.769 25.265 -2.006 1.00 36.53 367 VAL A O 1
ATOM 2939 N N . ALA A 1 368 ? 1.148 24.121 -1.794 1.00 35.50 368 ALA A N 1
ATOM 2940 C CA . ALA A 1 368 ? 1.546 24.244 -3.189 1.00 35.50 368 ALA A CA 1
ATOM 2941 C C . ALA A 1 368 ? 0.981 23.040 -3.956 1.00 35.50 368 ALA A C 1
ATOM 2943 O O . ALA A 1 368 ? 1.447 21.908 -3.832 1.00 35.50 368 ALA A O 1
ATOM 2944 N N . SER A 1 369 ? -0.061 23.307 -4.732 1.00 35.97 369 SER A N 1
ATOM 2945 C CA . SER A 1 369 ? -0.642 22.439 -5.751 1.00 35.97 369 SER A CA 1
ATOM 2946 C C . SER A 1 369 ? 0.428 21.927 -6.723 1.00 35.97 369 SER A C 1
ATOM 2948 O O . SER A 1 369 ? 0.942 22.684 -7.545 1.00 35.97 369 SER A O 1
ATOM 2950 N N . MET A 1 370 ? 0.754 20.634 -6.641 1.00 31.67 370 MET A N 1
ATOM 2951 C CA . MET A 1 370 ? 1.593 19.946 -7.621 1.00 31.67 370 MET A CA 1
ATOM 2952 C C . MET A 1 370 ? 0.733 19.473 -8.794 1.00 31.67 370 MET A C 1
ATOM 2954 O O . MET A 1 370 ? 0.066 18.443 -8.726 1.00 31.67 370 MET A O 1
ATOM 2958 N N . SER A 1 371 ? 0.755 20.232 -9.886 1.00 36.69 371 SER A N 1
ATOM 2959 C CA . SER A 1 371 ? 0.298 19.775 -11.195 1.00 36.69 371 SER A CA 1
ATOM 2960 C C . SER A 1 371 ? 1.291 18.747 -11.747 1.00 36.69 371 SER A C 1
ATOM 2962 O O . SER A 1 371 ? 2.400 19.097 -12.153 1.00 36.69 371 SER A O 1
ATOM 2964 N N . VAL A 1 372 ? 0.894 17.477 -11.762 1.00 43.81 372 VAL A N 1
ATOM 2965 C CA . VAL A 1 372 ? 1.595 16.401 -12.466 1.00 43.81 372 VAL A CA 1
ATOM 2966 C C . VAL A 1 372 ? 0.968 16.268 -13.847 1.00 43.81 372 VAL A C 1
ATOM 2968 O O . VAL A 1 372 ? -0.116 15.721 -13.954 1.00 43.81 372 VAL A O 1
ATOM 2971 N N . THR A 1 373 ? 1.646 16.791 -14.869 1.00 45.91 373 THR A N 1
ATOM 2972 C CA . THR A 1 373 ? 1.774 16.221 -16.226 1.00 45.91 373 THR A CA 1
ATOM 2973 C C . THR A 1 373 ? 2.644 17.174 -17.045 1.00 45.91 373 THR A C 1
ATOM 2975 O O . THR A 1 373 ? 2.136 18.034 -17.763 1.00 45.91 373 THR A O 1
ATOM 2978 N N . GLU A 1 374 ? 3.966 17.045 -16.960 1.00 40.84 374 GLU A N 1
ATOM 2979 C CA . GLU A 1 374 ? 4.819 17.599 -18.010 1.00 40.84 374 GLU A CA 1
ATOM 2980 C C . GLU A 1 374 ? 5.859 16.559 -18.414 1.00 40.84 374 GLU A C 1
ATOM 2982 O O . GLU A 1 374 ? 6.872 16.338 -17.754 1.00 40.84 374 GLU A O 1
ATOM 2987 N N . SER A 1 375 ? 5.543 15.860 -19.503 1.00 52.38 375 SER A N 1
ATOM 2988 C CA . SER A 1 375 ? 6.484 15.033 -20.248 1.00 52.38 375 SER A CA 1
ATOM 2989 C C . SER A 1 375 ? 7.725 15.869 -20.583 1.00 52.38 375 SER A C 1
ATOM 2991 O O . SER A 1 375 ? 7.574 17.029 -20.980 1.00 52.38 375 SER A O 1
ATOM 2993 N N . PRO A 1 376 ? 8.950 15.329 -20.466 1.00 47.88 376 PRO A N 1
ATOM 2994 C CA . PRO A 1 376 ? 10.154 16.102 -20.738 1.00 47.88 376 PRO A CA 1
ATOM 2995 C C . PRO A 1 376 ? 10.189 16.503 -22.220 1.00 47.88 376 PRO A C 1
ATOM 2997 O O . PRO A 1 376 ? 10.418 15.678 -23.103 1.00 47.88 376 PRO A O 1
ATOM 3000 N N . LYS A 1 377 ? 9.935 17.787 -22.501 1.00 54.09 377 LYS A N 1
ATOM 3001 C CA . LYS A 1 377 ? 10.075 18.384 -23.834 1.00 54.09 377 LYS A CA 1
ATOM 3002 C C . LYS A 1 377 ? 11.560 18.413 -24.188 1.00 54.09 377 LYS A C 1
ATOM 3004 O O . LYS A 1 377 ? 12.312 19.234 -23.675 1.00 54.09 377 LYS A O 1
ATOM 3009 N N . LEU A 1 378 ? 11.972 17.513 -25.078 1.00 61.25 378 LEU A N 1
ATOM 3010 C CA . LEU A 1 378 ? 13.359 17.380 -25.540 1.00 61.25 378 LEU A CA 1
ATOM 3011 C C . LEU A 1 378 ? 13.825 18.522 -26.461 1.00 61.25 378 LEU A C 1
ATOM 3013 O O . LEU A 1 378 ? 14.980 18.531 -26.871 1.00 61.25 378 LEU A O 1
ATOM 3017 N N . LEU A 1 379 ? 12.966 19.498 -26.772 1.00 55.47 379 LEU A N 1
ATOM 3018 C CA . LEU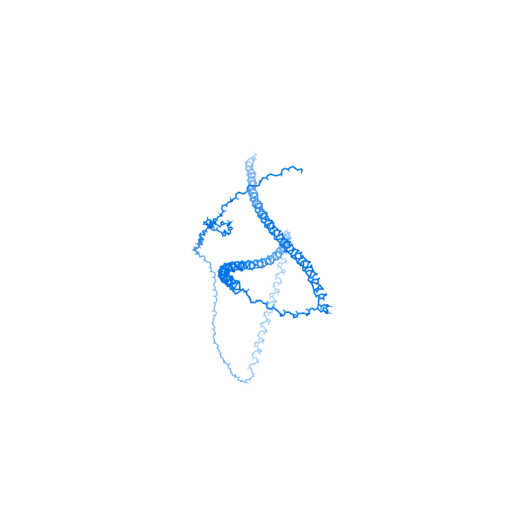 A 1 379 ? 13.310 20.686 -27.551 1.00 55.47 379 LEU A CA 1
ATOM 3019 C C . LEU A 1 379 ? 12.591 21.905 -26.961 1.00 55.47 379 LEU A C 1
ATOM 3021 O O . LEU A 1 379 ? 11.375 21.876 -26.757 1.00 55.47 379 LEU A O 1
ATOM 3025 N N . SER A 1 380 ? 13.330 22.988 -26.698 1.00 51.12 380 SER A N 1
ATOM 3026 C CA . SER A 1 380 ? 12.713 24.284 -26.421 1.00 51.12 380 SER A CA 1
ATOM 3027 C C . SER A 1 380 ? 11.968 24.752 -27.674 1.00 51.12 380 SER A C 1
ATOM 3029 O O . SER A 1 380 ? 12.426 24.568 -28.804 1.00 51.12 380 SER A O 1
ATOM 3031 N N . THR A 1 381 ? 10.812 25.385 -27.486 1.00 58.31 381 THR A N 1
ATOM 3032 C CA . THR A 1 381 ? 9.917 25.861 -28.559 1.00 58.31 381 THR A CA 1
ATOM 3033 C C . THR A 1 381 ? 10.534 26.942 -29.465 1.00 58.31 381 THR A C 1
ATOM 3035 O O . THR A 1 381 ? 9.865 27.462 -30.354 1.00 58.31 381 THR A O 1
ATOM 3038 N N . SER A 1 382 ? 11.814 27.273 -29.277 1.00 57.72 382 SER A N 1
ATOM 3039 C CA . SER A 1 382 ? 12.586 28.242 -30.054 1.00 57.72 382 SER A CA 1
ATOM 3040 C C . SER A 1 382 ? 13.698 27.624 -30.914 1.00 57.72 382 SER A C 1
ATOM 3042 O O . SER A 1 382 ? 14.464 28.369 -31.530 1.00 57.72 3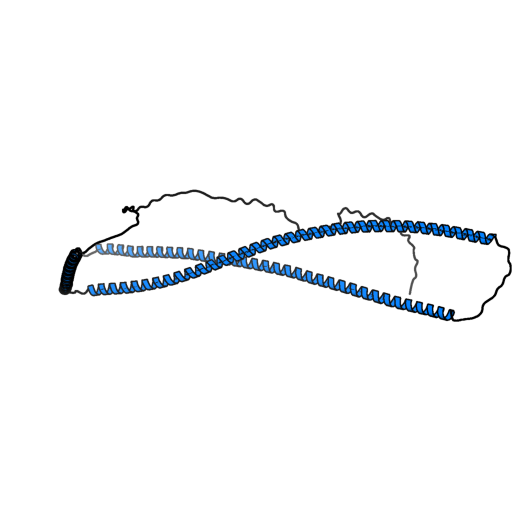82 SER A O 1
ATOM 3044 N N . PHE A 1 383 ? 13.798 26.292 -31.015 1.00 66.44 383 PHE A N 1
ATOM 3045 C CA . PHE A 1 383 ? 14.803 25.659 -31.873 1.00 66.44 383 PHE A CA 1
ATOM 3046 C C . PHE A 1 383 ? 14.491 25.878 -33.367 1.00 66.44 383 PHE A C 1
ATOM 3048 O O . PHE A 1 383 ? 13.595 25.256 -33.938 1.00 66.44 383 PHE A O 1
ATOM 3055 N N . LYS A 1 384 ? 15.236 26.780 -34.020 1.00 69.69 384 LYS A N 1
ATOM 3056 C CA . LYS A 1 384 ? 15.184 26.995 -35.475 1.00 69.69 384 LYS A CA 1
ATOM 3057 C C . LYS A 1 384 ? 16.209 26.102 -36.170 1.00 69.69 384 LYS A C 1
ATOM 3059 O O . LYS A 1 384 ? 17.410 26.304 -36.026 1.00 69.69 384 LYS A O 1
ATOM 3064 N N . VAL A 1 385 ? 15.717 25.157 -36.969 1.00 70.56 385 VAL A N 1
ATOM 3065 C CA . VAL A 1 385 ? 16.530 24.318 -37.863 1.00 70.56 385 VAL A CA 1
ATOM 3066 C C . VAL A 1 385 ? 17.166 25.197 -38.959 1.00 70.56 385 VAL A C 1
ATOM 3068 O O . VAL A 1 385 ? 16.435 25.937 -39.629 1.00 70.56 385 VAL A O 1
ATOM 3071 N N . PRO A 1 386 ? 18.493 25.140 -39.184 1.00 51.78 386 PRO A N 1
ATOM 3072 C CA . PRO A 1 386 ? 19.133 25.825 -40.305 1.00 51.78 386 PRO A CA 1
ATOM 3073 C C . PRO A 1 386 ? 18.605 25.281 -41.639 1.00 51.78 386 PRO A C 1
ATOM 3075 O O . PRO A 1 386 ? 18.708 24.089 -41.921 1.00 51.78 386 PRO A O 1
ATOM 3078 N N . LYS A 1 387 ? 18.018 26.148 -42.472 1.00 64.25 387 LYS A N 1
ATOM 3079 C CA . LYS A 1 387 ? 17.518 25.764 -43.799 1.00 64.25 387 LYS A CA 1
ATOM 3080 C C . LYS A 1 387 ? 18.693 25.498 -44.744 1.00 64.25 387 LYS A C 1
ATOM 3082 O O . LYS A 1 387 ? 19.397 26.431 -45.125 1.00 64.25 387 LYS A O 1
ATOM 3087 N N . LEU A 1 388 ? 18.860 24.247 -45.166 1.00 50.16 388 LEU A N 1
ATOM 3088 C CA . LEU A 1 388 ? 19.698 23.897 -46.312 1.00 50.16 388 LEU A CA 1
ATOM 3089 C C . LEU A 1 388 ? 19.016 24.390 -47.601 1.00 50.16 388 LEU A C 1
ATOM 3091 O O . LEU A 1 388 ? 17.817 24.193 -47.803 1.00 50.16 388 LEU A O 1
ATOM 3095 N N . LYS A 1 389 ? 19.771 25.084 -48.460 1.00 60.34 389 LYS A N 1
ATOM 3096 C CA . LYS A 1 389 ? 19.314 25.510 -49.790 1.00 60.34 389 LYS A CA 1
ATOM 3097 C C . LYS A 1 389 ? 19.236 24.281 -50.700 1.00 60.34 389 LYS A C 1
ATOM 3099 O O . LYS A 1 389 ? 20.270 23.742 -51.080 1.00 60.34 389 LYS A O 1
ATOM 3104 N N . ASN A 1 390 ? 18.028 23.873 -51.079 1.00 47.38 390 ASN A N 1
ATOM 3105 C CA . ASN A 1 390 ? 17.832 22.867 -52.124 1.00 47.38 390 ASN A CA 1
ATOM 3106 C C . ASN A 1 390 ? 18.166 23.465 -53.505 1.00 47.38 390 ASN A C 1
ATOM 3108 O O . ASN A 1 390 ? 17.713 24.577 -53.800 1.00 47.38 390 ASN A O 1
ATOM 3112 N N . PRO A 1 391 ? 18.909 22.761 -54.377 1.00 49.16 391 PRO A N 1
ATOM 3113 C CA . PRO A 1 391 ? 19.021 23.140 -55.778 1.00 49.16 391 PRO A CA 1
ATOM 3114 C C . PRO A 1 391 ? 17.696 22.886 -56.522 1.00 49.16 391 PRO A C 1
ATOM 3116 O O . PRO A 1 391 ? 16.985 21.917 -56.267 1.00 49.16 391 PRO A O 1
ATOM 3119 N N . SER A 1 392 ? 17.372 23.809 -57.428 1.00 50.03 392 SER A N 1
ATOM 3120 C CA . SER A 1 392 ? 16.133 23.901 -58.216 1.00 50.03 392 SER A CA 1
ATOM 3121 C C . SER A 1 392 ? 15.788 22.624 -59.013 1.00 50.03 392 SER A C 1
ATOM 3123 O O . SER A 1 392 ? 16.691 22.026 -59.608 1.00 50.03 392 SER A O 1
ATOM 3125 N N . PRO A 1 393 ? 14.502 22.224 -59.119 1.00 46.81 393 PRO A N 1
ATOM 3126 C CA . PRO A 1 393 ? 14.096 21.100 -59.952 1.00 46.81 393 PRO A CA 1
ATOM 3127 C C . PRO A 1 393 ? 14.056 21.515 -61.432 1.00 46.81 393 PRO A C 1
ATOM 3129 O O . PRO A 1 393 ? 13.173 22.249 -61.875 1.00 46.81 393 PRO A O 1
ATOM 3132 N N . ARG A 1 394 ? 15.001 21.005 -62.233 1.00 41.75 394 ARG A N 1
ATOM 3133 C CA . ARG A 1 394 ? 14.849 20.984 -63.696 1.00 41.75 394 ARG A CA 1
ATOM 3134 C C . ARG A 1 394 ? 13.818 19.921 -64.061 1.00 41.75 394 ARG A C 1
ATOM 3136 O O . ARG A 1 394 ? 14.105 18.728 -64.036 1.00 41.75 394 ARG A O 1
ATOM 3143 N N . VAL A 1 395 ? 12.631 20.389 -64.426 1.00 41.09 395 VAL A N 1
ATOM 3144 C CA . VAL A 1 395 ? 11.594 19.628 -65.122 1.00 41.09 395 VAL A CA 1
ATOM 3145 C C . VAL A 1 395 ? 12.188 19.052 -66.412 1.00 41.09 395 VAL A C 1
ATOM 3147 O O . VAL A 1 395 ? 12.578 19.802 -67.306 1.00 41.09 395 VAL A O 1
ATOM 3150 N N . ARG A 1 396 ? 12.258 17.721 -66.522 1.00 40.38 396 ARG A N 1
ATOM 3151 C CA . ARG A 1 396 ? 12.310 17.033 -67.817 1.00 40.38 396 ARG A CA 1
ATOM 3152 C C . ARG A 1 396 ? 10.960 16.379 -68.053 1.00 40.38 396 ARG A C 1
ATOM 3154 O O . ARG A 1 396 ? 10.609 15.404 -67.399 1.00 40.38 396 ARG A O 1
ATOM 3161 N N . LEU A 1 397 ? 10.234 16.970 -68.992 1.00 38.12 397 LEU A N 1
ATOM 3162 C CA . LEU A 1 397 ? 9.086 16.395 -69.673 1.00 38.12 397 LEU A CA 1
ATOM 3163 C C . LEU A 1 397 ? 9.490 15.055 -70.306 1.00 38.12 397 LEU A C 1
ATOM 3165 O O . LEU A 1 397 ? 10.464 14.998 -71.054 1.00 38.12 397 LEU A O 1
ATOM 3169 N N . TRP A 1 398 ? 8.736 14.001 -70.013 1.00 38.75 398 TRP A N 1
ATOM 3170 C CA . TRP A 1 398 ? 8.676 12.792 -70.831 1.00 38.75 398 TRP A CA 1
ATOM 3171 C C . TRP A 1 398 ? 7.380 12.843 -71.650 1.00 38.75 398 TRP A C 1
ATOM 3173 O O . TRP A 1 398 ? 6.329 13.110 -71.062 1.00 38.75 398 TRP A O 1
ATOM 3183 N N . PRO A 1 399 ? 7.413 12.603 -72.971 1.00 53.44 399 PRO A N 1
ATOM 3184 C CA . PRO A 1 399 ? 6.204 12.444 -73.759 1.00 53.44 399 PRO A CA 1
ATOM 3185 C C . PRO A 1 399 ? 5.757 10.972 -73.810 1.00 53.44 399 PRO A C 1
ATOM 3187 O O . PRO A 1 399 ? 6.557 10.074 -74.048 1.00 53.44 399 PRO A O 1
ATOM 3190 N N . ASN A 1 400 ? 4.457 10.784 -73.582 1.00 42.62 400 ASN A N 1
ATOM 3191 C CA . ASN A 1 400 ? 3.542 9.755 -74.093 1.00 42.62 400 ASN A CA 1
ATOM 3192 C C . ASN A 1 400 ? 4.091 8.493 -74.794 1.00 42.62 400 ASN A C 1
ATOM 3194 O O . ASN A 1 400 ? 4.683 8.571 -75.865 1.00 42.62 400 ASN A O 1
ATOM 3198 N N . ALA A 1 401 ? 3.606 7.342 -74.319 1.00 41.50 401 ALA A N 1
ATOM 3199 C CA . ALA A 1 401 ? 3.095 6.223 -75.126 1.00 41.50 401 ALA A CA 1
ATOM 3200 C C . ALA A 1 401 ? 1.996 5.547 -74.272 1.00 41.50 401 ALA A C 1
ATOM 3202 O O . ALA A 1 401 ? 2.282 5.085 -73.175 1.00 41.50 401 ALA A O 1
ATOM 3203 N N . SER A 1 402 ? 0.701 5.787 -74.499 1.00 47.44 402 SER A N 1
ATOM 3204 C CA . SER A 1 402 ? -0.183 5.193 -75.520 1.00 47.44 402 SER A CA 1
ATOM 3205 C C . SER A 1 402 ? -0.222 3.660 -75.527 1.00 47.44 402 SER A C 1
ATOM 3207 O O . SER A 1 402 ? 0.712 3.029 -75.999 1.00 47.44 402 SER A O 1
ATOM 3209 N N . VAL A 1 403 ? -1.368 3.141 -75.063 1.00 49.44 403 VAL A N 1
ATOM 3210 C CA . VAL A 1 403 ? -2.169 2.043 -75.643 1.00 49.44 403 VAL A CA 1
ATOM 3211 C C . VAL A 1 403 ? -1.446 0.716 -75.925 1.00 49.44 403 VAL A C 1
ATOM 3213 O O . VAL A 1 403 ? -0.797 0.577 -76.956 1.00 49.44 403 VAL A O 1
ATOM 3216 N N . PHE A 1 404 ? -1.654 -0.283 -75.061 1.00 50.28 404 PHE A N 1
ATOM 3217 C CA . PHE A 1 404 ? -2.507 -1.462 -75.308 1.00 50.28 404 PHE A CA 1
ATOM 3218 C C . PHE A 1 404 ? -2.757 -2.219 -74.000 1.00 50.28 404 PHE A C 1
ATOM 3220 O O . PHE A 1 404 ? -1.826 -2.256 -73.163 1.00 50.28 404 PHE A O 1
#

Radius of gyration: 65.61 Å; chains: 1; bounding box: 148×56×187 Å